Protein AF-0000000076747301 (afdb_homodimer)

Structure (mmCIF, N/CA/C/O backbone):
data_AF-0000000076747301-model_v1
#
loop_
_entity.id
_entity.type
_entity.pdbx_description
1 polymer 'Amino acid ABC transporter substrate-binding protein'
#
loop_
_atom_site.group_PDB
_atom_site.id
_atom_site.type_symbol
_atom_site.label_atom_id
_atom_site.label_alt_id
_atom_site.label_comp_id
_atom_site.label_asym_id
_atom_site.label_entity_id
_atom_site.label_seq_id
_atom_site.pdbx_PDB_ins_code
_atom_site.Cartn_x
_atom_site.Cartn_y
_atom_site.Cartn_z
_atom_site.occupancy
_atom_site.B_iso_or_equiv
_atom_site.auth_seq_id
_atom_site.auth_comp_id
_atom_site.auth_asym_id
_atom_site.auth_atom_id
_atom_site.pdbx_PDB_model_num
ATOM 1 N N . MET A 1 1 ? -68 -51.031 3.26 1 31.22 1 MET A N 1
ATOM 2 C CA . MET A 1 1 ? -66.625 -51.312 3.729 1 31.22 1 MET A CA 1
ATOM 3 C C . MET A 1 1 ? -65.625 -51.094 2.613 1 31.22 1 MET A C 1
ATOM 5 O O . MET A 1 1 ? -65.188 -52.031 1.992 1 31.22 1 MET A O 1
ATOM 9 N N . LYS A 1 2 ? -65.938 -50.031 1.711 1 40.84 2 LYS A N 1
ATOM 10 C CA . LYS A 1 2 ? -65.188 -49.625 0.511 1 40.84 2 LY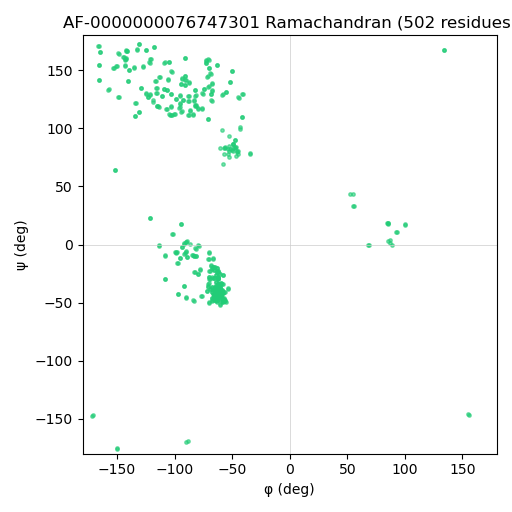S A CA 1
ATOM 11 C C . LYS A 1 2 ? -63.75 -49.281 0.842 1 40.84 2 LYS A C 1
ATOM 13 O O . LYS A 1 2 ? -63.5 -48.344 1.605 1 40.84 2 LYS A O 1
ATOM 18 N N . SER A 1 3 ? -62.906 -50.375 1.035 1 41.88 3 SER A N 1
ATOM 19 C CA . SER A 1 3 ? -61.469 -50.25 1.331 1 41.88 3 SER A CA 1
ATOM 20 C C . SER A 1 3 ? -60.75 -49.469 0.232 1 41.88 3 SER A C 1
ATOM 22 O O . SER A 1 3 ? -60.719 -49.906 -0.917 1 41.88 3 SER A O 1
ATOM 24 N N . LEU A 1 4 ? -60.938 -48.188 0.051 1 48.97 4 LEU A N 1
ATOM 25 C CA . LEU A 1 4 ? -60.125 -47.375 -0.851 1 48.97 4 LEU A CA 1
ATOM 26 C C . LEU A 1 4 ? -58.656 -47.531 -0.573 1 48.97 4 LEU A C 1
ATOM 28 O O . LEU A 1 4 ? -58.188 -47.344 0.562 1 48.97 4 LEU A O 1
ATOM 32 N N . LEU A 1 5 ? -57.938 -48.438 -1.259 1 48.09 5 LEU A N 1
ATOM 33 C CA . LEU A 1 5 ? -56.5 -48.562 -1.324 1 48.09 5 LEU A CA 1
ATOM 34 C C . LEU A 1 5 ? -55.844 -47.219 -1.644 1 48.09 5 LEU A C 1
ATOM 36 O O . LEU A 1 5 ? -56.125 -46.625 -2.686 1 48.09 5 LEU A O 1
ATOM 40 N N . SER A 1 6 ? -55.562 -46.406 -0.664 1 52.31 6 SER A N 1
ATOM 41 C CA . SER A 1 6 ? -54.75 -45.219 -0.785 1 52.31 6 SER A CA 1
ATOM 42 C C . SER A 1 6 ? -53.406 -45.531 -1.425 1 52.31 6 SER A C 1
ATOM 44 O O . SER A 1 6 ? -52.625 -46.312 -0.885 1 52.31 6 SER A O 1
ATOM 46 N N . LEU A 1 7 ? -53.312 -45.562 -2.717 1 53.75 7 LEU A N 1
ATOM 47 C CA . LEU A 1 7 ? -52.031 -45.531 -3.404 1 53.75 7 LEU A CA 1
ATOM 48 C C . LEU A 1 7 ? -51.156 -44.406 -2.879 1 53.75 7 LEU A C 1
ATOM 50 O O . LEU A 1 7 ? -51.469 -43.25 -3.049 1 53.75 7 LEU A O 1
ATOM 54 N N . SER A 1 8 ? -50.438 -44.719 -1.835 1 53.84 8 SER A N 1
ATOM 55 C CA . SER A 1 8 ? -49.375 -43.812 -1.386 1 53.84 8 SER A CA 1
ATOM 56 C C . SER A 1 8 ? -48.344 -43.625 -2.473 1 53.84 8 SER A C 1
ATOM 58 O O . SER A 1 8 ? -47.625 -44.562 -2.842 1 53.84 8 SER A O 1
ATOM 60 N N . LEU A 1 9 ? -48.531 -42.75 -3.434 1 54.22 9 LEU A N 1
ATOM 61 C CA . LEU A 1 9 ? -47.5 -42.281 -4.324 1 54.22 9 LEU A CA 1
ATOM 62 C C . LEU A 1 9 ? -46.281 -41.844 -3.529 1 54.22 9 LEU A C 1
ATOM 64 O O . LEU A 1 9 ? -46.312 -40.812 -2.824 1 54.22 9 LEU A O 1
ATOM 68 N N . SER A 1 10 ? -45.406 -42.781 -3.152 1 52.94 10 SER A N 1
ATOM 69 C CA . SER A 1 10 ? -44.094 -42.406 -2.639 1 52.94 10 SER A CA 1
ATOM 70 C C . SER A 1 10 ? -43.344 -41.562 -3.639 1 52.94 10 SER A C 1
ATOM 72 O O . SER A 1 10 ? -42.969 -42.031 -4.719 1 52.94 10 SER A O 1
ATOM 74 N N . LEU A 1 11 ? -43.562 -40.312 -3.709 1 53.34 11 LEU A N 1
ATOM 75 C CA . LEU A 1 11 ? -42.688 -39.375 -4.395 1 53.34 11 LEU A CA 1
ATOM 76 C C . LEU A 1 11 ? -41.219 -39.656 -4.023 1 53.34 11 LEU A C 1
ATOM 78 O O . LEU A 1 11 ? -40.812 -39.375 -2.896 1 53.34 11 LEU A O 1
ATOM 82 N N . LEU A 1 12 ? -40.594 -40.656 -4.664 1 52.59 12 LEU A N 1
ATOM 83 C CA . LEU A 1 12 ? -39.156 -40.719 -4.59 1 52.59 12 LEU A CA 1
ATOM 84 C C . LEU A 1 12 ? -38.531 -39.375 -4.848 1 52.59 12 LEU A C 1
ATOM 86 O O . LEU A 1 12 ? -38.562 -38.844 -5.969 1 52.59 12 LEU A O 1
ATOM 90 N N . LEU A 1 13 ? -38.406 -38.531 -3.918 1 53.31 13 LEU A N 1
ATOM 91 C CA . LEU A 1 13 ? -37.562 -37.344 -3.98 1 53.31 13 LEU A CA 1
ATOM 92 C C . LEU A 1 13 ? -36.188 -37.688 -4.516 1 53.31 13 LEU A C 1
ATOM 94 O O . LEU A 1 13 ? -35.375 -38.344 -3.824 1 53.31 13 LEU A O 1
ATOM 98 N N . PHE A 1 14 ? -36.031 -37.906 -5.832 1 52.91 14 PHE A N 1
ATOM 99 C CA . PHE A 1 14 ? -34.688 -37.875 -6.398 1 52.91 14 PHE A CA 1
ATOM 100 C C . PHE A 1 14 ? -33.906 -36.688 -5.902 1 52.91 14 PHE A C 1
ATOM 102 O O . PHE A 1 14 ? -34.094 -35.562 -6.371 1 52.91 14 PHE A O 1
ATOM 109 N N . SER A 1 15 ? -33.375 -36.719 -4.758 1 53.09 15 SER A N 1
ATOM 110 C CA . SER A 1 15 ? -32.344 -35.75 -4.406 1 53.09 15 SER A CA 1
ATOM 111 C C . SER A 1 15 ? -31.219 -35.719 -5.438 1 53.09 15 SER A C 1
ATOM 113 O O . SER A 1 15 ? -30.391 -36.656 -5.488 1 53.09 15 SER A O 1
ATOM 115 N N . PHE A 1 16 ? -31.391 -35.156 -6.578 1 52.81 16 PHE A N 1
ATOM 116 C CA . PHE A 1 16 ? -30.203 -34.875 -7.363 1 52.81 16 PHE A CA 1
ATOM 117 C C . PHE A 1 16 ? -29.094 -34.312 -6.48 1 52.81 16 PHE A C 1
ATOM 119 O O . PHE A 1 16 ? -29.266 -33.312 -5.809 1 52.81 16 PHE A O 1
ATOM 126 N N . PRO A 1 17 ? -28.156 -35.094 -6.113 1 49.53 17 PRO A N 1
ATOM 127 C CA . PRO A 1 17 ? -27.062 -34.438 -5.395 1 49.53 17 PRO A CA 1
ATOM 128 C C . PRO A 1 17 ? -26.578 -33.156 -6.102 1 49.53 17 PRO A C 1
ATOM 130 O O . PRO A 1 17 ? -26.281 -33.188 -7.297 1 49.53 17 PRO A O 1
ATOM 133 N N . ILE A 1 18 ? -27.047 -32.094 -5.879 1 53.66 18 ILE A N 1
ATOM 134 C CA . ILE A 1 18 ? -26.297 -30.938 -6.336 1 53.66 18 ILE A CA 1
ATOM 135 C C . ILE A 1 18 ? -24.797 -31.203 -6.242 1 53.66 18 ILE A C 1
ATOM 137 O O . ILE A 1 18 ? -24.266 -31.359 -5.145 1 53.66 18 ILE A O 1
ATOM 141 N N . GLY A 1 19 ? -24.25 -31.922 -7.164 1 56.88 19 GLY A N 1
ATOM 142 C CA . GLY A 1 19 ? -22.859 -32.344 -7.18 1 56.88 19 GLY A CA 1
ATOM 143 C C . GLY A 1 19 ? -21.906 -31.25 -6.754 1 56.88 19 GLY A C 1
ATOM 144 O O . GLY A 1 19 ? -21.953 -30.141 -7.273 1 56.88 19 GLY A O 1
ATOM 145 N N . ALA A 1 20 ? -21.328 -31.406 -5.605 1 71.12 20 ALA A N 1
ATOM 146 C CA . ALA A 1 20 ? -20.266 -30.547 -5.066 1 71.12 20 ALA A CA 1
ATOM 147 C C . ALA A 1 20 ? -19.219 -30.234 -6.125 1 71.12 20 ALA A C 1
ATOM 149 O O . ALA A 1 20 ? -18.938 -31.062 -6.996 1 71.12 20 ALA A O 1
ATOM 150 N N . ILE A 1 21 ? -18.891 -28.922 -6.383 1 81 21 ILE A N 1
ATOM 151 C CA . ILE A 1 21 ? -17.844 -28.484 -7.289 1 81 21 ILE A CA 1
ATOM 152 C C . ILE A 1 21 ? -16.609 -29.375 -7.121 1 81 21 ILE A C 1
ATOM 154 O O . ILE A 1 21 ? -16.25 -29.734 -5.996 1 81 21 ILE A O 1
ATOM 158 N N . GLU A 1 22 ? -16.125 -29.859 -8.297 1 91.69 22 GLU A N 1
ATOM 159 C CA . GLU A 1 22 ? -14.891 -30.625 -8.312 1 91.69 22 GLU A CA 1
ATOM 160 C C . GLU A 1 22 ? -13.68 -29.719 -8.531 1 91.69 22 GLU A C 1
ATOM 162 O O . GLU A 1 22 ? -13.828 -28.578 -8.969 1 91.69 22 GLU A O 1
ATOM 167 N N . LEU A 1 23 ? -12.539 -30.172 -8.195 1 95.44 23 LEU A N 1
ATOM 168 C CA . LEU A 1 23 ? -11.297 -29.406 -8.273 1 95.44 23 LEU A CA 1
ATOM 169 C C . LEU A 1 23 ? -11.102 -28.844 -9.68 1 95.44 23 LEU A C 1
ATOM 171 O O . LEU A 1 23 ? -10.688 -27.688 -9.836 1 95.44 23 LEU A O 1
ATOM 175 N N . ASN A 1 24 ? -11.461 -29.578 -10.719 1 95.5 24 ASN A N 1
ATOM 176 C CA . ASN A 1 24 ? -11.219 -29.156 -12.094 1 95.5 24 ASN A CA 1
ATOM 177 C C . ASN A 1 24 ? -12.258 -28.141 -12.555 1 95.5 24 ASN A C 1
ATOM 179 O O . ASN A 1 24 ? -12.164 -27.625 -13.672 1 95.5 24 ASN A O 1
ATOM 183 N N . GLU A 1 25 ? -13.188 -27.797 -11.734 1 96.25 25 GLU A N 1
ATOM 184 C CA . GLU A 1 25 ? -14.203 -26.797 -12.047 1 96.25 25 GLU A CA 1
ATOM 185 C C . GLU A 1 25 ? -13.836 -25.438 -11.453 1 96.25 25 GLU A C 1
ATOM 187 O O . GLU A 1 25 ? -14.5 -24.438 -11.719 1 96.25 25 GLU A O 1
ATOM 192 N N . LEU A 1 26 ? -12.812 -25.469 -10.68 1 98.31 26 LEU A N 1
ATOM 193 C CA . LEU A 1 26 ? -12.336 -24.219 -10.109 1 98.31 26 LEU A CA 1
ATOM 194 C C . LEU A 1 26 ? -11.648 -23.375 -11.18 1 98.31 26 LEU A C 1
ATOM 196 O O . LEU A 1 26 ? -11.25 -23.875 -12.219 1 98.31 26 LEU A O 1
ATOM 200 N N . GLN A 1 27 ? -11.617 -22.062 -10.953 1 98.38 27 GLN A N 1
ATOM 201 C CA . GLN A 1 27 ? -10.891 -21.125 -11.805 1 98.38 27 GLN A CA 1
ATOM 202 C C . GLN A 1 27 ? -9.438 -20.984 -11.352 1 98.38 27 GLN A C 1
ATOM 204 O O . GLN A 1 27 ? -9.172 -20.422 -10.281 1 98.38 27 GLN A O 1
ATOM 209 N N . PHE A 1 28 ? -8.57 -21.469 -12.156 1 98.81 28 PHE A N 1
ATOM 210 C CA . PHE A 1 28 ? -7.148 -21.375 -11.844 1 98.81 28 PHE A CA 1
ATOM 211 C C . PHE A 1 28 ? -6.52 -20.172 -12.531 1 98.81 28 PHE A C 1
ATOM 213 O O . PHE A 1 28 ? -6.516 -20.078 -13.758 1 98.81 28 PHE A O 1
ATOM 220 N N . LEU A 1 29 ? -6.012 -19.25 -11.703 1 98.88 29 LEU A N 1
ATOM 221 C CA . LEU A 1 29 ? -5.402 -18.016 -12.18 1 98.88 29 LEU A CA 1
ATOM 222 C C . LEU A 1 29 ? -3.922 -17.953 -11.82 1 98.88 29 LEU A C 1
ATOM 224 O O . LEU A 1 29 ? -3.525 -18.406 -10.742 1 98.88 29 LEU A O 1
ATOM 228 N N . THR A 1 30 ? -3.15 -17.453 -12.727 1 98.75 30 THR A N 1
ATOM 229 C CA . THR A 1 30 ? -1.732 -17.234 -12.461 1 98.75 30 THR A CA 1
ATOM 230 C C . THR A 1 30 ? -1.215 -16.047 -13.273 1 98.75 30 THR A C 1
ATOM 232 O O . THR A 1 30 ? -2.002 -15.242 -13.773 1 98.75 30 THR A O 1
ATOM 235 N N . GLU A 1 31 ? 0.101 -15.773 -13.188 1 98.62 31 GLU A N 1
ATOM 236 C CA . GLU A 1 31 ? 0.78 -14.695 -13.898 1 98.62 31 GLU A CA 1
ATOM 237 C C . GLU A 1 31 ? 2.033 -15.203 -14.609 1 98.62 31 GLU A C 1
ATOM 239 O O . GLU A 1 31 ? 2.332 -16.406 -14.57 1 98.62 31 GLU A O 1
ATOM 244 N N . GLU A 1 32 ? 2.643 -14.328 -15.406 1 98.62 32 GLU A N 1
ATOM 245 C CA . GLU A 1 32 ? 3.98 -14.633 -15.906 1 98.62 32 GLU A CA 1
ATOM 246 C C . GLU A 1 32 ? 5.016 -14.547 -14.789 1 98.62 32 GLU A C 1
ATOM 248 O O . GLU A 1 32 ? 5.379 -13.445 -14.359 1 98.62 32 GLU A O 1
ATOM 253 N N . TYR A 1 33 ? 5.512 -15.711 -14.375 1 98.62 33 TYR A N 1
ATOM 254 C CA . TYR A 1 33 ? 6.379 -15.836 -13.211 1 98.62 33 TYR A CA 1
ATOM 255 C C . TYR A 1 33 ? 7.309 -17.031 -13.344 1 98.62 33 TYR A C 1
ATOM 257 O O . TYR A 1 33 ? 7.273 -17.953 -12.523 1 98.62 33 TYR A O 1
ATOM 265 N N . PRO A 1 34 ? 8.148 -16.938 -14.32 1 98.25 34 PRO A N 1
ATOM 266 C CA . PRO A 1 34 ? 9.047 -18.078 -14.547 1 98.25 34 PRO A CA 1
ATOM 267 C C . PRO A 1 34 ? 10.086 -18.234 -13.445 1 98.25 34 PRO A C 1
ATOM 269 O O . PRO A 1 34 ? 10.508 -17.25 -12.836 1 98.25 34 PRO A O 1
ATOM 272 N N . PRO A 1 35 ? 10.461 -19.516 -13.18 1 97.56 35 PRO A N 1
ATOM 273 C CA . PRO A 1 35 ? 10.078 -20.719 -13.914 1 97.56 35 PRO A CA 1
ATOM 274 C C . PRO A 1 35 ? 8.867 -21.422 -13.297 1 97.56 35 PRO A C 1
ATOM 276 O O . PRO A 1 35 ? 8.641 -22.609 -13.547 1 97.56 35 PRO A O 1
ATOM 279 N N . TYR A 1 36 ? 8.141 -20.719 -12.477 1 98.62 36 TYR A N 1
ATOM 280 C CA . TYR A 1 36 ? 7.062 -21.375 -11.734 1 98.62 36 TYR A CA 1
ATOM 281 C C . TYR A 1 36 ? 5.797 -21.469 -12.586 1 98.62 36 TYR A C 1
ATOM 283 O O . TYR A 1 36 ? 5.133 -22.5 -12.602 1 98.62 36 TYR A O 1
ATOM 291 N N . ASN A 1 37 ? 5.406 -20.484 -13.172 1 98.75 37 ASN A N 1
ATOM 292 C CA . ASN A 1 37 ? 4.312 -20.406 -14.125 1 98.75 37 ASN A CA 1
ATOM 293 C C . ASN A 1 37 ? 4.566 -19.328 -15.188 1 98.75 37 ASN A C 1
ATOM 295 O O . ASN A 1 37 ? 4.863 -18.188 -14.859 1 98.75 37 ASN A O 1
ATOM 299 N N . PHE A 1 38 ? 4.477 -19.672 -16.422 1 98.12 38 PHE A N 1
ATOM 300 C CA . PHE A 1 38 ? 4.734 -18.766 -17.531 1 98.12 38 PHE A CA 1
ATOM 301 C C . PHE A 1 38 ? 4.207 -19.328 -18.844 1 98.12 38 PHE A C 1
ATOM 303 O O . PHE A 1 38 ? 3.814 -20.5 -18.906 1 98.12 38 PHE A O 1
ATOM 310 N N . THR A 1 39 ? 4.121 -18.469 -19.844 1 97.75 39 THR A N 1
ATOM 311 C CA . THR A 1 39 ? 3.701 -18.859 -21.188 1 97.75 39 THR A CA 1
ATOM 312 C C . THR A 1 39 ? 4.902 -18.953 -22.125 1 97.75 39 THR A C 1
ATOM 314 O O . THR A 1 39 ? 5.758 -18.062 -22.125 1 97.75 39 THR A O 1
ATOM 317 N N . GLN A 1 40 ? 5.004 -19.969 -22.766 1 95.12 40 GLN A N 1
ATOM 318 C CA . GLN A 1 40 ? 6.008 -20.172 -23.797 1 95.12 40 GLN A CA 1
ATOM 319 C C . GLN A 1 40 ? 5.383 -20.781 -25.062 1 95.12 40 GLN A C 1
ATOM 321 O O . GLN A 1 40 ? 4.75 -21.844 -24.984 1 95.12 40 GLN A O 1
ATOM 326 N N . ASP A 1 41 ? 5.52 -20.078 -26.203 1 93.5 41 ASP A N 1
ATOM 327 C CA . ASP A 1 41 ? 4.984 -20.531 -27.484 1 93.5 41 ASP A CA 1
ATOM 328 C C . ASP A 1 41 ? 3.488 -20.812 -27.391 1 93.5 41 ASP A C 1
ATOM 330 O O . ASP A 1 41 ? 3.014 -21.859 -27.844 1 93.5 41 ASP A O 1
ATOM 334 N N . GLY A 1 42 ? 2.852 -20.062 -26.578 1 93.31 42 GLY A N 1
ATOM 335 C CA . GLY A 1 42 ? 1.402 -20.141 -26.469 1 93.31 42 GLY A CA 1
ATOM 336 C C . GLY A 1 42 ? 0.923 -21.156 -25.469 1 93.31 42 GLY A C 1
ATOM 337 O O . GLY A 1 42 ? -0.281 -21.312 -25.25 1 93.31 42 GLY A O 1
ATOM 338 N N . GLU A 1 43 ? 1.854 -21.812 -24.859 1 95.44 43 GLU A N 1
ATOM 339 C CA . GLU A 1 43 ? 1.486 -22.828 -23.875 1 95.44 43 GLU A CA 1
ATOM 340 C C . GLU A 1 43 ? 1.899 -22.406 -22.469 1 95.44 43 GLU A C 1
ATOM 342 O O . GLU A 1 43 ? 2.975 -21.844 -22.281 1 95.44 43 GLU A O 1
ATOM 347 N N . THR A 1 44 ? 1.057 -22.781 -21.516 1 97.12 44 THR A N 1
ATOM 348 C CA . THR A 1 44 ? 1.387 -22.531 -20.109 1 97.12 44 THR A CA 1
ATOM 349 C C . THR A 1 44 ? 2.314 -23.625 -19.578 1 97.12 44 THR A C 1
ATOM 351 O O . THR A 1 44 ? 2.072 -24.812 -19.781 1 97.12 44 THR A O 1
ATOM 354 N N . LYS A 1 45 ? 3.332 -23.188 -18.922 1 96.81 45 LYS A N 1
ATOM 355 C CA . LYS A 1 45 ? 4.363 -24.094 -18.391 1 96.81 45 LYS A CA 1
ATOM 356 C C . LYS A 1 45 ? 4.859 -23.625 -17.031 1 96.81 45 LYS A C 1
ATOM 358 O O . LYS A 1 45 ? 4.574 -22.5 -16.609 1 96.81 45 LYS A O 1
ATOM 363 N N . GLY A 1 46 ? 5.613 -24.578 -16.359 1 98.25 46 GLY A N 1
ATOM 364 C CA . GLY A 1 46 ? 6.301 -24.188 -15.133 1 98.25 46 GLY A CA 1
ATOM 365 C C . GLY A 1 46 ? 6.113 -25.188 -14.008 1 98.25 46 GLY A C 1
ATOM 366 O O . GLY A 1 46 ? 5.238 -26.062 -14.078 1 98.25 46 GLY A O 1
ATOM 367 N N . ILE A 1 47 ? 6.867 -25.016 -13.07 1 98.5 47 ILE A N 1
ATOM 368 C CA . ILE A 1 47 ? 6.918 -25.938 -11.93 1 98.5 47 ILE A CA 1
ATOM 369 C C . ILE A 1 47 ? 5.539 -26.016 -11.281 1 98.5 47 ILE A C 1
ATOM 371 O O . ILE A 1 47 ? 5.023 -27.125 -11.055 1 98.5 47 ILE A O 1
ATOM 375 N N . SER A 1 48 ? 4.934 -24.891 -11.055 1 98.81 48 SER A N 1
ATOM 376 C CA . SER A 1 48 ? 3.66 -24.859 -10.336 1 98.81 48 SER A CA 1
ATOM 377 C C . SER A 1 48 ? 2.535 -25.453 -11.188 1 98.81 48 SER A 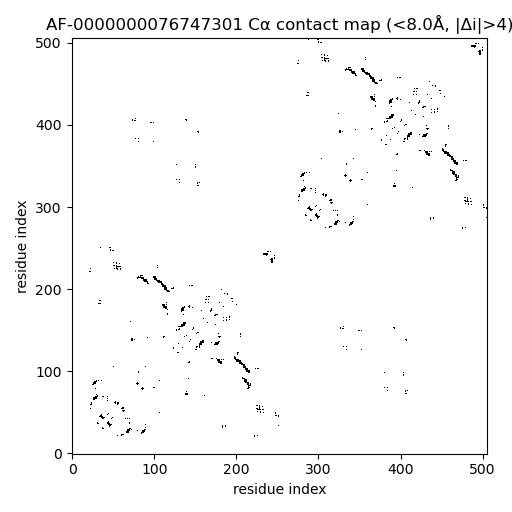C 1
ATOM 379 O O . SER A 1 48 ? 1.614 -26.078 -10.648 1 98.81 48 SER A O 1
ATOM 381 N N . ILE A 1 49 ? 2.613 -25.266 -12.469 1 98.69 49 ILE A N 1
ATOM 382 C CA . ILE A 1 49 ? 1.603 -25.781 -13.383 1 98.69 49 ILE A CA 1
ATOM 383 C C . ILE A 1 49 ? 1.711 -27.312 -13.461 1 98.69 49 ILE A C 1
ATOM 385 O O . ILE A 1 49 ? 0.72 -28.016 -13.273 1 98.69 49 ILE A O 1
ATOM 389 N N . ASP A 1 50 ? 2.91 -27.781 -13.68 1 98.44 50 ASP A N 1
ATOM 390 C CA . ASP A 1 50 ? 3.119 -29.219 -13.797 1 98.44 50 ASP A CA 1
ATOM 391 C C . ASP A 1 50 ? 2.807 -29.922 -12.477 1 98.44 50 ASP A C 1
ATOM 393 O O . ASP A 1 50 ? 2.25 -31.031 -12.469 1 98.44 50 ASP A O 1
ATOM 397 N N . LEU A 1 51 ? 3.143 -29.266 -11.383 1 98.69 51 LEU A N 1
ATOM 398 C CA . LEU A 1 51 ? 2.822 -29.844 -10.078 1 98.69 51 LEU A CA 1
ATOM 399 C C . LEU A 1 51 ? 1.314 -29.906 -9.875 1 98.69 51 LEU A C 1
ATOM 401 O O . LEU A 1 51 ? 0.796 -30.906 -9.375 1 98.69 51 LEU A O 1
ATOM 405 N N . LEU A 1 52 ? 0.604 -28.859 -10.234 1 98.81 52 LEU A N 1
ATOM 406 C CA . LEU A 1 52 ? -0.85 -28.812 -10.117 1 98.81 52 LEU A CA 1
ATOM 407 C C . LEU A 1 52 ? -1.493 -29.969 -10.883 1 98.81 52 LEU A C 1
ATOM 409 O O . LEU A 1 52 ? -2.328 -30.688 -10.336 1 98.81 52 LEU A O 1
ATOM 413 N N . ILE A 1 53 ? -1.09 -30.156 -12.078 1 98.38 53 ILE A N 1
ATOM 414 C CA . ILE A 1 53 ? -1.669 -31.156 -12.969 1 98.38 53 ILE A CA 1
ATOM 415 C C . ILE A 1 53 ? -1.349 -32.562 -12.453 1 98.38 53 ILE A C 1
ATOM 417 O O . ILE A 1 53 ? -2.236 -33.406 -12.352 1 98.38 53 ILE A O 1
ATOM 421 N N . ALA A 1 54 ? -0.109 -32.781 -12.078 1 98 54 ALA A N 1
ATOM 422 C CA . ALA A 1 54 ? 0.309 -34.094 -11.594 1 98 54 ALA A CA 1
ATOM 423 C C . ALA A 1 54 ? -0.392 -34.438 -10.281 1 98 54 ALA A C 1
ATOM 425 O O . ALA A 1 54 ? -0.864 -35.562 -10.102 1 98 54 ALA A O 1
ATOM 426 N N . ALA A 1 55 ? -0.426 -33.5 -9.375 1 98.62 55 ALA A N 1
ATOM 427 C CA . ALA A 1 55 ? -1.062 -33.719 -8.078 1 98.62 55 ALA A CA 1
ATOM 428 C C . ALA A 1 55 ? -2.549 -34 -8.234 1 98.62 55 ALA A C 1
ATOM 430 O O . ALA A 1 55 ? -3.072 -34.938 -7.617 1 98.62 55 ALA A O 1
ATOM 431 N N . ALA A 1 56 ? -3.23 -33.219 -9.031 1 98.44 56 ALA A N 1
ATOM 432 C CA . ALA A 1 56 ? -4.652 -33.469 -9.281 1 98.44 56 ALA A CA 1
ATOM 433 C C . ALA A 1 56 ? -4.879 -34.844 -9.898 1 98.44 56 ALA A C 1
ATOM 435 O O . ALA A 1 56 ? -5.785 -35.562 -9.492 1 98.44 56 ALA A O 1
ATOM 436 N N . LYS A 1 57 ? -4.059 -35.219 -10.852 1 97.94 57 LYS A N 1
ATOM 437 C CA . LYS A 1 57 ? -4.184 -36.5 -11.539 1 97.94 57 LYS A CA 1
ATOM 438 C C . LYS A 1 57 ? -4.027 -37.656 -10.562 1 97.94 57 LYS A C 1
ATOM 440 O O . LYS A 1 57 ? -4.734 -38.656 -10.664 1 97.94 57 LYS A O 1
ATOM 445 N N . SER A 1 58 ? -3.162 -37.531 -9.656 1 97.38 58 SER A N 1
ATOM 446 C CA . SER A 1 58 ? -2.951 -38.594 -8.672 1 97.38 58 SER A CA 1
ATOM 447 C C . SER A 1 58 ? -4.199 -38.812 -7.82 1 97.38 58 SER A C 1
ATOM 449 O O . SER A 1 58 ? -4.363 -39.875 -7.211 1 97.38 58 SER A O 1
ATOM 451 N N . GLU A 1 59 ? -5.051 -37.812 -7.793 1 97.44 59 GLU A N 1
ATOM 452 C CA . GLU A 1 59 ? -6.301 -37.875 -7.047 1 97.44 59 GLU A CA 1
ATOM 453 C C . GLU A 1 59 ? -7.484 -38.156 -7.973 1 97.44 59 GLU A C 1
ATOM 455 O O . GLU A 1 59 ? -8.641 -37.938 -7.594 1 97.44 59 GLU A O 1
ATOM 460 N N . GLY A 1 60 ? -7.211 -38.469 -9.219 1 96.88 60 GLY A N 1
ATOM 461 C CA . GLY A 1 60 ? -8.234 -38.875 -10.172 1 96.88 60 GLY A CA 1
ATOM 462 C C . GLY A 1 60 ? -8.914 -37.688 -10.852 1 96.88 60 GLY A C 1
ATOM 463 O O . GLY A 1 60 ? -10.008 -37.812 -11.398 1 96.88 60 GLY A O 1
ATOM 464 N N . ILE A 1 61 ? -8.273 -36.562 -10.766 1 97.31 61 ILE A N 1
ATOM 465 C CA . ILE A 1 61 ? -8.867 -35.344 -11.336 1 97.31 61 ILE A CA 1
ATOM 466 C C . ILE A 1 61 ? -8 -34.844 -12.477 1 97.31 61 ILE A C 1
ATOM 468 O O . ILE A 1 61 ? -6.781 -34.719 -12.336 1 97.31 61 ILE A O 1
ATOM 472 N N . GLU A 1 62 ? -8.664 -34.5 -13.57 1 97 62 GLU A N 1
ATOM 473 C CA . GLU A 1 62 ? -7.938 -33.969 -14.719 1 97 62 GLU A CA 1
ATOM 474 C C . GLU A 1 62 ? -8.094 -32.469 -14.828 1 97 62 GLU A C 1
ATOM 476 O O . GLU A 1 62 ? -9.211 -31.953 -14.945 1 97 62 GLU A O 1
ATOM 481 N N . ILE A 1 63 ? -6.992 -31.797 -14.742 1 97.38 63 ILE A N 1
ATOM 482 C CA . ILE A 1 63 ? -6.922 -30.359 -15.008 1 97.38 63 ILE A CA 1
ATOM 483 C C . ILE A 1 63 ? -6.137 -30.109 -16.297 1 97.38 63 ILE A C 1
ATOM 485 O O . ILE A 1 63 ? -5.02 -30.609 -16.453 1 97.38 63 ILE A O 1
ATOM 489 N N . LYS A 1 64 ? -6.727 -29.375 -17.172 1 96.12 64 LYS A N 1
ATOM 490 C CA . LYS A 1 64 ? -6.066 -29.094 -18.438 1 96.12 64 LYS A CA 1
ATOM 491 C C . LYS A 1 64 ? -5.293 -27.766 -18.359 1 96.12 64 LYS A C 1
ATOM 493 O O . LYS A 1 64 ? -5.766 -26.797 -17.766 1 96.12 64 LYS A O 1
ATOM 498 N N . LYS A 1 65 ? -4.156 -27.75 -19 1 96.19 65 LYS A N 1
ATOM 499 C CA . LYS A 1 65 ? -3.328 -26.547 -19.016 1 96.19 65 LYS A CA 1
ATOM 500 C C . LYS A 1 65 ? -4.078 -25.375 -19.641 1 96.19 65 LYS A C 1
ATOM 502 O O . LYS A 1 65 ? -3.912 -24.234 -19.219 1 96.19 65 LYS A O 1
ATOM 507 N N . GLU A 1 66 ? -4.938 -25.641 -20.609 1 94.31 66 GLU A N 1
ATOM 508 C CA . GLU A 1 66 ? -5.66 -24.609 -21.344 1 94.31 66 GLU A CA 1
ATOM 509 C C . GLU A 1 66 ? -6.68 -23.906 -20.453 1 94.31 66 GLU A C 1
ATOM 511 O O . GLU A 1 66 ? -7.137 -22.797 -20.781 1 94.31 66 GLU A O 1
ATOM 516 N N . ASP A 1 67 ? -7.004 -24.547 -19.344 1 95.38 67 ASP A N 1
ATOM 517 C CA . ASP A 1 67 ? -8.016 -24 -18.469 1 95.38 67 ASP A CA 1
ATOM 518 C C . ASP A 1 67 ? -7.391 -23.062 -17.438 1 95.38 67 ASP A C 1
ATOM 520 O O . ASP A 1 67 ? -8.102 -22.375 -16.688 1 95.38 67 ASP A O 1
ATOM 524 N N . ILE A 1 68 ? -6.082 -23.078 -17.375 1 98.12 68 ILE A N 1
ATOM 525 C CA . ILE A 1 68 ? -5.359 -22.188 -16.484 1 98.12 68 ILE A CA 1
ATOM 526 C C . ILE A 1 68 ? -5.184 -20.812 -17.156 1 98.12 68 ILE A C 1
ATOM 528 O O . ILE A 1 68 ? -4.664 -20.734 -18.266 1 98.12 68 ILE A O 1
ATOM 532 N N . LYS A 1 69 ? -5.637 -19.766 -16.5 1 98.19 69 LYS A N 1
ATOM 533 C CA . LYS A 1 69 ? -5.605 -18.422 -17.094 1 98.19 69 LYS A CA 1
ATOM 534 C C . LYS A 1 69 ? -4.406 -17.625 -16.578 1 98.19 69 LYS A C 1
ATOM 536 O O . LYS A 1 69 ? -4.215 -17.5 -15.367 1 98.19 69 LYS A O 1
ATOM 541 N N . VAL A 1 70 ? -3.629 -17.141 -17.5 1 98.44 70 VAL A N 1
ATOM 542 C CA . VAL A 1 70 ? -2.512 -16.25 -17.203 1 98.44 70 VAL A CA 1
ATOM 543 C C . VAL A 1 70 ? -2.951 -14.789 -17.375 1 98.44 70 VAL A C 1
ATOM 545 O O . VAL A 1 70 ? -3.4 -14.391 -18.453 1 98.44 70 VAL A O 1
ATOM 548 N N . GLN A 1 71 ? -2.844 -13.969 -16.297 1 97.81 71 GLN A N 1
ATOM 549 C CA . GLN A 1 71 ? -3.248 -12.57 -16.344 1 97.81 71 GLN A CA 1
ATOM 550 C C . GLN A 1 71 ? -2.389 -11.719 -15.406 1 97.81 71 GLN A C 1
ATOM 552 O O . GLN A 1 71 ? -1.644 -12.258 -14.586 1 97.81 71 GLN A O 1
ATOM 557 N N . PRO A 1 72 ? -2.428 -10.383 -15.586 1 98.25 72 PRO A N 1
ATOM 558 C CA . PRO A 1 72 ? -1.666 -9.539 -14.664 1 98.25 72 PRO A CA 1
ATOM 559 C C . PRO A 1 72 ? -1.967 -9.836 -13.195 1 98.25 72 PRO A C 1
ATOM 561 O O . PRO A 1 72 ? -3.129 -10.039 -12.828 1 98.25 72 PRO A O 1
ATOM 564 N N . TRP A 1 73 ? -1.005 -9.836 -12.406 1 98.69 73 TRP A N 1
ATOM 565 C CA . TRP A 1 73 ? -1.075 -10.297 -11.023 1 98.69 73 TRP A CA 1
ATOM 566 C C . TRP A 1 73 ? -2.172 -9.562 -10.258 1 98.69 73 TRP A C 1
ATOM 568 O O . TRP A 1 73 ? -3.006 -10.188 -9.602 1 98.69 73 TRP A O 1
ATOM 578 N N . ALA A 1 74 ? -2.16 -8.258 -10.367 1 98 74 ALA A N 1
ATOM 579 C CA . ALA A 1 74 ? -3.092 -7.477 -9.555 1 98 74 ALA A CA 1
ATOM 580 C C . ALA A 1 74 ? -4.535 -7.875 -9.844 1 98 74 ALA A C 1
ATOM 582 O O . ALA A 1 74 ? -5.348 -7.988 -8.922 1 98 74 ALA A O 1
ATOM 583 N N . ARG A 1 75 ? -4.828 -8.102 -11.047 1 97.19 75 ARG A N 1
ATOM 584 C CA . ARG A 1 75 ? -6.172 -8.523 -11.43 1 97.19 75 ARG A CA 1
ATOM 585 C C . ARG A 1 75 ? 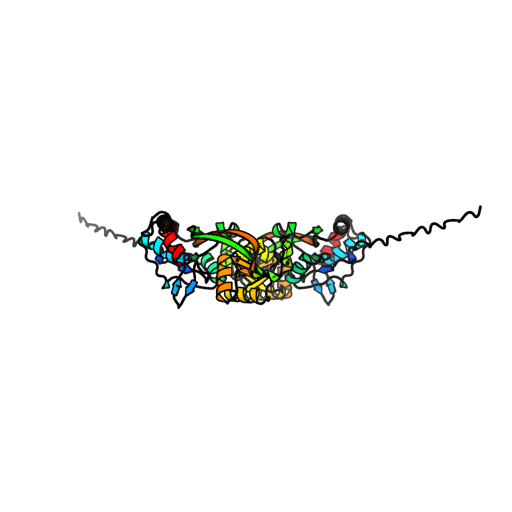-6.48 -9.922 -10.898 1 97.19 75 ARG A C 1
ATOM 587 O O . ARG A 1 75 ? -7.547 -10.148 -10.328 1 97.19 75 ARG A O 1
ATOM 594 N N . ALA A 1 76 ? -5.574 -10.82 -11.102 1 98.69 76 ALA A N 1
ATOM 595 C CA . ALA A 1 76 ? -5.762 -12.188 -10.617 1 98.69 76 ALA A CA 1
ATOM 596 C C . ALA A 1 76 ? -5.922 -12.211 -9.102 1 98.69 76 ALA A C 1
ATOM 598 O O . ALA A 1 76 ? -6.746 -12.961 -8.57 1 98.69 76 ALA A O 1
ATOM 599 N N . TYR A 1 77 ? -5.145 -11.422 -8.445 1 98.62 77 TYR A N 1
ATOM 600 C CA . TYR A 1 77 ? -5.176 -11.32 -6.988 1 98.62 77 TYR A CA 1
ATOM 601 C C . TYR A 1 77 ? -6.547 -10.867 -6.504 1 98.62 77 TYR A C 1
ATOM 603 O O . TYR A 1 77 ? -7.172 -11.531 -5.672 1 98.62 77 TYR A O 1
ATOM 611 N N . ARG A 1 78 ? -7.02 -9.781 -7.074 1 97.75 78 ARG A N 1
ATOM 612 C CA . ARG A 1 78 ? -8.336 -9.273 -6.691 1 97.75 78 ARG A CA 1
ATOM 613 C C . ARG A 1 78 ? -9.43 -10.281 -7.035 1 97.75 78 ARG A C 1
ATOM 615 O O . ARG A 1 78 ? -10.32 -10.539 -6.227 1 97.75 78 ARG A O 1
ATOM 622 N N . THR A 1 79 ? -9.344 -10.867 -8.211 1 97.94 79 THR A N 1
ATOM 623 C CA . THR A 1 79 ? -10.344 -11.836 -8.648 1 97.94 79 THR A CA 1
ATOM 624 C C . THR A 1 79 ? -10.43 -13.008 -7.676 1 97.94 79 THR A C 1
ATOM 626 O O . THR A 1 79 ? -11.523 -13.445 -7.316 1 97.94 79 THR A O 1
ATOM 629 N N . THR A 1 80 ? -9.305 -13.43 -7.234 1 98.56 80 THR A N 1
ATOM 630 C CA . THR A 1 80 ? -9.273 -14.594 -6.355 1 98.56 80 THR A CA 1
ATOM 631 C C . THR A 1 80 ? -9.875 -14.25 -4.992 1 98.56 80 THR A C 1
ATOM 633 O O . THR A 1 80 ? -10.461 -15.117 -4.336 1 98.56 80 THR A O 1
ATOM 636 N N . LEU A 1 81 ? -9.75 -13.047 -4.617 1 97.25 81 LEU A N 1
ATOM 637 C CA . LEU A 1 81 ? -10.336 -12.617 -3.354 1 97.25 81 LEU A CA 1
ATOM 638 C C . LEU A 1 81 ? -11.859 -12.586 -3.441 1 97.25 81 LEU A C 1
ATOM 640 O O . LEU A 1 81 ? -12.547 -12.852 -2.453 1 97.25 81 LEU A O 1
ATOM 644 N N . ILE A 1 82 ? -12.422 -12.359 -4.648 1 95.88 82 ILE A N 1
ATOM 645 C CA . ILE A 1 82 ? -13.844 -12.047 -4.719 1 95.88 82 ILE A CA 1
ATOM 646 C C . ILE A 1 82 ? -14.602 -13.234 -5.301 1 95.88 82 ILE A C 1
ATOM 648 O O . ILE A 1 82 ? -15.789 -13.422 -5.016 1 95.88 82 ILE A O 1
ATOM 652 N N . LYS A 1 83 ? -13.961 -14.031 -6.176 1 97.44 83 LYS A N 1
ATOM 653 C CA . LYS A 1 83 ? -14.648 -15.156 -6.801 1 97.44 83 LYS A CA 1
ATOM 654 C C . LYS A 1 83 ? -14.555 -16.406 -5.938 1 97.44 83 LYS A C 1
ATOM 656 O O . LYS A 1 83 ? -13.453 -16.922 -5.699 1 97.44 83 LYS A O 1
ATOM 661 N N . PRO A 1 84 ? -15.68 -16.984 -5.582 1 96.88 84 PRO A N 1
ATOM 662 C CA . PRO A 1 84 ? -15.711 -18.047 -4.582 1 96.88 84 PRO A CA 1
ATOM 663 C C . PRO A 1 84 ? -15.086 -19.344 -5.094 1 96.88 84 PRO A C 1
ATOM 665 O O . PRO A 1 84 ? -14.883 -20.281 -4.316 1 96.88 84 PRO A O 1
ATOM 668 N N . ASP A 1 85 ? -14.734 -19.422 -6.375 1 98.19 85 ASP A N 1
ATOM 669 C CA . ASP A 1 85 ? -14.211 -20.672 -6.934 1 98.19 85 ASP A CA 1
ATOM 670 C C . ASP A 1 85 ? -12.812 -20.453 -7.52 1 98.19 85 ASP A C 1
ATOM 672 O O . ASP A 1 85 ? -12.367 -21.234 -8.359 1 98.19 85 ASP A O 1
ATOM 676 N N . ALA A 1 86 ? -12.133 -19.422 -7.051 1 98.62 86 ALA A N 1
ATOM 677 C CA . ALA A 1 86 ? -10.875 -19.078 -7.711 1 98.62 86 ALA A CA 1
ATOM 678 C C . ALA A 1 86 ? -9.68 -19.547 -6.895 1 98.62 86 ALA A C 1
ATOM 680 O O . ALA A 1 86 ? -9.75 -19.625 -5.664 1 98.62 86 ALA A O 1
ATOM 681 N N . VAL A 1 87 ? -8.625 -19.875 -7.609 1 98.94 87 VAL A N 1
ATOM 682 C CA . VAL A 1 87 ? -7.32 -20.266 -7.086 1 98.94 87 VAL A CA 1
ATOM 683 C C . VAL A 1 87 ? -6.227 -19.438 -7.77 1 98.94 87 VAL A C 1
ATOM 685 O O . VAL A 1 87 ? -6.238 -19.281 -8.992 1 98.94 87 VAL A O 1
ATOM 688 N N . LEU A 1 88 ? -5.277 -18.922 -6.93 1 98.94 88 LEU A N 1
ATOM 689 C CA . LEU A 1 88 ? -4.188 -18.109 -7.449 1 98.94 88 LEU A CA 1
ATOM 690 C C . LEU A 1 88 ? -2.836 -18.719 -7.109 1 98.94 88 LEU A C 1
ATOM 692 O O . LEU A 1 88 ? -2.607 -19.141 -5.973 1 98.94 88 LEU A O 1
ATOM 696 N N . PHE A 1 89 ? -1.991 -18.859 -8.117 1 98.88 89 PHE A N 1
ATOM 697 C CA . PHE A 1 89 ? -0.648 -19.375 -7.891 1 98.88 89 PHE A CA 1
ATOM 698 C C . PHE A 1 89 ? 0.33 -18.812 -8.922 1 98.88 89 PHE A C 1
ATOM 700 O O . PHE A 1 89 ? -0.078 -18.359 -9.992 1 98.88 89 PHE A O 1
ATOM 707 N N . SER A 1 90 ? 1.577 -18.719 -8.609 1 98.75 90 SER A N 1
ATOM 708 C CA . SER A 1 90 ? 2.232 -19.047 -7.344 1 98.75 90 SER A CA 1
ATOM 709 C C . SER A 1 90 ? 2.213 -17.859 -6.387 1 98.75 90 SER A C 1
ATOM 711 O O . SER A 1 90 ? 2.703 -16.781 -6.719 1 98.75 90 SER A O 1
ATOM 713 N N . THR A 1 91 ? 1.757 -18.062 -5.195 1 98.94 91 THR A N 1
ATOM 714 C CA . THR A 1 91 ? 1.515 -16.969 -4.266 1 98.94 91 THR A CA 1
ATOM 715 C C . THR A 1 91 ? 2.383 -17.109 -3.02 1 98.94 91 THR A C 1
ATOM 717 O O . THR A 1 91 ? 2.361 -18.141 -2.357 1 98.94 91 THR A O 1
ATOM 720 N N . THR A 1 92 ? 3.16 -16.094 -2.76 1 98.88 92 THR A N 1
ATOM 721 C CA . THR A 1 92 ? 3.928 -16.094 -1.519 1 98.88 92 THR A CA 1
ATOM 722 C C . THR A 1 92 ? 3.002 -15.977 -0.311 1 98.88 92 THR A C 1
ATOM 724 O O . THR A 1 92 ? 2.168 -15.07 -0.247 1 98.88 92 THR A O 1
ATOM 727 N N . ARG A 1 93 ? 3.119 -16.922 0.532 1 98.5 93 ARG A N 1
ATOM 728 C CA . ARG A 1 93 ? 2.359 -16.891 1.777 1 98.5 93 ARG A CA 1
ATOM 729 C C . ARG A 1 93 ? 3.01 -15.977 2.803 1 98.5 93 ARG A C 1
ATOM 731 O O . ARG A 1 93 ? 4.184 -16.141 3.137 1 98.5 93 ARG A O 1
ATOM 738 N N . THR A 1 94 ? 2.311 -14.938 3.184 1 97.44 94 THR A N 1
ATOM 739 C CA . THR A 1 94 ? 2.801 -13.961 4.152 1 97.44 94 THR A CA 1
ATOM 740 C C . THR A 1 94 ? 1.82 -13.812 5.312 1 97.44 94 THR A C 1
ATOM 742 O O . THR A 1 94 ? 0.692 -14.305 5.246 1 97.44 94 THR A O 1
ATOM 745 N N . ARG A 1 95 ? 2.289 -13.156 6.359 1 94.12 95 ARG A N 1
ATOM 746 C CA . ARG A 1 95 ? 1.415 -12.891 7.496 1 94.12 95 ARG A CA 1
ATOM 747 C C . ARG A 1 95 ? 0.217 -12.039 7.082 1 94.12 95 ARG A C 1
ATOM 749 O O . ARG A 1 95 ? -0.906 -12.281 7.527 1 94.12 95 ARG A O 1
ATOM 756 N N . LEU A 1 96 ? 0.463 -11.125 6.191 1 91.44 96 LEU A N 1
ATOM 757 C CA . LEU A 1 96 ? -0.581 -10.211 5.738 1 91.44 96 LEU A CA 1
ATOM 758 C C . LEU A 1 96 ? -1.651 -10.961 4.953 1 91.44 96 LEU A C 1
ATOM 760 O O . LEU A 1 96 ? -2.826 -10.586 4.98 1 91.44 96 LEU A O 1
ATOM 764 N N . ARG A 1 97 ? -1.295 -12.039 4.316 1 96.38 97 ARG A N 1
ATOM 765 C CA . ARG A 1 97 ? -2.193 -12.75 3.412 1 96.38 97 ARG A CA 1
ATOM 766 C C . ARG A 1 97 ? -2.822 -13.953 4.102 1 96.38 97 ARG A C 1
ATOM 768 O O . ARG A 1 97 ? -3.758 -14.562 3.576 1 96.38 97 ARG A O 1
ATOM 775 N N . GLU A 1 98 ? -2.424 -14.273 5.289 1 97.19 98 GLU A N 1
ATOM 776 C CA . GLU A 1 98 ? -2.732 -15.547 5.938 1 97.19 98 GLU A CA 1
ATOM 777 C C . GLU A 1 98 ? -4.238 -15.758 6.051 1 97.19 98 GLU A C 1
ATOM 779 O O . GLU A 1 98 ? -4.742 -16.859 5.789 1 97.19 98 GLU A O 1
ATOM 784 N N . HIS A 1 99 ? -4.934 -14.734 6.34 1 94.94 99 HIS A N 1
ATOM 785 C CA . HIS A 1 99 ? -6.359 -14.844 6.621 1 94.94 99 HIS A CA 1
ATOM 786 C C . HIS A 1 99 ? -7.188 -14.656 5.355 1 94.94 99 HIS A C 1
ATOM 788 O O . HIS A 1 99 ? -8.422 -14.719 5.398 1 94.94 99 HIS A O 1
ATOM 794 N N . LEU A 1 100 ? -6.547 -14.445 4.246 1 96.62 100 LEU A N 1
ATOM 795 C CA . LEU A 1 100 ? -7.27 -14.055 3.041 1 96.62 100 LEU A CA 1
ATOM 796 C C . LEU A 1 100 ? -7.531 -15.266 2.15 1 96.62 100 LEU A C 1
ATOM 798 O O . LEU A 1 100 ? -8.383 -15.219 1.265 1 96.62 100 LEU A O 1
ATOM 802 N N . PHE A 1 101 ? -6.773 -16.375 2.445 1 98.25 101 PHE A N 1
ATOM 803 C CA . PHE A 1 101 ? -6.84 -17.516 1.543 1 98.25 101 PHE A CA 1
ATOM 804 C C . PHE A 1 101 ? -6.762 -18.828 2.32 1 98.25 101 PHE A C 1
ATOM 806 O O . PHE A 1 101 ? -6.355 -18.844 3.484 1 98.25 101 PHE A O 1
ATOM 813 N N . GLN A 1 102 ? -7.23 -19.891 1.677 1 98.75 102 GLN A N 1
ATOM 814 C CA . GLN A 1 102 ? -6.793 -21.234 2.037 1 98.75 102 GLN A CA 1
ATOM 815 C C . GLN A 1 102 ? -5.527 -21.625 1.278 1 98.75 102 GLN A C 1
ATOM 817 O O . GLN A 1 102 ? -5.402 -21.359 0.083 1 98.75 102 GLN A O 1
ATOM 822 N N . TRP A 1 103 ? -4.656 -22.25 1.93 1 98.94 103 TRP A N 1
ATOM 823 C CA . TRP A 1 103 ? -3.322 -22.453 1.377 1 98.94 103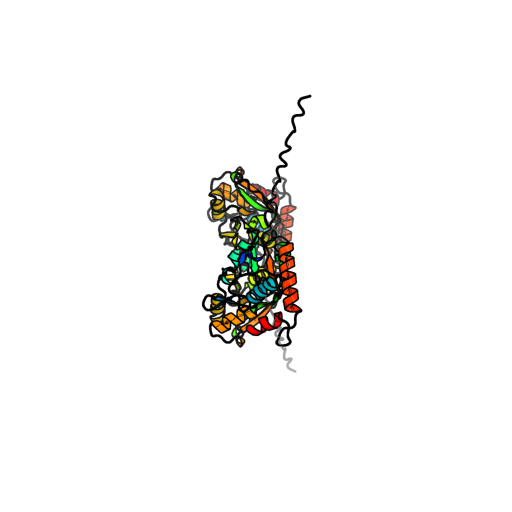 TRP A CA 1
ATOM 824 C C . TRP A 1 103 ? -3.035 -23.922 1.149 1 98.94 103 TRP A C 1
ATOM 826 O O . TRP A 1 103 ? -3.225 -24.75 2.051 1 98.94 103 TRP A O 1
ATOM 836 N N . VAL A 1 104 ? -2.561 -24.266 -0.035 1 98.94 104 VAL A N 1
ATOM 837 C CA . VAL A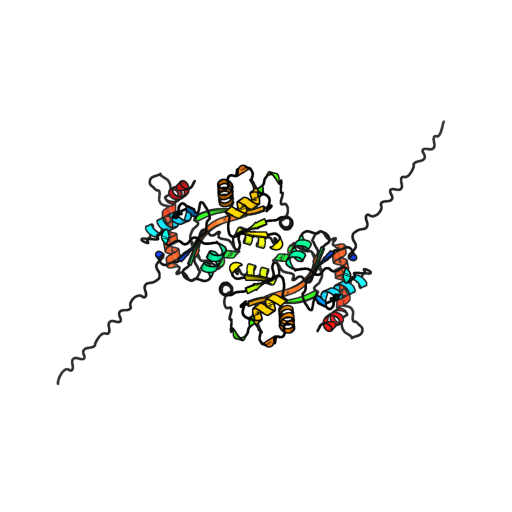 1 104 ? -2.152 -25.625 -0.369 1 98.94 104 VAL A CA 1
ATOM 838 C C . VAL A 1 104 ? -0.714 -25.609 -0.882 1 98.94 104 VAL A C 1
ATOM 840 O O . VAL A 1 104 ? -0.367 -24.828 -1.769 1 98.94 104 VAL A O 1
ATOM 843 N N . GLY A 1 105 ? 0.121 -26.453 -0.359 1 98.62 105 GLY A N 1
ATOM 844 C CA . GLY A 1 105 ? 1.529 -26.484 -0.719 1 98.62 105 GLY A CA 1
ATOM 845 C C . GLY A 1 105 ? 2.412 -27.078 0.365 1 98.62 105 GLY A C 1
ATOM 846 O O . GLY A 1 105 ? 2.018 -28.031 1.045 1 98.62 105 GLY A O 1
ATOM 847 N N . PRO A 1 106 ? 3.621 -26.562 0.463 1 98.5 106 PRO A N 1
ATOM 848 C CA . PRO A 1 106 ? 4.277 -25.547 -0.359 1 98.5 106 PRO A CA 1
ATOM 849 C C . PRO A 1 106 ? 4.676 -26.062 -1.738 1 98.5 106 PRO A C 1
ATOM 851 O O . PRO A 1 106 ? 4.82 -27.281 -1.925 1 98.5 106 PRO A O 1
ATOM 854 N N . LEU A 1 107 ? 4.852 -25.062 -2.65 1 97.88 107 LEU A N 1
ATOM 855 C CA . LEU A 1 107 ? 5.324 -25.312 -4.008 1 97.88 107 LEU A CA 1
ATOM 856 C C . LEU A 1 107 ? 6.844 -25.234 -4.078 1 97.88 107 LEU A C 1
ATOM 858 O O . LEU A 1 107 ? 7.484 -26.031 -4.762 1 97.88 107 LEU A O 1
ATOM 862 N N . SER A 1 108 ? 7.34 -24.219 -3.477 1 97.62 108 SER A N 1
ATOM 863 C CA . SER A 1 108 ? 8.766 -23.922 -3.521 1 97.62 108 SER A CA 1
ATOM 864 C C . SER A 1 108 ? 9.156 -22.891 -2.463 1 97.62 108 SER A C 1
ATOM 866 O O . SER A 1 108 ? 8.312 -22.109 -2.014 1 97.62 108 SER A O 1
ATOM 868 N N . GLU A 1 109 ? 10.438 -23 -2.115 1 97.69 109 GLU A N 1
ATOM 869 C CA . GLU A 1 109 ? 10.992 -21.875 -1.354 1 97.69 109 GLU A CA 1
ATOM 870 C C . GLU A 1 109 ? 11.133 -20.641 -2.225 1 97.69 109 GLU A C 1
ATOM 872 O O . GLU A 1 109 ? 11.234 -20.734 -3.449 1 97.69 109 GLU A O 1
ATOM 877 N N . THR A 1 110 ? 11.055 -19.531 -1.607 1 98.25 110 THR A N 1
ATOM 878 C CA . THR A 1 110 ? 11.195 -18.281 -2.342 1 98.25 110 THR A CA 1
ATOM 879 C C . THR A 1 110 ? 11.945 -17.234 -1.509 1 98.25 110 THR A C 1
ATOM 881 O O . THR A 1 110 ? 12.008 -17.344 -0.282 1 98.25 110 THR A O 1
ATOM 884 N N . ARG A 1 111 ? 12.586 -16.312 -2.162 1 98.62 111 ARG A N 1
ATOM 885 C CA . ARG A 1 111 ? 13.281 -15.18 -1.57 1 98.62 111 ARG A CA 1
ATOM 886 C C . ARG A 1 111 ? 12.898 -13.875 -2.26 1 98.62 111 ARG A C 1
ATOM 888 O O . ARG A 1 111 ? 13.117 -13.711 -3.461 1 98.62 111 ARG A O 1
ATOM 895 N N . ILE A 1 112 ? 12.211 -12.984 -1.466 1 98.88 112 ILE A N 1
ATOM 896 C CA . ILE A 1 112 ? 11.859 -11.664 -1.971 1 98.88 112 ILE A CA 1
ATOM 897 C C . ILE A 1 112 ? 12.945 -10.664 -1.606 1 98.88 112 ILE A C 1
ATOM 899 O O . ILE A 1 112 ? 13.297 -10.508 -0.433 1 98.88 112 ILE A O 1
ATOM 903 N N . VAL A 1 113 ? 13.477 -9.992 -2.66 1 98.88 113 VAL A N 1
ATOM 904 C CA . VAL A 1 113 ? 14.641 -9.148 -2.426 1 98.88 113 VAL A CA 1
ATOM 905 C C . VAL A 1 113 ? 14.43 -7.789 -3.096 1 98.88 113 VAL A C 1
ATOM 907 O O . VAL A 1 113 ? 13.461 -7.59 -3.822 1 98.88 113 VAL A O 1
ATOM 910 N N . VAL A 1 114 ? 15.266 -6.879 -2.754 1 98.94 114 VAL A N 1
ATOM 911 C CA . VAL A 1 114 ? 15.438 -5.637 -3.508 1 98.94 114 VAL A CA 1
ATOM 912 C C . VAL A 1 114 ? 16.703 -5.719 -4.367 1 98.94 114 VAL A C 1
ATOM 914 O O . VAL A 1 114 ? 17.812 -5.762 -3.84 1 98.94 114 VAL A O 1
ATOM 917 N N . MET A 1 115 ? 16.484 -5.77 -5.688 1 98.88 115 MET A N 1
ATOM 918 C CA . MET A 1 115 ? 17.562 -5.93 -6.664 1 98.88 115 MET A CA 1
ATOM 919 C C . MET A 1 115 ? 18.094 -4.574 -7.117 1 98.88 115 MET A C 1
ATOM 921 O O . MET A 1 115 ? 17.312 -3.633 -7.312 1 98.88 115 MET A O 1
ATOM 925 N N . ALA A 1 116 ? 19.391 -4.469 -7.305 1 98.94 116 ALA A N 1
ATOM 926 C CA . ALA A 1 116 ? 20.047 -3.279 -7.832 1 98.94 116 ALA A CA 1
ATOM 927 C C . ALA A 1 116 ? 21.203 -3.658 -8.75 1 98.94 116 ALA A C 1
ATOM 929 O O . ALA A 1 116 ? 21.688 -4.797 -8.719 1 98.94 116 ALA A O 1
ATOM 930 N N . LYS A 1 117 ? 21.578 -2.699 -9.57 1 98.81 117 LYS A N 1
ATOM 931 C CA . LYS A 1 117 ? 22.828 -2.855 -10.297 1 98.81 117 LYS A CA 1
ATOM 932 C C . LYS A 1 117 ? 24.031 -2.725 -9.352 1 98.81 117 LYS A C 1
ATOM 934 O O . LYS A 1 117 ? 24.078 -1.809 -8.523 1 98.81 117 LYS A O 1
ATOM 939 N N . LYS A 1 118 ? 25 -3.607 -9.492 1 98.56 118 LYS A N 1
ATOM 940 C CA . LYS A 1 118 ? 26.203 -3.561 -8.664 1 98.56 118 LYS A CA 1
ATOM 941 C C . LYS A 1 118 ? 26.953 -2.248 -8.859 1 98.56 118 LYS A C 1
ATOM 943 O O . LYS A 1 118 ? 27.516 -1.699 -7.91 1 98.56 118 LYS A O 1
ATOM 948 N N . SER A 1 119 ? 26.922 -1.751 -10 1 98.38 119 SER A N 1
ATOM 949 C CA . SER A 1 119 ? 27.688 -0.557 -10.344 1 98.38 119 SER A CA 1
ATOM 950 C C . SER A 1 119 ? 27.188 0.659 -9.57 1 98.38 119 SER A C 1
ATOM 952 O O . SER A 1 119 ? 27.906 1.647 -9.422 1 98.38 119 SER A O 1
ATOM 954 N N . ARG A 1 120 ? 25.984 0.611 -9.109 1 97.69 120 ARG A N 1
ATOM 955 C CA . ARG A 1 120 ? 25.406 1.727 -8.367 1 97.69 120 ARG A CA 1
ATOM 956 C C . ARG A 1 120 ? 25.922 1.754 -6.934 1 97.69 120 ARG A C 1
ATOM 958 O O . ARG A 1 120 ? 25.812 2.771 -6.246 1 97.69 120 ARG A O 1
ATOM 965 N N . GLN A 1 121 ? 26.422 0.671 -6.414 1 97.88 121 GLN A N 1
ATOM 966 C CA . GLN A 1 121 ? 26.984 0.552 -5.078 1 97.88 121 GLN A CA 1
ATOM 967 C C . GLN A 1 121 ? 26.016 1.06 -4.016 1 97.88 121 GLN A C 1
ATOM 969 O O . GLN A 1 121 ? 26.391 1.84 -3.141 1 97.88 121 GLN A O 1
ATOM 974 N N . ILE A 1 122 ? 24.766 0.701 -4.148 1 97.69 122 ILE A N 1
ATOM 975 C CA . ILE A 1 122 ? 23.719 1.094 -3.209 1 97.69 122 ILE A CA 1
ATOM 976 C C . ILE A 1 122 ? 23.844 0.266 -1.932 1 97.69 122 ILE A C 1
ATOM 978 O O . ILE A 1 122 ? 23.969 -0.959 -1.987 1 97.69 122 ILE A O 1
ATOM 982 N N . SER A 1 123 ? 23.844 0.941 -0.814 1 95.56 123 SER A N 1
ATOM 983 C CA . SER A 1 123 ? 23.812 0.312 0.503 1 95.56 123 SER A CA 1
ATOM 984 C C . SER A 1 123 ? 22.609 0.799 1.319 1 95.56 123 SER A C 1
ATOM 986 O O . SER A 1 123 ? 22.391 2.004 1.436 1 95.56 123 SER A O 1
ATOM 988 N N . ILE A 1 124 ? 21.859 -0.156 1.8 1 95.38 124 ILE A N 1
ATOM 989 C CA . ILE A 1 124 ? 20.688 0.156 2.615 1 95.38 124 ILE A CA 1
ATOM 990 C C . ILE A 1 124 ? 21 -0.124 4.086 1 95.38 124 ILE A C 1
ATOM 992 O O . ILE A 1 124 ? 21.156 -1.28 4.484 1 95.38 124 ILE A O 1
ATOM 996 N N . GLU A 1 125 ? 21.078 0.873 4.891 1 89.56 125 GLU A N 1
ATOM 997 C CA . GLU A 1 125 ? 21.375 0.725 6.312 1 89.56 125 GLU A CA 1
ATOM 998 C C . GLU A 1 125 ? 20.078 0.723 7.137 1 89.56 125 GLU A C 1
ATOM 1000 O O . GLU A 1 125 ? 19.953 -0.038 8.094 1 89.56 125 GLU A O 1
ATOM 1005 N N . ASN A 1 126 ? 19.234 1.628 6.746 1 89.12 126 ASN A N 1
ATOM 1006 C CA . ASN A 1 126 ? 17.906 1.723 7.363 1 89.12 126 ASN A CA 1
ATOM 1007 C C . ASN A 1 126 ? 16.797 1.714 6.312 1 89.12 126 ASN A C 1
ATOM 1009 O O . ASN A 1 126 ? 17.016 2.129 5.176 1 89.12 126 ASN A O 1
ATOM 1013 N N . THR A 1 127 ? 15.641 1.237 6.773 1 89.75 127 THR A N 1
ATOM 1014 C CA . THR A 1 127 ? 14.547 1.088 5.824 1 89.75 127 THR A CA 1
ATOM 1015 C C . THR A 1 127 ? 14.141 2.441 5.25 1 89.75 127 THR A C 1
ATOM 1017 O O . THR A 1 127 ? 13.672 2.521 4.113 1 89.75 127 THR A O 1
ATOM 1020 N N . ILE A 1 128 ? 14.312 3.482 5.98 1 87.62 128 ILE A N 1
ATOM 1021 C CA . ILE A 1 128 ? 13.914 4.805 5.512 1 87.62 128 ILE A CA 1
ATOM 1022 C C . ILE A 1 128 ? 14.789 5.219 4.332 1 87.62 128 ILE A C 1
ATOM 1024 O O . ILE A 1 128 ? 14.422 6.113 3.564 1 87.62 128 ILE A O 1
ATOM 1028 N N . ASP A 1 129 ? 16.016 4.535 4.184 1 93.62 129 ASP A N 1
ATOM 1029 C CA . ASP A 1 129 ? 16.891 4.809 3.051 1 93.62 129 ASP A CA 1
ATOM 1030 C C . ASP A 1 129 ? 16.172 4.562 1.727 1 93.62 129 ASP A C 1
ATOM 1032 O O . ASP A 1 129 ? 16.469 5.215 0.723 1 93.62 129 ASP A O 1
ATOM 1036 N N . PHE A 1 130 ? 15.195 3.709 1.73 1 97.12 130 PHE A N 1
ATOM 1037 C CA . PHE A 1 130 ? 14.484 3.359 0.509 1 97.12 130 PHE A CA 1
ATOM 1038 C C . PHE A 1 130 ? 13.758 4.574 -0.059 1 97.12 130 PHE A C 1
ATOM 1040 O O . PHE A 1 130 ? 13.539 4.664 -1.269 1 97.12 130 PHE A O 1
ATOM 1047 N N . ALA A 1 131 ? 13.422 5.504 0.792 1 95.81 131 ALA A N 1
ATOM 1048 C CA . ALA A 1 131 ? 12.594 6.637 0.383 1 95.81 131 ALA A CA 1
ATOM 1049 C C . ALA A 1 131 ? 13.328 7.512 -0.627 1 95.81 131 ALA A C 1
ATOM 1051 O O . ALA A 1 131 ? 12.703 8.289 -1.35 1 95.81 131 ALA A O 1
ATOM 1052 N N . GLN A 1 132 ? 14.617 7.43 -0.712 1 95.56 132 GLN A N 1
ATOM 1053 C CA . GLN A 1 132 ? 15.391 8.305 -1.58 1 95.56 132 GLN A CA 1
ATOM 1054 C C . GLN A 1 132 ? 15.562 7.699 -2.971 1 95.56 132 GLN A C 1
ATOM 1056 O O . GLN A 1 132 ? 16.125 8.336 -3.867 1 95.56 132 GLN A O 1
ATOM 1061 N N . TYR A 1 133 ? 15.094 6.453 -3.131 1 98 133 TYR A N 1
ATOM 1062 C CA . TYR A 1 133 ? 15.312 5.742 -4.387 1 98 133 TYR A CA 1
ATOM 1063 C C . TYR A 1 133 ? 14.016 5.605 -5.168 1 98 133 TYR A C 1
ATOM 1065 O O . TYR A 1 133 ? 12.93 5.801 -4.617 1 98 133 TYR A O 1
ATOM 1073 N N . ARG A 1 134 ? 14.188 5.426 -6.543 1 98.38 134 ARG A N 1
ATOM 1074 C CA . ARG A 1 134 ? 13.078 4.996 -7.395 1 98.38 134 ARG A CA 1
ATOM 1075 C C . ARG A 1 134 ? 12.969 3.475 -7.418 1 98.38 134 ARG A C 1
ATOM 1077 O O . ARG A 1 134 ? 13.852 2.791 -7.945 1 98.38 134 ARG A O 1
ATOM 1084 N N . ILE A 1 135 ? 11.859 2.928 -6.895 1 98.88 135 ILE A N 1
ATOM 1085 C CA . ILE A 1 135 ? 11.758 1.489 -6.672 1 98.88 135 ILE A CA 1
ATOM 1086 C C . ILE A 1 135 ? 10.688 0.902 -7.59 1 98.88 135 ILE A C 1
ATOM 1088 O O . ILE A 1 135 ? 9.516 1.29 -7.516 1 98.88 135 ILE A O 1
ATOM 1092 N N . GLY A 1 136 ? 11.055 -0.025 -8.492 1 98.94 136 GLY A N 1
ATOM 1093 C CA . GLY A 1 136 ? 10.078 -0.74 -9.297 1 98.94 136 GLY A CA 1
ATOM 1094 C C . GLY A 1 136 ? 9.32 -1.795 -8.523 1 98.94 136 GLY A C 1
ATOM 1095 O O . GLY A 1 136 ? 9.906 -2.533 -7.727 1 98.94 136 GLY A O 1
ATOM 1096 N N . VAL A 1 137 ? 7.996 -1.834 -8.688 1 98.88 137 VAL A N 1
ATOM 1097 C CA . VAL A 1 137 ? 7.148 -2.826 -8.039 1 98.88 137 VAL A CA 1
ATOM 1098 C C . VAL A 1 137 ? 6.004 -3.219 -8.969 1 98.88 137 VAL A C 1
ATOM 1100 O O . VAL A 1 137 ? 5.746 -2.543 -9.969 1 98.88 137 VAL A O 1
ATOM 1103 N N . ILE A 1 138 ? 5.414 -4.309 -8.688 1 98.88 138 ILE A N 1
ATOM 1104 C CA . ILE A 1 138 ? 4.145 -4.715 -9.281 1 98.88 138 ILE A CA 1
ATOM 1105 C C . ILE A 1 138 ? 3.027 -4.574 -8.25 1 98.88 138 ILE A C 1
ATOM 1107 O O . ILE A 1 138 ? 3.166 -5.02 -7.109 1 98.88 138 ILE A O 1
ATOM 1111 N N . ARG A 1 139 ? 1.963 -3.988 -8.672 1 98 139 ARG A N 1
ATOM 1112 C CA . ARG A 1 139 ? 0.833 -3.723 -7.785 1 98 139 ARG A CA 1
ATOM 1113 C C . ARG A 1 139 ? 0.344 -5.004 -7.121 1 98 139 ARG A C 1
ATOM 1115 O O . ARG A 1 139 ? 0.163 -6.023 -7.789 1 98 139 ARG A O 1
ATOM 1122 N N . ASP A 1 140 ? 0.158 -5.016 -5.812 1 98.06 140 ASP A N 1
ATOM 1123 C CA . ASP A 1 140 ? -0.404 -6.078 -4.977 1 98.06 140 ASP A CA 1
ATOM 1124 C C . ASP A 1 140 ? 0.535 -7.277 -4.914 1 98.06 140 ASP A C 1
ATOM 1126 O O . ASP A 1 140 ? 0.243 -8.266 -4.23 1 98.06 140 ASP A O 1
ATOM 1130 N N . ASP A 1 141 ? 1.685 -7.141 -5.633 1 98.62 141 ASP A N 1
ATOM 1131 C CA . ASP A 1 141 ? 2.689 -8.195 -5.516 1 98.62 141 ASP A CA 1
ATOM 1132 C C . ASP A 1 141 ? 3.354 -8.164 -4.141 1 98.62 141 ASP A C 1
ATOM 1134 O O . ASP A 1 141 ? 3.324 -7.145 -3.453 1 98.62 141 ASP A O 1
ATOM 1138 N N . VAL A 1 142 ? 3.926 -9.227 -3.756 1 98.62 142 VAL A N 1
ATOM 1139 C CA . VAL A 1 142 ? 4.539 -9.391 -2.443 1 98.62 142 VAL A CA 1
ATOM 1140 C C . VAL A 1 142 ? 5.664 -8.375 -2.266 1 98.62 142 VAL A C 1
ATOM 1142 O O . VAL A 1 142 ? 5.879 -7.863 -1.164 1 98.62 142 VAL A O 1
ATOM 1145 N N . GLY A 1 143 ? 6.41 -8.109 -3.316 1 98.69 143 GLY A N 1
ATOM 1146 C CA . GLY A 1 143 ? 7.449 -7.094 -3.219 1 98.69 143 GLY A CA 1
ATOM 1147 C C . GLY A 1 143 ? 6.926 -5.742 -2.775 1 98.69 143 GLY A C 1
ATOM 1148 O O . GLY A 1 143 ? 7.48 -5.125 -1.863 1 98.69 143 GLY A O 1
ATOM 1149 N N . GLU A 1 144 ? 5.855 -5.309 -3.406 1 98.38 144 GLU A N 1
ATOM 1150 C CA . GLU A 1 144 ? 5.25 -4.039 -3.018 1 98.38 144 GLU A CA 1
ATOM 1151 C C . GLU A 1 144 ? 4.719 -4.098 -1.588 1 98.38 144 GLU A C 1
ATOM 1153 O O . GLU A 1 144 ? 4.938 -3.174 -0.801 1 98.38 144 GLU A O 1
ATOM 1158 N N . GLN A 1 145 ? 4.023 -5.145 -1.26 1 97.44 145 GLN A N 1
ATOM 1159 C CA . GLN A 1 145 ? 3.381 -5.266 0.045 1 97.44 145 GLN A CA 1
ATOM 1160 C C . GLN A 1 145 ? 4.414 -5.25 1.17 1 97.44 145 GLN A C 1
ATOM 1162 O O . GLN A 1 145 ? 4.195 -4.625 2.209 1 97.44 145 GLN A O 1
ATOM 1167 N N . LEU A 1 146 ? 5.5 -5.906 0.926 1 97.25 146 LEU A N 1
ATOM 1168 C CA . LEU A 1 146 ? 6.539 -5.941 1.948 1 97.25 146 LEU A CA 1
ATOM 1169 C C . LEU A 1 146 ? 7.219 -4.582 2.078 1 97.25 146 LEU A C 1
ATOM 1171 O O . LEU A 1 146 ? 7.586 -4.172 3.182 1 97.25 146 LEU A O 1
ATOM 1175 N N . MET A 1 147 ? 7.391 -3.863 0.926 1 97.06 147 MET A N 1
ATOM 1176 C CA . MET A 1 147 ? 7.914 -2.502 0.991 1 97.06 147 MET A CA 1
ATOM 1177 C C . MET A 1 147 ? 7.004 -1.605 1.821 1 97.06 147 MET A C 1
ATOM 1179 O O . MET A 1 147 ? 7.477 -0.826 2.65 1 97.06 147 MET A O 1
ATOM 1183 N N . LEU A 1 148 ? 5.742 -1.742 1.613 1 95 148 LEU A N 1
ATOM 1184 C CA . LEU A 1 148 ? 4.766 -0.952 2.355 1 95 148 LEU A CA 1
ATOM 1185 C C . LEU A 1 148 ? 4.816 -1.28 3.844 1 95 148 LEU A C 1
ATOM 1187 O O . LEU A 1 148 ? 4.734 -0.383 4.684 1 95 148 LEU A O 1
ATOM 1191 N N . GLU A 1 149 ? 4.988 -2.508 4.195 1 92.81 149 GLU A N 1
ATOM 1192 C CA . GLU A 1 149 ? 5.082 -2.924 5.59 1 92.81 149 GLU A CA 1
ATOM 1193 C C . GLU A 1 149 ? 6.297 -2.293 6.273 1 92.81 149 GLU A C 1
ATOM 1195 O O . GLU A 1 149 ? 6.277 -2.051 7.48 1 92.81 149 GLU A O 1
ATOM 1200 N N . LEU A 1 150 ? 7.281 -2.021 5.496 1 93 150 LEU A N 1
ATOM 1201 C CA . LEU A 1 150 ? 8.5 -1.42 6.035 1 93 150 LEU A CA 1
ATOM 1202 C C . LEU A 1 150 ? 8.328 0.087 6.203 1 93 150 LEU A C 1
ATOM 1204 O O . LEU A 1 150 ? 9.219 0.759 6.738 1 93 150 LEU A O 1
ATOM 1208 N N . GLY A 1 151 ? 7.262 0.592 5.672 1 92.06 151 GLY A N 1
ATOM 1209 C CA . GLY A 1 151 ? 7.023 2.021 5.781 1 92.06 151 GLY A CA 1
ATOM 1210 C C . GLY A 1 151 ? 7.559 2.809 4.598 1 92.06 151 GLY A C 1
ATOM 1211 O O . GLY A 1 151 ? 7.605 4.039 4.637 1 92.06 151 GLY A O 1
ATOM 1212 N N . VAL A 1 152 ? 7.965 2.127 3.525 1 96.12 152 VAL A N 1
ATOM 1213 C CA . VAL A 1 152 ? 8.445 2.816 2.33 1 96.12 152 VAL A CA 1
ATOM 1214 C C . VAL A 1 152 ? 7.281 3.547 1.658 1 96.12 152 VAL A C 1
ATOM 1216 O O . VAL A 1 152 ? 6.23 2.955 1.406 1 96.12 152 VAL A O 1
ATOM 1219 N N . PRO A 1 153 ? 7.473 4.816 1.364 1 96.69 153 PRO A N 1
ATOM 1220 C CA . PRO A 1 153 ? 6.355 5.559 0.772 1 96.69 153 PRO A CA 1
ATOM 1221 C C . PRO A 1 153 ? 6.07 5.141 -0.669 1 96.69 153 PRO A C 1
ATOM 1223 O O . PRO A 1 153 ? 7 4.855 -1.429 1 96.69 153 PRO A O 1
ATOM 1226 N N . ARG A 1 154 ? 4.805 5.145 -1.039 1 96.56 154 ARG A N 1
ATOM 1227 C CA . ARG A 1 154 ? 4.379 4.801 -2.393 1 96.56 154 ARG A CA 1
ATOM 1228 C C . ARG A 1 154 ? 4.961 5.773 -3.412 1 96.56 154 ARG A C 1
ATOM 1230 O O . ARG A 1 154 ? 5.254 5.391 -4.547 1 96.56 154 ARG A O 1
ATOM 1237 N N . ASP A 1 155 ? 5.172 6.984 -2.953 1 95.44 155 ASP A N 1
ATOM 1238 C CA . ASP A 1 155 ? 5.691 7.988 -3.873 1 95.44 155 ASP A CA 1
ATOM 1239 C C . ASP A 1 155 ? 7.117 7.652 -4.309 1 95.44 155 ASP A C 1
ATOM 1241 O O . ASP A 1 155 ? 7.633 8.234 -5.262 1 95.44 155 ASP A O 1
ATOM 1245 N N . SER A 1 156 ? 7.738 6.719 -3.654 1 96.94 156 SER A N 1
ATOM 1246 C CA . SER A 1 156 ? 9.062 6.242 -4.043 1 96.94 156 SER A CA 1
ATOM 1247 C C . SER A 1 156 ? 8.969 5.016 -4.945 1 96.94 156 SER A C 1
ATOM 1249 O O . SER A 1 156 ? 9.984 4.504 -5.418 1 96.94 156 SER A O 1
ATOM 1251 N N . MET A 1 157 ? 7.773 4.566 -5.199 1 98.12 157 MET A N 1
ATOM 1252 C CA . MET A 1 157 ? 7.59 3.332 -5.957 1 98.12 157 MET A CA 1
ATOM 1253 C C . MET A 1 157 ? 7.023 3.625 -7.344 1 98.12 157 MET A C 1
ATOM 1255 O O . MET A 1 157 ? 6.156 4.484 -7.496 1 98.12 157 MET A O 1
ATOM 1259 N N . GLN A 1 158 ? 7.625 3.004 -8.297 1 98.25 158 GLN A N 1
ATOM 1260 C CA . GLN A 1 158 ? 7.145 3.031 -9.68 1 98.25 158 GLN A CA 1
ATOM 1261 C C . GLN A 1 158 ? 6.523 1.694 -10.07 1 98.25 158 GLN A C 1
ATOM 1263 O O . GLN A 1 158 ? 7.215 0.677 -10.133 1 98.25 158 GLN A O 1
ATOM 1268 N N . GLU A 1 159 ? 5.234 1.746 -10.367 1 97.81 159 GLU A N 1
ATOM 1269 C CA . GLU A 1 159 ? 4.504 0.511 -10.633 1 97.81 159 GLU A CA 1
ATOM 1270 C C . GLU A 1 159 ? 4.523 0.166 -12.117 1 97.81 159 GLU A C 1
ATOM 1272 O O . GLU A 1 159 ? 4.418 1.053 -12.969 1 97.81 159 GLU A O 1
ATOM 1277 N N . ASN A 1 160 ? 4.73 -1.042 -12.422 1 98.31 160 ASN A N 1
ATOM 1278 C CA . ASN A 1 160 ? 4.512 -1.637 -13.742 1 98.31 160 ASN A CA 1
ATOM 1279 C C . ASN A 1 160 ? 3.914 -3.035 -13.625 1 98.31 160 ASN A C 1
ATOM 1281 O O . ASN A 1 160 ? 4.293 -3.812 -12.75 1 98.31 160 ASN A O 1
ATOM 1285 N N . SER A 1 161 ? 2.961 -3.396 -14.516 1 97.81 161 SER A N 1
ATOM 1286 C CA . SER A 1 161 ? 2.281 -4.684 -14.414 1 97.81 161 SER A CA 1
ATOM 1287 C C . SER A 1 161 ? 3.102 -5.797 -15.055 1 97.81 161 SER A C 1
ATOM 1289 O O . SER A 1 161 ? 2.791 -6.977 -14.891 1 97.81 161 SER A O 1
ATOM 1291 N N . VAL A 1 162 ? 4.141 -5.418 -15.75 1 98.19 162 VAL A N 1
ATOM 1292 C CA . VAL A 1 162 ? 4.93 -6.379 -16.516 1 98.19 162 VAL A CA 1
ATOM 1293 C C . VAL A 1 162 ? 6.344 -6.457 -15.938 1 98.19 162 VAL A C 1
ATOM 1295 O O . VAL A 1 162 ? 7.102 -5.484 -16.016 1 98.19 162 VAL A O 1
ATOM 1298 N N . ALA A 1 163 ? 6.719 -7.586 -15.5 1 98.69 163 ALA A N 1
ATOM 1299 C CA . ALA A 1 163 ? 8.016 -7.785 -14.859 1 98.69 163 ALA A CA 1
ATOM 1300 C C . ALA A 1 163 ? 9.156 -7.535 -15.852 1 98.69 163 ALA A C 1
ATOM 1302 O O . ALA A 1 163 ? 10.172 -6.934 -15.492 1 98.69 163 ALA A O 1
ATOM 1303 N N . GLU A 1 164 ? 8.969 -7.98 -17.031 1 98.56 164 GLU A N 1
ATOM 1304 C CA . GLU A 1 164 ? 10 -7.777 -18.047 1 98.56 164 GLU A CA 1
ATOM 1305 C C . GLU A 1 164 ? 10.328 -6.297 -18.219 1 98.56 164 GLU A C 1
ATOM 1307 O O . GLU A 1 164 ? 11.492 -5.93 -18.375 1 98.56 164 GLU A O 1
ATOM 1312 N N . THR A 1 165 ? 9.352 -5.473 -18.203 1 98.81 165 THR A N 1
ATOM 1313 C CA . THR A 1 165 ? 9.539 -4.027 -18.312 1 98.81 165 THR A CA 1
ATOM 1314 C C . THR A 1 165 ? 10.336 -3.496 -17.125 1 98.81 165 THR A C 1
ATOM 1316 O O . THR A 1 165 ? 11.211 -2.645 -17.281 1 98.81 165 THR A O 1
ATOM 1319 N N . LEU A 1 166 ? 10.078 -4 -15.969 1 98.94 166 LEU A N 1
ATOM 1320 C CA . LEU A 1 166 ? 10.812 -3.588 -14.781 1 98.94 166 LEU A CA 1
ATOM 1321 C C . LEU A 1 166 ? 12.273 -4.016 -14.867 1 98.94 166 LEU A C 1
ATOM 1323 O O . LEU A 1 166 ? 13.164 -3.27 -14.461 1 98.94 166 LEU A O 1
ATOM 1327 N N . ALA A 1 167 ? 12.477 -5.188 -15.414 1 98.88 167 ALA A N 1
ATOM 1328 C CA . ALA A 1 167 ? 13.852 -5.617 -15.648 1 98.88 167 ALA A CA 1
ATOM 1329 C C . ALA A 1 167 ? 14.586 -4.641 -16.562 1 98.88 167 ALA A C 1
ATOM 1331 O O . ALA A 1 167 ? 15.719 -4.25 -16.281 1 98.88 167 ALA A O 1
ATOM 1332 N N . GLN A 1 168 ? 13.914 -4.258 -17.625 1 98.88 168 GLN A N 1
ATOM 1333 C CA . GLN A 1 168 ? 14.492 -3.305 -18.562 1 98.88 168 GLN A CA 1
ATOM 1334 C C . GLN A 1 168 ? 14.773 -1.967 -17.891 1 98.88 168 GLN A C 1
ATOM 1336 O O . GLN A 1 168 ? 15.836 -1.372 -18.094 1 98.88 168 GLN A O 1
ATOM 1341 N N . GLN A 1 169 ? 13.844 -1.509 -17.078 1 98.94 169 GLN A N 1
ATOM 1342 C CA . GLN A 1 169 ? 13.984 -0.225 -16.391 1 98.94 169 GLN A CA 1
ATOM 1343 C C . GLN A 1 169 ? 15.148 -0.252 -15.398 1 98.94 169 GLN A C 1
ATOM 1345 O O . GLN A 1 169 ? 15.891 0.723 -15.281 1 98.94 169 GLN A O 1
ATOM 1350 N N . LEU A 1 170 ? 15.32 -1.337 -14.727 1 98.94 170 LEU A N 1
ATOM 1351 C CA . LEU A 1 170 ? 16.453 -1.475 -13.805 1 98.94 170 LEU A CA 1
ATOM 1352 C C . LEU A 1 170 ? 17.766 -1.468 -14.562 1 98.94 170 LEU A C 1
ATOM 1354 O O . LEU A 1 170 ? 18.703 -0.749 -14.195 1 98.94 170 LEU A O 1
ATOM 1358 N N . ALA A 1 171 ? 17.797 -2.252 -15.625 1 98.81 171 ALA A N 1
ATOM 1359 C CA . ALA A 1 171 ? 19.016 -2.375 -16.422 1 98.81 171 ALA A CA 1
ATOM 1360 C C . ALA A 1 171 ? 19.422 -1.033 -17.031 1 98.81 171 ALA A C 1
ATOM 1362 O O . ALA A 1 171 ? 20.609 -0.708 -17.109 1 98.81 171 ALA A O 1
ATOM 1363 N N . LYS A 1 172 ? 18.469 -0.239 -17.406 1 98.5 172 LYS A N 1
ATOM 1364 C CA . LYS A 1 172 ? 18.719 1.024 -18.094 1 98.5 172 LYS A CA 1
ATOM 1365 C C . LYS A 1 172 ? 18.844 2.176 -17.094 1 98.5 172 LYS A C 1
ATOM 1367 O O . LYS A 1 172 ? 19.062 3.324 -17.484 1 98.5 172 LYS A O 1
ATOM 1372 N N . GLY A 1 173 ? 18.578 1.927 -15.867 1 98.38 173 GLY A N 1
ATOM 1373 C CA . GLY A 1 173 ? 18.75 2.943 -14.844 1 98.38 173 GLY A CA 1
ATOM 1374 C C . GLY A 1 173 ? 17.562 3.865 -14.711 1 98.38 173 GLY A C 1
ATOM 1375 O O . GLY A 1 173 ? 17.672 4.969 -14.172 1 98.38 173 GLY A O 1
ATOM 1376 N N . ARG A 1 174 ? 16.406 3.477 -15.211 1 98.62 174 ARG A N 1
ATOM 1377 C CA . ARG A 1 174 ? 15.188 4.254 -15.062 1 98.62 174 ARG A CA 1
ATOM 1378 C C . ARG A 1 174 ? 14.57 4.055 -13.688 1 98.62 174 ARG A C 1
ATOM 1380 O O . ARG A 1 174 ? 13.773 4.883 -13.227 1 98.62 174 ARG A O 1
ATOM 1387 N N . ILE A 1 175 ? 14.844 2.924 -13.07 1 98.88 175 ILE A N 1
ATOM 1388 C CA . ILE A 1 175 ? 14.648 2.709 -11.641 1 98.88 175 ILE A CA 1
ATOM 1389 C C . ILE A 1 175 ? 15.969 2.318 -10.984 1 98.88 175 ILE A C 1
ATOM 1391 O O . ILE A 1 175 ? 16.891 1.844 -11.664 1 98.88 175 ILE A O 1
ATOM 1395 N N . ASP A 1 176 ? 16.016 2.584 -9.664 1 98.88 176 ASP A N 1
ATOM 1396 C CA . ASP A 1 176 ? 17.234 2.289 -8.914 1 98.88 176 ASP A CA 1
ATOM 1397 C C . ASP A 1 176 ? 17.172 0.887 -8.312 1 98.88 176 ASP A C 1
ATOM 1399 O O . ASP A 1 176 ? 18.203 0.214 -8.195 1 98.88 176 ASP A O 1
ATOM 1403 N N . LEU A 1 177 ? 16.031 0.529 -7.918 1 98.94 177 LEU A N 1
ATOM 1404 C CA . LEU A 1 177 ? 15.766 -0.703 -7.18 1 98.94 177 LEU A CA 1
ATOM 1405 C C . LEU A 1 177 ? 14.539 -1.42 -7.73 1 98.94 177 LEU A C 1
ATOM 1407 O O . LEU A 1 177 ? 13.648 -0.787 -8.305 1 98.94 177 LEU A O 1
ATOM 1411 N N . TRP A 1 178 ? 14.492 -2.729 -7.59 1 98.94 178 TRP A N 1
ATOM 1412 C CA . TRP A 1 178 ? 13.344 -3.551 -7.965 1 98.94 178 TRP A CA 1
ATOM 1413 C C . TRP A 1 178 ? 13.016 -4.559 -6.867 1 98.94 178 TRP A C 1
ATOM 1415 O O . TRP A 1 178 ? 13.805 -5.465 -6.594 1 98.94 178 TRP A O 1
ATOM 1425 N N . ALA A 1 179 ? 11.898 -4.367 -6.207 1 98.94 179 ALA A N 1
ATOM 1426 C CA . ALA A 1 179 ? 11.445 -5.309 -5.188 1 98.94 179 ALA A CA 1
ATOM 1427 C C . ALA A 1 179 ? 10.695 -6.477 -5.816 1 98.94 179 ALA A C 1
ATOM 1429 O O . ALA A 1 179 ? 9.578 -6.309 -6.316 1 98.94 179 ALA A O 1
ATOM 1430 N N . TYR A 1 180 ? 11.281 -7.672 -5.754 1 98.94 180 TYR A N 1
ATOM 1431 C CA . TYR A 1 180 ? 10.719 -8.797 -6.488 1 98.94 180 TYR A CA 1
ATOM 1432 C C . TYR A 1 180 ? 11.328 -10.117 -6.023 1 98.94 180 TYR A C 1
ATOM 1434 O O . TYR A 1 180 ? 12.18 -10.133 -5.133 1 98.94 180 TYR A O 1
ATOM 1442 N N . GLU A 1 181 ? 10.773 -11.203 -6.477 1 98.88 181 GLU A N 1
ATOM 1443 C CA . GLU A 1 181 ? 11.367 -12.508 -6.215 1 98.88 181 GLU A CA 1
ATOM 1444 C C . GLU A 1 181 ? 12.695 -12.672 -6.941 1 98.88 181 GLU A C 1
ATOM 1446 O O . GLU A 1 181 ? 12.797 -12.383 -8.141 1 98.88 181 GLU A O 1
ATOM 1451 N N . GLU A 1 182 ? 13.695 -13.125 -6.293 1 98.69 182 GLU A N 1
ATOM 1452 C CA . GLU A 1 182 ? 15.07 -13.078 -6.773 1 98.69 182 GLU A CA 1
ATOM 1453 C C . GLU A 1 182 ? 15.25 -13.93 -8.023 1 98.69 182 GLU A C 1
ATOM 1455 O O . GLU A 1 182 ? 15.812 -13.477 -9.023 1 98.69 182 GLU A O 1
ATOM 1460 N N . ASN A 1 183 ? 14.766 -15.133 -8.016 1 97.88 183 ASN A N 1
ATOM 1461 C CA . ASN A 1 183 ? 14.945 -16.031 -9.148 1 97.88 183 ASN A CA 1
ATOM 1462 C C . ASN A 1 183 ? 14.188 -15.547 -10.383 1 97.88 183 ASN A C 1
ATOM 1464 O O . ASN A 1 183 ? 14.688 -15.648 -11.5 1 97.88 183 ASN A O 1
ATOM 1468 N N . VAL A 1 184 ? 12.984 -15.07 -10.133 1 98.75 184 VAL A N 1
ATOM 1469 C CA . VAL A 1 184 ? 12.18 -14.57 -11.242 1 98.75 184 VAL A CA 1
ATOM 1470 C C . VAL A 1 184 ? 12.828 -13.328 -11.836 1 98.75 184 VAL A C 1
ATOM 1472 O O . VAL A 1 184 ? 12.891 -13.172 -13.062 1 98.75 184 VAL A O 1
ATOM 1475 N N . ALA A 1 185 ? 13.312 -12.43 -10.977 1 98.88 185 ALA A N 1
ATOM 1476 C CA . ALA A 1 185 ? 14.016 -11.234 -11.445 1 98.88 185 ALA A CA 1
ATOM 1477 C C . ALA A 1 185 ? 15.211 -11.609 -12.32 1 98.88 185 ALA A C 1
ATOM 1479 O O . ALA A 1 185 ? 15.391 -11.055 -13.406 1 98.88 185 ALA A O 1
ATOM 1480 N N . LYS A 1 186 ? 15.969 -12.531 -11.844 1 98.56 186 LYS A N 1
ATOM 1481 C CA . LYS A 1 186 ? 17.156 -12.961 -12.586 1 98.56 186 LYS A CA 1
ATOM 1482 C C . LYS A 1 186 ? 16.766 -13.586 -13.922 1 98.56 186 LYS A C 1
ATOM 1484 O O . LYS A 1 186 ? 17.453 -13.398 -14.93 1 98.56 186 LYS A O 1
ATOM 1489 N N . TRP A 1 187 ? 15.672 -14.32 -13.914 1 98.19 187 TRP A N 1
ATOM 1490 C CA . TRP A 1 187 ? 15.18 -14.891 -15.164 1 98.19 187 TRP A CA 1
ATOM 1491 C C . TRP A 1 187 ? 14.891 -13.797 -16.188 1 98.19 187 TRP A C 1
ATOM 1493 O O . TRP A 1 187 ? 15.328 -13.883 -17.328 1 98.19 187 TRP A O 1
ATOM 1503 N N . TRP A 1 188 ? 14.188 -12.781 -15.789 1 98.62 188 TRP A N 1
ATOM 1504 C CA . TRP A 1 188 ? 13.805 -11.711 -16.703 1 98.62 188 TRP A CA 1
ATOM 1505 C C . TRP A 1 188 ? 15.023 -10.898 -17.141 1 98.62 188 TRP A C 1
ATOM 1507 O O . TRP A 1 188 ? 15.117 -10.477 -18.281 1 98.62 188 TRP A O 1
ATOM 1517 N N . ILE A 1 189 ? 15.945 -10.664 -16.219 1 98.88 189 ILE A N 1
ATOM 1518 C CA . ILE A 1 189 ? 17.172 -9.953 -16.547 1 98.88 189 ILE A CA 1
ATOM 1519 C C . ILE A 1 189 ? 17.938 -10.703 -17.625 1 98.88 189 ILE A C 1
ATOM 1521 O O . ILE A 1 189 ? 18.391 -10.102 -18.609 1 98.88 189 ILE A O 1
ATOM 1525 N N . LYS A 1 190 ? 18.031 -11.992 -17.469 1 98.5 190 LYS A N 1
ATOM 1526 C CA . LYS A 1 190 ? 18.672 -12.828 -18.469 1 98.5 190 LYS A CA 1
ATOM 1527 C C . LYS A 1 190 ? 17.906 -12.789 -19.797 1 98.5 190 LYS A C 1
ATOM 1529 O O . LYS A 1 190 ? 18.516 -12.68 -20.859 1 98.5 190 LYS A O 1
ATOM 1534 N N . GLN A 1 191 ? 16.625 -12.797 -19.734 1 97.44 191 GLN A N 1
ATOM 1535 C CA . GLN A 1 191 ? 15.773 -12.828 -20.922 1 97.44 191 GLN A CA 1
ATOM 1536 C C . GLN A 1 191 ? 15.953 -11.57 -21.766 1 97.44 191 GLN A C 1
ATOM 1538 O O . GLN A 1 191 ? 15.852 -11.617 -22.984 1 97.44 191 GLN A O 1
ATOM 1543 N N . ILE A 1 192 ? 16.219 -10.484 -21.109 1 98.19 192 ILE A N 1
ATOM 1544 C CA . ILE A 1 192 ? 16.344 -9.227 -21.844 1 98.19 192 ILE A CA 1
ATOM 1545 C C . ILE A 1 192 ? 17.797 -9.023 -22.266 1 98.19 192 ILE A C 1
ATOM 1547 O O . ILE A 1 192 ? 18.156 -7.961 -22.766 1 98.19 192 ILE A O 1
ATOM 1551 N N . GLY A 1 193 ? 18.656 -9.961 -21.969 1 98.44 193 GLY A N 1
ATOM 1552 C CA . GLY A 1 193 ? 19.984 -9.992 -22.578 1 98.44 193 GLY A CA 1
ATOM 1553 C C . GLY A 1 193 ? 21.062 -9.43 -21.672 1 98.44 193 GLY A C 1
ATOM 1554 O O . GLY A 1 193 ? 22.156 -9.109 -22.125 1 98.44 193 GLY A O 1
ATOM 1555 N N . TYR A 1 194 ? 20.781 -9.336 -20.391 1 98.75 194 TYR A N 1
ATOM 1556 C CA . TYR A 1 194 ? 21.766 -8.82 -19.453 1 98.75 194 TYR A CA 1
ATOM 1557 C C . TYR A 1 194 ? 22.375 -9.945 -18.625 1 98.75 194 TYR A C 1
ATOM 1559 O O . TYR A 1 194 ? 21.781 -11.016 -18.484 1 98.75 194 TYR A O 1
ATOM 1567 N N . ASP A 1 195 ? 23.578 -9.68 -18.094 1 98.62 195 ASP A N 1
ATOM 1568 C CA . ASP A 1 195 ? 24.25 -10.609 -17.203 1 98.62 195 ASP A CA 1
ATOM 1569 C C . ASP A 1 195 ? 23.719 -10.461 -15.766 1 98.62 195 ASP A C 1
ATOM 1571 O O . ASP A 1 195 ? 23.875 -9.406 -15.148 1 98.62 195 ASP A O 1
ATOM 1575 N N . THR A 1 196 ? 23.203 -11.508 -15.297 1 98.56 196 THR A N 1
ATOM 1576 C CA . THR A 1 196 ? 22.594 -11.461 -13.969 1 98.56 196 THR A CA 1
ATOM 1577 C C . THR A 1 196 ? 23.641 -11.141 -12.906 1 98.56 196 THR A C 1
ATOM 1579 O O . THR A 1 196 ? 23.312 -10.617 -11.836 1 98.56 196 THR A O 1
ATOM 1582 N N . SER A 1 197 ? 24.906 -11.414 -13.172 1 98.44 197 SER A N 1
ATOM 1583 C CA . SER A 1 197 ? 25.984 -11.156 -12.211 1 98.44 197 SER A CA 1
ATOM 1584 C C . SER A 1 197 ? 26.234 -9.664 -12.039 1 98.44 197 SER A C 1
ATOM 1586 O O . SER A 1 197 ? 26.906 -9.25 -11.102 1 98.44 197 SER A O 1
ATOM 1588 N N . ASP A 1 198 ? 25.688 -8.867 -12.891 1 98.75 198 ASP A N 1
ATOM 1589 C CA . ASP A 1 198 ? 25.828 -7.418 -12.789 1 98.75 198 ASP A CA 1
ATOM 1590 C C . ASP A 1 198 ? 24.828 -6.836 -11.797 1 98.75 198 ASP A C 1
ATOM 1592 O O . ASP A 1 198 ? 24.859 -5.633 -11.516 1 98.75 198 ASP A O 1
ATOM 1596 N N . PHE A 1 199 ? 24.031 -7.637 -11.281 1 98.88 199 PHE A N 1
ATOM 1597 C CA . PHE A 1 199 ? 23 -7.23 -10.336 1 98.88 199 PHE A CA 1
ATOM 1598 C C . PHE A 1 199 ? 23.156 -7.949 -9.008 1 98.88 199 PHE A C 1
ATOM 1600 O O . PHE A 1 199 ? 23.812 -9 -8.938 1 98.88 199 PHE A O 1
ATOM 1607 N N . GLU A 1 200 ? 22.578 -7.391 -7.949 1 98.69 200 GLU A N 1
ATOM 1608 C CA . GLU A 1 200 ? 22.688 -7.984 -6.621 1 98.69 200 GLU A CA 1
ATOM 1609 C C . GLU A 1 200 ? 21.469 -7.621 -5.758 1 98.69 200 GLU A C 1
ATOM 1611 O O . GLU A 1 200 ? 20.844 -6.59 -5.977 1 98.69 200 GLU A O 1
ATOM 1616 N N . ALA A 1 201 ? 21.172 -8.5 -4.848 1 98.62 201 ALA A N 1
ATOM 1617 C CA . ALA A 1 201 ? 20.219 -8.164 -3.799 1 98.62 201 ALA A CA 1
ATOM 1618 C C . ALA A 1 201 ? 20.844 -7.27 -2.74 1 98.62 201 ALA A C 1
ATOM 1620 O O . ALA A 1 201 ? 21.75 -7.699 -2.01 1 98.62 201 ALA A O 1
ATOM 1621 N N . VAL A 1 202 ? 20.328 -6.074 -2.584 1 98.56 202 VAL A N 1
ATOM 1622 C CA . VAL A 1 202 ? 20.922 -5.156 -1.618 1 98.56 202 VAL A CA 1
ATOM 1623 C C . VAL A 1 202 ? 20.172 -5.238 -0.295 1 98.56 202 VAL A C 1
ATOM 1625 O O . VAL A 1 202 ? 20.625 -4.699 0.719 1 98.56 202 VAL A O 1
ATOM 1628 N N . PHE A 1 203 ? 19.047 -5.891 -0.295 1 98.5 203 PHE A N 1
ATOM 1629 C CA . PHE A 1 203 ? 18.219 -6.086 0.882 1 98.5 203 PHE A CA 1
ATOM 1630 C C . PHE A 1 203 ? 17.312 -7.301 0.71 1 98.5 203 PHE A C 1
ATOM 1632 O O . PHE A 1 203 ? 16.734 -7.512 -0.363 1 98.5 203 PHE A O 1
ATOM 1639 N N . VAL A 1 204 ? 17.234 -8.148 1.697 1 98.31 204 VAL A N 1
ATOM 1640 C CA . VAL A 1 204 ? 16.297 -9.258 1.7 1 98.31 204 VAL A CA 1
ATOM 1641 C C . VAL A 1 204 ? 15.023 -8.844 2.443 1 98.31 204 VAL A C 1
ATOM 1643 O O . VAL A 1 204 ? 15.055 -8.594 3.65 1 98.31 204 VAL A O 1
ATOM 1646 N N . LEU A 1 205 ? 13.938 -8.781 1.696 1 98.06 205 LEU A N 1
ATOM 1647 C CA . LEU A 1 205 ? 12.664 -8.406 2.291 1 98.06 205 LEU A CA 1
ATOM 1648 C C . LEU A 1 205 ? 12.062 -9.57 3.078 1 98.06 205 LEU A C 1
ATOM 1650 O O . LEU A 1 205 ? 11.555 -9.375 4.184 1 98.06 205 LEU A O 1
ATOM 1654 N N . ARG A 1 206 ? 12.125 -10.75 2.457 1 98.19 206 ARG A N 1
ATOM 1655 C CA . ARG A 1 206 ? 11.523 -11.914 3.098 1 98.19 206 ARG A CA 1
ATOM 1656 C C . ARG A 1 206 ? 11.984 -13.211 2.439 1 98.19 206 ARG A C 1
ATOM 1658 O O . ARG A 1 206 ? 12.148 -13.266 1.218 1 98.19 206 ARG A O 1
ATOM 1665 N N . GLU A 1 207 ? 12.188 -14.156 3.277 1 98.44 207 GLU A N 1
ATOM 1666 C CA . GLU A 1 207 ? 12.25 -15.547 2.838 1 98.44 207 GLU A CA 1
ATOM 1667 C C . GLU A 1 207 ? 10.984 -16.297 3.232 1 98.44 207 GLU A C 1
ATOM 1669 O O . GLU A 1 207 ? 10.406 -16.047 4.293 1 98.44 207 GLU A O 1
ATOM 1674 N N . GLY A 1 208 ? 10.562 -17.188 2.301 1 98.19 208 GLY A N 1
ATOM 1675 C CA . GLY A 1 208 ? 9.328 -17.906 2.566 1 98.19 208 GLY A CA 1
ATOM 1676 C C . GLY A 1 208 ? 9.062 -19.016 1.558 1 98.19 208 GLY A C 1
ATOM 1677 O O . GLY A 1 208 ? 9.984 -19.703 1.117 1 98.19 208 GLY A O 1
ATOM 1678 N N . GLU A 1 209 ? 7.715 -19.188 1.335 1 98.75 209 GLU A N 1
ATOM 1679 C CA . GLU A 1 209 ? 7.312 -20.266 0.441 1 98.75 209 GLU A CA 1
ATOM 1680 C C . GLU A 1 209 ? 6.16 -19.844 -0.464 1 98.75 209 GLU A C 1
ATOM 1682 O O . GLU A 1 209 ? 5.359 -18.984 -0.09 1 98.75 209 GLU A O 1
ATOM 1687 N N . LEU A 1 210 ? 6.137 -20.438 -1.639 1 98.88 210 LEU A N 1
ATOM 1688 C CA . LEU A 1 210 ? 5.066 -20.266 -2.613 1 98.88 210 LEU A CA 1
ATOM 1689 C C . LEU A 1 210 ? 3.988 -21.312 -2.434 1 98.88 210 LEU A C 1
ATOM 1691 O O . LEU A 1 210 ? 4.293 -22.469 -2.127 1 98.88 210 LEU A O 1
ATOM 1695 N N . TYR A 1 211 ? 2.721 -20.922 -2.674 1 98.94 211 TYR A N 1
ATOM 1696 C CA . TYR A 1 211 ? 1.564 -21.797 -2.49 1 98.94 211 TYR A CA 1
ATOM 1697 C C . TYR A 1 211 ? 0.539 -21.578 -3.598 1 98.94 211 TYR A C 1
ATOM 1699 O O . TYR A 1 211 ? 0.646 -20.625 -4.375 1 98.94 211 TYR A O 1
ATOM 1707 N N . TYR A 1 212 ? -0.385 -22.484 -3.689 1 98.94 212 TYR A N 1
A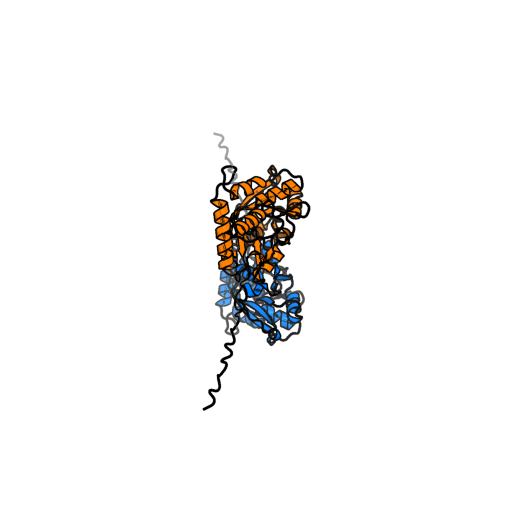TOM 1708 C CA . TYR A 1 212 ? -1.697 -22.25 -4.281 1 98.94 212 TYR A CA 1
ATOM 1709 C C . TYR A 1 212 ? -2.633 -21.578 -3.277 1 98.94 212 TYR A C 1
ATOM 1711 O O . TYR A 1 212 ? -2.902 -22.141 -2.209 1 98.94 212 TYR A O 1
ATOM 1719 N N . ALA A 1 213 ? -3.102 -20.422 -3.58 1 98.94 213 ALA A N 1
ATOM 1720 C CA . ALA A 1 213 ? -4.004 -19.672 -2.711 1 98.94 213 ALA A CA 1
ATOM 1721 C C . ALA A 1 213 ? -5.449 -19.812 -3.17 1 98.94 213 ALA A C 1
ATOM 1723 O O . ALA A 1 213 ? -5.824 -19.297 -4.23 1 98.94 213 ALA A O 1
ATOM 1724 N N . PHE A 1 214 ? -6.266 -20.469 -2.395 1 98.94 214 PHE A N 1
ATOM 1725 C CA . PHE A 1 214 ? -7.676 -20.672 -2.701 1 98.94 214 PHE A CA 1
ATOM 1726 C C . PHE A 1 214 ? -8.539 -19.609 -2.035 1 98.94 214 PHE A C 1
ATOM 1728 O O . PHE A 1 214 ? -8.297 -19.234 -0.884 1 98.94 214 PHE A O 1
ATOM 1735 N N . ASN A 1 215 ? -9.5 -19.156 -2.826 1 98.38 215 ASN A N 1
ATOM 1736 C CA . ASN A 1 215 ? -10.523 -18.359 -2.143 1 98.38 215 ASN A CA 1
ATOM 1737 C C . ASN A 1 215 ? -11.055 -19.078 -0.908 1 98.38 215 ASN A C 1
ATOM 1739 O O . ASN A 1 215 ? -11.203 -20.312 -0.913 1 98.38 215 ASN A O 1
ATOM 1743 N N . LEU A 1 216 ? -11.461 -18.312 0.095 1 97.06 216 LEU A N 1
ATOM 1744 C CA . LEU A 1 216 ? -11.867 -18.859 1.385 1 97.06 216 LEU A CA 1
ATOM 1745 C C . LEU A 1 216 ? -13.164 -19.656 1.255 1 97.06 216 LEU A C 1
ATOM 1747 O O . LEU A 1 216 ? -13.469 -20.5 2.1 1 97.06 216 LEU A O 1
ATOM 1751 N N . ALA A 1 217 ? -13.922 -19.422 0.229 1 96.88 217 ALA A N 1
ATOM 1752 C CA . ALA A 1 217 ? -15.234 -20.047 0.066 1 96.88 217 ALA A CA 1
ATOM 1753 C C . ALA A 1 217 ? -15.109 -21.422 -0.558 1 96.88 217 ALA A C 1
ATOM 1755 O O . ALA A 1 217 ? -16.078 -22.188 -0.596 1 96.88 217 ALA A O 1
ATOM 1756 N N . VAL A 1 218 ? -13.938 -21.781 -1.014 1 98.25 218 VAL A N 1
ATOM 1757 C CA . VAL A 1 218 ? -13.75 -23.094 -1.626 1 98.25 218 VAL A CA 1
ATOM 1758 C C . VAL A 1 218 ? -13.898 -24.188 -0.569 1 98.25 218 VAL A C 1
ATOM 1760 O O . VAL A 1 218 ? -13.391 -24.062 0.548 1 98.25 218 VAL A O 1
ATOM 1763 N N . ASP A 1 219 ? -14.547 -25.234 -0.914 1 97.94 219 ASP A N 1
ATOM 1764 C CA . ASP A 1 219 ? -14.727 -26.375 -0.016 1 97.94 219 ASP A CA 1
ATOM 1765 C C . ASP A 1 219 ? -13.383 -26.938 0.427 1 97.94 219 ASP A C 1
ATOM 1767 O O . ASP A 1 219 ? -12.547 -27.297 -0.407 1 97.94 219 ASP A O 1
ATOM 1771 N N . GLU A 1 220 ? -13.227 -27.109 1.65 1 97.75 220 GLU A N 1
ATOM 1772 C CA . GLU A 1 220 ? -11.977 -27.594 2.223 1 97.75 220 GLU A CA 1
ATOM 1773 C C . GLU A 1 220 ? -11.641 -28.984 1.716 1 97.75 220 GLU A C 1
ATOM 1775 O O . GLU A 1 220 ? -10.469 -29.359 1.641 1 97.75 220 GLU A O 1
ATOM 1780 N N . LYS A 1 221 ? -12.641 -29.688 1.319 1 97.81 221 LYS A N 1
ATOM 1781 C CA . LYS A 1 221 ? -12.398 -31.016 0.775 1 97.81 221 LYS A CA 1
ATOM 1782 C C . LYS A 1 221 ? -11.555 -30.953 -0.492 1 97.81 221 LYS A C 1
ATOM 1784 O O . LYS A 1 221 ? -10.75 -31.844 -0.755 1 97.81 221 LYS A O 1
ATOM 1789 N N . LEU A 1 222 ? -11.781 -29.891 -1.243 1 98.31 222 LEU A N 1
ATOM 1790 C CA . LEU A 1 222 ? -11.023 -29.734 -2.479 1 98.31 222 LEU A CA 1
ATOM 1791 C C . LEU A 1 222 ? -9.57 -29.375 -2.18 1 98.31 222 LEU A C 1
ATOM 1793 O O . LEU A 1 222 ? -8.656 -29.891 -2.822 1 98.31 222 LEU A O 1
ATOM 1797 N N . THR A 1 223 ? -9.32 -28.516 -1.184 1 98.62 223 THR A N 1
ATOM 1798 C CA . THR A 1 223 ? -7.949 -28.156 -0.821 1 98.62 223 THR A CA 1
ATOM 1799 C C . THR A 1 223 ? -7.219 -29.359 -0.223 1 98.62 223 THR A C 1
ATOM 1801 O O . THR A 1 223 ? -6.039 -29.578 -0.506 1 98.62 223 THR A O 1
ATOM 1804 N N . GLU A 1 224 ? -7.941 -30.141 0.517 1 98.44 224 GLU A N 1
ATOM 1805 C CA . GLU A 1 224 ? -7.355 -31.344 1.104 1 98.44 224 GLU A CA 1
ATOM 1806 C C . GLU A 1 224 ? -6.961 -32.344 0.025 1 98.44 224 GLU A C 1
ATOM 1808 O O . GLU A 1 224 ? -5.914 -33 0.117 1 98.44 224 GLU A O 1
ATOM 1813 N N . LYS A 1 225 ? -7.852 -32.5 -0.888 1 98.12 225 LYS A N 1
ATOM 1814 C CA . LYS A 1 225 ? -7.578 -33.406 -1.989 1 98.12 225 LYS A CA 1
ATOM 1815 C C . LYS A 1 225 ? -6.309 -33 -2.734 1 98.12 225 LYS A C 1
ATOM 1817 O O . LYS A 1 225 ? -5.441 -33.844 -2.984 1 98.12 225 LYS A O 1
ATOM 1822 N N . LEU A 1 226 ? -6.168 -31.766 -3.102 1 98.75 226 LEU A N 1
ATOM 1823 C CA . LEU A 1 226 ? -4.969 -31.312 -3.799 1 98.75 226 LEU A CA 1
ATOM 1824 C C . LEU A 1 226 ? -3.738 -31.469 -2.91 1 98.75 226 LEU A C 1
ATOM 1826 O O . LEU A 1 226 ? -2.66 -31.812 -3.393 1 98.75 226 LEU A O 1
ATOM 1830 N N . GLN A 1 227 ? -3.881 -31.172 -1.604 1 98.88 227 GLN A N 1
ATOM 1831 C CA . GLN A 1 227 ? -2.758 -31.312 -0.684 1 98.88 227 GLN A CA 1
ATOM 1832 C C . GLN A 1 227 ? -2.258 -32.75 -0.659 1 98.88 227 GLN A C 1
ATOM 1834 O O . GLN A 1 227 ? -1.049 -33 -0.654 1 98.88 227 GLN A O 1
ATOM 1839 N N . ARG A 1 228 ? -3.193 -33.688 -0.667 1 98.62 228 ARG A N 1
ATOM 1840 C CA . ARG A 1 228 ? -2.805 -35.094 -0.718 1 98.62 228 ARG A CA 1
ATOM 1841 C C . ARG A 1 228 ? -2.027 -35.406 -1.993 1 98.62 228 ARG A C 1
ATOM 1843 O O . ARG A 1 228 ? -1.031 -36.125 -1.959 1 98.62 228 ARG A O 1
ATOM 1850 N N . GLY A 1 229 ? -2.51 -34.844 -3.062 1 98.75 229 GLY A N 1
ATOM 1851 C CA . GLY A 1 229 ? -1.798 -35 -4.32 1 98.75 229 GLY A CA 1
ATOM 1852 C C . GLY A 1 229 ? -0.391 -34.438 -4.285 1 98.75 229 GLY A C 1
ATOM 1853 O O . GLY A 1 229 ? 0.55 -35.094 -4.77 1 98.75 229 GLY A O 1
ATOM 1854 N N . ILE A 1 230 ? -0.203 -33.281 -3.73 1 98.81 230 ILE A N 1
ATOM 1855 C CA . ILE A 1 230 ? 1.105 -32.656 -3.633 1 98.81 230 ILE A CA 1
ATOM 1856 C C . ILE A 1 230 ? 2.02 -33.5 -2.736 1 98.81 230 ILE A C 1
ATOM 1858 O O . ILE A 1 230 ? 3.184 -33.719 -3.068 1 98.81 230 ILE A O 1
ATOM 1862 N N . ASP A 1 231 ? 1.478 -33.938 -1.659 1 98.62 231 ASP A N 1
ATOM 1863 C CA . ASP A 1 231 ? 2.242 -34.812 -0.757 1 98.62 231 ASP A CA 1
ATOM 1864 C C . ASP A 1 231 ? 2.701 -36.094 -1.466 1 98.62 231 ASP A C 1
ATOM 1866 O O . ASP A 1 231 ? 3.834 -36.531 -1.274 1 98.62 231 ASP A O 1
ATOM 1870 N N . GLU A 1 232 ? 1.828 -36.594 -2.246 1 98.19 232 GLU A N 1
ATOM 1871 C CA . GLU A 1 232 ? 2.188 -37.781 -3.01 1 98.19 232 GLU A CA 1
ATOM 1872 C C . GLU A 1 232 ? 3.336 -37.5 -3.973 1 98.19 232 GLU A C 1
ATOM 1874 O O . GLU A 1 232 ? 4.273 -38.312 -4.086 1 98.19 232 GLU A O 1
ATOM 1879 N N . MET A 1 233 ? 3.279 -36.375 -4.656 1 98.06 233 MET A N 1
ATOM 1880 C CA . MET A 1 233 ? 4.34 -36 -5.586 1 98.06 233 MET A CA 1
ATOM 1881 C C . MET A 1 233 ? 5.672 -35.844 -4.863 1 98.06 233 MET A C 1
ATOM 1883 O O . MET A 1 233 ? 6.723 -36.188 -5.41 1 98.06 233 MET A O 1
ATOM 1887 N N . LYS A 1 234 ? 5.641 -35.375 -3.664 1 97.88 234 LYS A N 1
ATOM 1888 C CA . LYS A 1 234 ? 6.859 -35.062 -2.914 1 97.88 234 LYS A CA 1
ATOM 1889 C C . LYS A 1 234 ? 7.41 -36.344 -2.25 1 97.88 234 LYS A C 1
ATOM 1891 O O . LYS A 1 234 ? 8.617 -36.438 -2.037 1 97.88 234 LYS A O 1
ATOM 1896 N N . ASN A 1 235 ? 6.547 -37.344 -2.02 1 97.06 235 ASN A N 1
ATOM 1897 C CA . ASN A 1 235 ? 6.949 -38.469 -1.218 1 97.06 235 ASN A CA 1
ATOM 1898 C C . ASN A 1 235 ? 7.137 -39.719 -2.078 1 97.06 235 ASN A C 1
ATOM 1900 O O . ASN A 1 235 ? 7.641 -40.75 -1.602 1 97.06 235 ASN A O 1
ATOM 1904 N N . THR A 1 236 ? 6.738 -39.625 -3.305 1 96.25 236 THR A N 1
ATOM 1905 C CA . THR A 1 236 ? 6.863 -40.75 -4.195 1 96.25 236 THR A CA 1
ATOM 1906 C C . THR A 1 236 ? 8.148 -40.656 -5.02 1 96.25 236 THR A C 1
ATOM 1908 O O . THR A 1 236 ? 8.422 -39.625 -5.637 1 96.25 236 THR A O 1
ATOM 1911 N N . ILE A 1 237 ? 8.922 -41.719 -5.012 1 94.25 237 ILE A N 1
ATOM 1912 C CA . ILE A 1 237 ? 10.148 -41.75 -5.797 1 94.25 237 ILE A CA 1
ATOM 1913 C C . ILE A 1 237 ? 9.828 -42.125 -7.246 1 94.25 237 ILE A C 1
ATOM 1915 O O . ILE A 1 237 ? 9.102 -43.062 -7.508 1 94.25 237 ILE A O 1
ATOM 1919 N N . GLY A 1 238 ? 10.281 -41.344 -8.078 1 87.56 238 GLY A N 1
ATOM 1920 C CA . GLY A 1 238 ? 10.047 -41.562 -9.5 1 87.56 238 GLY A CA 1
ATOM 1921 C C . GLY A 1 238 ? 11.102 -42.438 -10.156 1 87.56 238 GLY A C 1
ATOM 1922 O O . GLY A 1 238 ? 11.844 -43.125 -9.477 1 87.56 238 GLY A O 1
ATOM 1923 N N . GLU A 1 239 ? 11.102 -42.5 -11.422 1 86 239 GLU A N 1
ATOM 1924 C CA . GLU A 1 239 ? 11.961 -43.344 -12.234 1 86 239 GLU A CA 1
ATOM 1925 C C . GLU A 1 239 ? 13.422 -42.938 -12.125 1 86 239 GLU A C 1
ATOM 1927 O O . GLU A 1 239 ? 14.328 -43.75 -12.242 1 86 239 GLU A O 1
ATOM 1932 N N . ALA A 1 240 ? 13.648 -41.656 -11.859 1 89.31 240 ALA A N 1
ATOM 1933 C CA . ALA A 1 240 ? 15.008 -41.125 -11.844 1 89.31 240 ALA A CA 1
ATOM 1934 C C . ALA A 1 240 ? 15.633 -41.25 -10.461 1 89.31 240 ALA A C 1
ATOM 1936 O O . ALA A 1 240 ? 16.688 -40.656 -10.195 1 89.31 240 ALA A O 1
ATOM 1937 N N . GLY A 1 241 ? 14.938 -41.844 -9.523 1 92.88 241 GLY A N 1
ATOM 1938 C CA . GLY A 1 241 ? 15.469 -42.031 -8.188 1 92.88 241 GLY A CA 1
ATOM 1939 C C . GLY A 1 241 ? 15.258 -40.844 -7.266 1 92.88 241 GLY A C 1
ATOM 1940 O O . GLY A 1 241 ? 15.789 -40.812 -6.152 1 92.88 241 GLY A O 1
ATOM 1941 N N . MET A 1 242 ? 14.602 -39.906 -7.789 1 95.38 242 MET A N 1
ATOM 1942 C CA . MET A 1 242 ? 14.211 -38.75 -6.992 1 95.38 242 MET A CA 1
ATOM 1943 C C . MET A 1 242 ? 12.695 -38.625 -6.91 1 95.38 242 MET A C 1
ATOM 1945 O O . MET A 1 242 ? 11.977 -39.375 -7.586 1 95.38 242 MET A O 1
ATOM 1949 N N . SER A 1 243 ? 12.25 -37.781 -6.082 1 97.25 243 SER A N 1
ATOM 1950 C CA . SER A 1 243 ? 10.805 -37.625 -5.953 1 97.25 243 SER A CA 1
ATOM 1951 C C . SER A 1 243 ? 10.188 -37.125 -7.258 1 97.25 243 SER A C 1
ATOM 1953 O O . SER A 1 243 ? 10.844 -36.469 -8.055 1 97.25 243 SER A O 1
ATOM 1955 N N . LYS A 1 244 ? 8.938 -37.438 -7.43 1 97.69 244 LYS A N 1
ATOM 1956 C CA . LYS A 1 244 ? 8.219 -36.938 -8.594 1 97.69 244 LYS A CA 1
ATOM 1957 C C . LYS A 1 244 ? 8.227 -35.406 -8.633 1 97.69 244 LYS A C 1
ATOM 1959 O O . LYS A 1 244 ? 8.297 -34.812 -9.703 1 97.69 244 LYS A O 1
ATOM 1964 N N . TYR A 1 245 ? 8.195 -34.844 -7.484 1 98.19 245 TYR A N 1
ATOM 1965 C CA . TYR A 1 245 ? 8.305 -33.406 -7.375 1 98.19 245 TYR A CA 1
ATOM 1966 C C . TYR A 1 245 ? 9.648 -32.906 -7.898 1 98.19 245 TYR A C 1
ATOM 1968 O O . TYR A 1 245 ? 9.711 -31.969 -8.68 1 98.19 245 TYR A O 1
ATOM 1976 N N . GLN A 1 246 ? 10.672 -33.531 -7.48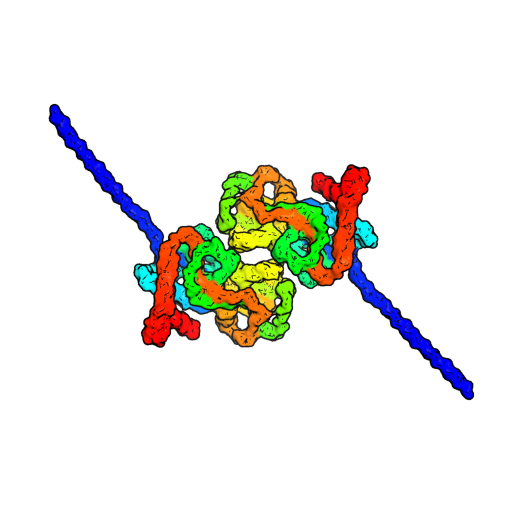4 1 97.5 246 GLN A N 1
ATOM 1977 C CA . GLN A 1 246 ? 12.008 -33.125 -7.902 1 97.5 246 GLN A CA 1
ATOM 1978 C C . GLN A 1 246 ? 12.195 -33.312 -9.406 1 97.5 246 GLN A C 1
ATOM 1980 O O . GLN A 1 246 ? 12.891 -32.5 -10.047 1 97.5 246 GLN A O 1
ATOM 1985 N N . GLU A 1 247 ? 11.617 -34.312 -9.977 1 97.25 247 GLU A N 1
ATOM 1986 C CA . GLU A 1 247 ? 11.656 -34.5 -11.422 1 97.25 247 GLU A CA 1
ATOM 1987 C C . GLU A 1 247 ? 11.031 -33.312 -12.141 1 97.25 247 GLU A C 1
ATOM 1989 O O . GLU A 1 247 ? 11.555 -32.844 -13.156 1 97.25 247 GLU A O 1
ATOM 1994 N N . ILE A 1 248 ? 9.938 -32.844 -11.617 1 97.38 248 ILE A N 1
ATOM 1995 C CA . ILE A 1 248 ? 9.266 -31.672 -12.188 1 97.38 248 ILE A CA 1
ATOM 1996 C C . ILE A 1 248 ? 10.172 -30.453 -12.078 1 97.38 248 ILE A C 1
ATOM 1998 O O . ILE A 1 248 ? 10.375 -29.734 -13.062 1 97.38 248 ILE A O 1
ATOM 2002 N N . VAL A 1 249 ? 10.727 -30.203 -10.906 1 97.19 249 VAL A N 1
ATOM 2003 C CA . VAL A 1 249 ? 11.578 -29.047 -10.656 1 97.19 249 VAL A CA 1
ATOM 2004 C C . VAL A 1 249 ? 12.773 -29.062 -11.609 1 97.19 249 VAL A C 1
ATOM 2006 O O . VAL A 1 249 ? 13.125 -28.047 -12.195 1 97.19 249 VAL A O 1
ATOM 2009 N N . ASP A 1 250 ? 13.375 -30.234 -11.844 1 95.75 250 ASP A N 1
ATOM 2010 C CA . ASP A 1 250 ? 14.594 -30.375 -12.625 1 95.75 250 ASP A CA 1
ATOM 2011 C C . ASP A 1 250 ? 14.328 -30.109 -14.109 1 95.75 250 ASP A C 1
ATOM 2013 O O . ASP A 1 250 ? 15.258 -29.828 -14.867 1 95.75 250 ASP A O 1
ATOM 2017 N N . THR A 1 251 ? 13.078 -30.266 -14.492 1 94.88 251 THR A N 1
ATOM 2018 C CA . THR A 1 251 ? 12.727 -29.953 -15.867 1 94.88 251 THR A CA 1
ATOM 2019 C C . THR A 1 251 ? 12.961 -28.484 -16.172 1 94.88 251 THR A C 1
ATOM 2021 O O . THR A 1 251 ? 13.133 -28.109 -17.344 1 94.88 251 THR A O 1
ATOM 2024 N N . TYR A 1 252 ? 12.969 -27.641 -15.156 1 94.88 252 TYR A N 1
ATOM 2025 C CA . TYR A 1 252 ? 13.039 -26.203 -15.367 1 94.88 252 TYR A CA 1
ATOM 2026 C C . TYR A 1 252 ? 14.352 -25.625 -14.844 1 94.88 252 TYR A C 1
ATOM 2028 O O . TYR A 1 252 ? 14.531 -24.406 -14.797 1 94.88 252 TYR A O 1
ATOM 2036 N N . ARG A 1 253 ? 15.211 -26.359 -14.289 1 83.75 253 ARG A N 1
ATOM 2037 C CA . ARG A 1 253 ? 16.531 -25.922 -13.836 1 83.75 253 ARG A CA 1
ATOM 2038 C C . ARG A 1 253 ? 17.562 -26.047 -14.953 1 83.75 253 ARG A C 1
ATOM 2040 O O . ARG A 1 253 ? 17.422 -26.891 -15.836 1 83.75 253 ARG A O 1
ATOM 2047 N N . MET B 1 1 ? 70.938 41.375 28.141 1 34.81 1 MET B N 1
ATOM 2048 C CA . MET B 1 1 ? 69.812 40.625 28.703 1 34.81 1 MET B CA 1
ATOM 2049 C C . MET B 1 1 ? 68.5 41.156 28.234 1 34.81 1 MET B C 1
ATOM 2051 O O . MET B 1 1 ? 67.938 42.094 28.844 1 34.81 1 MET B O 1
ATOM 2055 N N . LYS B 1 2 ? 68.375 41.469 26.844 1 43.03 2 LYS B N 1
ATOM 2056 C CA . LYS B 1 2 ? 67.188 41.938 26.125 1 43.03 2 LYS B CA 1
ATOM 2057 C C . LYS B 1 2 ? 66.062 40.938 26.25 1 43.03 2 LYS B C 1
ATOM 2059 O O . LYS B 1 2 ? 66.25 39.75 26.016 1 43.03 2 LYS B O 1
ATOM 2064 N N . SER B 1 3 ? 65.062 41.156 27.219 1 45.88 3 SER B N 1
ATOM 2065 C CA . SER B 1 3 ? 63.812 40.469 27.453 1 45.88 3 SER B CA 1
ATOM 2066 C C . SER B 1 3 ? 62.969 40.406 26.172 1 45.88 3 SER B C 1
ATOM 2068 O O . SER B 1 3 ? 62.656 41.438 25.594 1 45.88 3 SER B O 1
ATOM 2070 N N . LEU B 1 4 ? 63.188 39.5 25.219 1 46 4 LEU B N 1
ATOM 2071 C CA . LEU B 1 4 ? 62.281 39.156 24.109 1 46 4 LEU B CA 1
ATOM 2072 C C . LEU B 1 4 ? 60.875 38.938 24.625 1 46 4 LEU B C 1
ATOM 2074 O O . LEU B 1 4 ? 60.625 38.062 25.438 1 46 4 LEU B O 1
ATOM 2078 N N . LEU B 1 5 ? 60.062 40 24.828 1 48.66 5 LEU B N 1
ATOM 2079 C CA . LEU B 1 5 ? 58.625 39.906 25.062 1 48.66 5 LEU B CA 1
ATOM 2080 C C . LEU B 1 5 ? 57.938 39.031 24.031 1 48.66 5 LEU B C 1
ATOM 2082 O O . LEU B 1 5 ? 58 39.344 22.828 1 48.66 5 LEU B O 1
ATOM 2086 N N . SER B 1 6 ? 57.969 37.75 24.172 1 52.72 6 SER B N 1
ATOM 2087 C CA . SER B 1 6 ? 57.156 36.844 23.391 1 52.72 6 SER B CA 1
ATOM 2088 C C . SER B 1 6 ? 55.688 37.281 23.391 1 52.72 6 SER B C 1
ATOM 2090 O O . SER B 1 6 ? 55.062 37.344 24.438 1 52.72 6 SER B O 1
ATOM 2092 N N . LEU B 1 7 ? 55.312 38.125 22.516 1 52.69 7 LEU B N 1
ATOM 2093 C CA . LEU B 1 7 ? 53.906 38.406 22.25 1 52.69 7 LEU B CA 1
ATOM 2094 C C . LEU B 1 7 ? 53.156 37.094 21.938 1 52.69 7 LEU B C 1
ATOM 2096 O O . LEU B 1 7 ? 53.438 36.469 20.922 1 52.69 7 LEU B O 1
ATOM 2100 N N . SER B 1 8 ? 52.781 36.406 22.938 1 53.97 8 SER B N 1
ATOM 2101 C CA . SER B 1 8 ? 51.844 35.312 22.766 1 53.97 8 SER B CA 1
ATOM 2102 C C . SER B 1 8 ? 50.562 35.781 22.094 1 53.97 8 SER B C 1
ATOM 2104 O O . SER B 1 8 ? 49.812 36.562 22.672 1 53.97 8 SER B O 1
ATOM 2106 N N . LEU B 1 9 ? 50.562 35.875 20.812 1 54.31 9 LEU B N 1
ATOM 2107 C CA . LEU B 1 9 ? 49.312 36.031 20.062 1 54.31 9 LEU B CA 1
ATOM 2108 C C . LEU B 1 9 ? 48.312 34.969 20.453 1 54.31 9 LEU B C 1
ATOM 2110 O O . LEU B 1 9 ? 48.5 33.781 20.141 1 54.31 9 LEU B O 1
ATOM 2114 N N . SER B 1 10 ? 47.594 35.156 21.547 1 53.34 10 SER B N 1
ATOM 2115 C CA . SER B 1 10 ? 46.438 34.312 21.828 1 53.34 10 SER B CA 1
ATOM 2116 C C . SER B 1 10 ? 45.438 34.344 20.672 1 53.34 10 SER B C 1
ATOM 2118 O O . SER B 1 10 ? 44.844 35.375 20.375 1 53.34 10 SER B O 1
ATOM 2120 N N . LEU B 1 11 ? 45.625 33.562 19.688 1 53.19 11 LEU B N 1
ATOM 2121 C CA . LEU B 1 11 ? 44.562 33.281 18.719 1 53.19 11 LEU B CA 1
ATOM 2122 C C . LEU B 1 11 ? 43.25 33 19.406 1 53.19 11 LEU B C 1
ATOM 2124 O O . LEU B 1 11 ? 43.062 31.953 20.016 1 53.19 11 LEU B O 1
ATOM 2128 N N . LEU B 1 12 ? 42.531 34.062 19.828 1 53.22 12 LEU B N 1
ATOM 2129 C CA . LEU B 1 12 ? 41.156 33.875 20.203 1 53.22 12 LEU B CA 1
ATOM 2130 C C . LEU B 1 12 ? 40.406 33.062 19.141 1 53.22 12 LEU B C 1
ATOM 2132 O O . LEU B 1 12 ? 40.188 33.531 18.016 1 53.22 12 LEU B O 1
ATOM 2136 N N . LEU B 1 13 ? 40.469 31.797 19.156 1 53.31 13 LEU B N 1
ATOM 2137 C CA . LEU B 1 13 ? 39.562 30.938 18.406 1 53.31 13 LEU B CA 1
ATOM 2138 C C . LEU B 1 13 ? 38.125 31.391 18.547 1 53.31 13 LEU B C 1
ATOM 2140 O O . LEU B 1 13 ? 37.5 31.219 19.609 1 53.31 13 LEU B O 1
ATOM 2144 N N . PHE B 1 14 ? 37.688 32.438 17.844 1 53.16 14 PHE B N 1
ATOM 2145 C CA . PHE B 1 14 ? 36.25 32.688 17.703 1 53.16 14 PHE B CA 1
ATOM 2146 C C . PHE B 1 14 ? 35.531 31.422 17.281 1 53.16 14 PHE B C 1
ATOM 2148 O O . PHE B 1 14 ? 35.562 31.047 16.109 1 53.16 14 PHE B O 1
ATOM 2155 N N . SER B 1 15 ? 35.25 30.547 18.141 1 53.41 15 SER B N 1
ATOM 2156 C CA . SER B 1 15 ? 34.281 29.516 17.828 1 53.41 15 SER B CA 1
ATOM 2157 C C . SER B 1 15 ? 32.969 30.141 17.344 1 53.41 15 SER B C 1
ATOM 2159 O O . SER B 1 15 ? 32.219 30.703 18.156 1 53.41 15 SER B O 1
ATOM 2161 N N . PHE B 1 16 ? 32.844 30.594 16.172 1 52.84 16 PHE B N 1
ATOM 2162 C CA . PHE B 1 16 ? 31.516 30.859 15.648 1 52.84 16 PHE B CA 1
ATOM 2163 C C . PHE B 1 16 ? 30.562 29.719 16.016 1 52.84 16 PHE B C 1
ATOM 2165 O O . PHE B 1 16 ? 30.797 28.578 15.633 1 52.84 16 PHE B O 1
ATOM 2172 N N . PRO B 1 17 ? 29.781 29.859 17 1 49.75 17 PRO B N 1
ATOM 2173 C CA . PRO B 1 17 ? 28.812 28.781 17.156 1 49.75 17 PRO B CA 1
ATOM 2174 C C . PRO B 1 17 ? 28.094 28.422 15.859 1 49.75 17 PRO B C 1
ATOM 2176 O O . PRO B 1 17 ? 27.594 29.312 15.164 1 49.75 17 PRO B O 1
ATOM 2179 N N . ILE B 1 18 ? 28.516 27.594 15.109 1 53.69 18 ILE B N 1
ATOM 2180 C CA . ILE B 1 18 ? 27.609 27.094 14.078 1 53.69 18 ILE B CA 1
ATOM 2181 C C . ILE B 1 18 ? 26.188 27.047 14.617 1 53.69 18 ILE B C 1
ATOM 2183 O O . ILE B 1 18 ? 25.891 26.281 15.523 1 53.69 18 ILE B O 1
ATOM 2187 N N . GLY B 1 19 ? 25.531 28.141 14.68 1 56.59 19 GLY B N 1
ATOM 2188 C CA . GLY B 1 19 ? 24.203 28.297 15.242 1 56.59 19 GLY B CA 1
ATOM 2189 C C . GLY B 1 19 ? 23.25 27.172 14.867 1 56.59 19 GLY B C 1
ATOM 2190 O O . GLY B 1 19 ? 23.109 26.844 13.688 1 56.59 19 GLY B O 1
ATOM 2191 N N . ALA B 1 20 ? 22.906 26.344 15.805 1 70.31 20 ALA B N 1
ATOM 2192 C CA . ALA B 1 20 ? 21.922 25.281 15.688 1 70.31 20 ALA B CA 1
ATOM 2193 C C . ALA B 1 20 ? 20.656 25.781 14.984 1 70.31 20 ALA B C 1
ATOM 2195 O O . ALA B 1 20 ? 20.281 26.953 15.117 1 70.31 20 ALA B O 1
ATOM 2196 N N . ILE B 1 21 ? 20.188 25.094 13.898 1 80.44 21 ILE B N 1
ATOM 2197 C CA . ILE B 1 21 ? 18.938 25.391 13.195 1 80.44 21 ILE B CA 1
ATOM 2198 C C . ILE B 1 21 ? 17.844 25.734 14.203 1 80.44 21 ILE B C 1
ATOM 2200 O O . ILE B 1 21 ? 17.734 25.094 15.25 1 80.44 21 ILE B O 1
ATOM 2204 N N . GLU B 1 22 ? 17.188 26.891 13.906 1 91.44 22 GLU B N 1
ATOM 2205 C CA . GLU B 1 22 ? 16.031 27.297 14.711 1 91.44 22 GLU B CA 1
ATOM 2206 C C . GLU B 1 22 ? 14.734 26.75 14.117 1 91.44 22 GLU B C 1
ATOM 2208 O O . GLU B 1 22 ? 14.695 26.344 12.953 1 91.44 22 GLU B O 1
ATOM 2213 N N . LEU B 1 23 ? 13.719 26.688 14.883 1 95.19 23 LEU B N 1
ATOM 2214 C CA . LEU B 1 23 ? 12.422 26.141 14.492 1 95.19 23 LEU B CA 1
ATOM 2215 C C . LEU B 1 23 ? 11.914 26.812 13.219 1 95.19 23 LEU B C 1
ATOM 2217 O O . LEU B 1 23 ? 11.383 26.141 12.328 1 95.19 23 LEU B O 1
ATOM 2221 N N . ASN B 1 24 ? 12.133 28.109 13.062 1 95.31 24 ASN B N 1
ATOM 2222 C CA . ASN B 1 24 ? 11.594 28.844 11.922 1 95.31 24 ASN B CA 1
ATOM 2223 C C . ASN B 1 24 ? 12.43 28.609 10.664 1 95.31 24 ASN B C 1
ATOM 2225 O O . ASN B 1 24 ? 12.086 29.109 9.586 1 95.31 24 ASN B O 1
ATOM 2229 N N . GLU B 1 25 ? 13.477 27.859 10.75 1 96.12 25 GLU B N 1
ATOM 2230 C CA . GLU B 1 25 ? 14.312 27.531 9.602 1 96.12 25 GLU B CA 1
ATOM 2231 C C . GLU B 1 25 ? 13.953 26.156 9.031 1 96.12 25 GLU B C 1
ATOM 2233 O O . GLU B 1 25 ? 14.461 25.766 7.98 1 96.12 25 GLU B O 1
ATOM 2238 N N . LEU B 1 26 ? 13.094 25.5 9.734 1 98.25 26 LEU B N 1
ATOM 2239 C CA . LEU B 1 26 ? 12.625 24.219 9.234 1 98.25 26 LEU B CA 1
ATOM 2240 C C . LEU B 1 26 ? 11.68 24.406 8.062 1 98.25 26 LEU B C 1
ATOM 2242 O O . LEU B 1 26 ? 11.133 25.484 7.859 1 98.25 26 LEU B O 1
ATOM 2246 N N . GLN B 1 27 ? 11.57 23.359 7.223 1 98.38 27 GLN B N 1
ATOM 2247 C CA . GLN B 1 27 ? 10.617 23.328 6.121 1 98.38 27 GLN B CA 1
ATOM 2248 C C . GLN B 1 27 ? 9.273 22.766 6.578 1 98.38 27 GLN B C 1
ATOM 2250 O O . GLN B 1 27 ? 9.156 21.578 6.887 1 98.38 27 GLN B O 1
ATOM 2255 N N . PHE B 1 28 ? 8.312 23.625 6.594 1 98.81 28 PHE B N 1
ATOM 2256 C CA . PHE B 1 28 ? 6.973 23.203 6.992 1 98.81 28 PHE B CA 1
ATOM 2257 C C . PHE B 1 28 ? 6.125 22.859 5.77 1 98.81 28 PHE B C 1
ATOM 2259 O O . PHE B 1 28 ? 5.879 23.719 4.926 1 98.81 28 PHE B O 1
ATOM 2266 N N . LEU B 1 29 ? 5.699 21.594 5.711 1 98.88 29 LEU B N 1
ATOM 2267 C CA . LEU B 1 29 ? 4.91 21.094 4.598 1 98.88 29 LEU B CA 1
ATOM 2268 C C . LEU B 1 29 ? 3.523 20.656 5.066 1 98.88 29 LEU B C 1
ATOM 2270 O O . LEU B 1 29 ? 3.383 20.094 6.156 1 98.88 29 LEU B O 1
ATOM 2274 N N . THR B 1 30 ? 2.549 20.938 4.262 1 98.75 30 THR B N 1
ATOM 2275 C CA . THR B 1 30 ? 1.195 20.469 4.531 1 98.75 30 THR B CA 1
ATOM 2276 C C . THR B 1 30 ? 0.43 20.25 3.227 1 98.75 30 THR B C 1
ATOM 2278 O O . THR B 1 30 ? 1.031 20.172 2.154 1 98.75 30 THR B O 1
ATOM 2281 N N . GLU B 1 31 ? -0.864 19.906 3.336 1 98.62 31 GLU B N 1
ATOM 2282 C CA . GLU B 1 31 ? -1.762 19.672 2.209 1 98.62 31 GLU B CA 1
ATOM 2283 C C . GLU B 1 31 ? -3.076 20.438 2.383 1 98.62 31 GLU B C 1
ATOM 2285 O O . GLU B 1 31 ? -3.256 21.156 3.359 1 98.62 31 GLU B O 1
ATOM 2290 N N . GLU B 1 32 ? -3.9 20.406 1.32 1 98.62 32 GLU B N 1
ATOM 2291 C CA . GLU B 1 32 ? -5.277 20.859 1.496 1 98.62 32 GLU B CA 1
ATOM 2292 C C . GLU B 1 32 ? -6.082 19.859 2.334 1 98.62 32 GLU B C 1
ATOM 2294 O O . GLU B 1 32 ? -6.457 18.797 1.849 1 98.62 32 GLU B O 1
ATOM 2299 N N . TYR B 1 33 ? -6.383 20.266 3.566 1 98.62 33 TYR B N 1
ATOM 2300 C CA . TYR B 1 33 ? -6.996 19.391 4.566 1 98.62 33 TYR B CA 1
ATOM 2301 C C . TYR B 1 33 ? -7.824 20.203 5.559 1 98.62 33 TYR B C 1
ATOM 2303 O O . TYR B 1 33 ? -7.547 20.188 6.758 1 98.62 33 TYR B O 1
ATOM 2311 N N . PRO B 1 34 ? -8.836 20.812 5.035 1 98.25 34 PRO B N 1
ATOM 2312 C CA . PRO B 1 34 ? -9.664 21.641 5.914 1 98.25 34 PRO B CA 1
ATOM 2313 C C . PRO B 1 34 ? -10.453 20.828 6.934 1 98.25 34 PRO B C 1
ATOM 2315 O O . PRO B 1 34 ? -10.828 19.688 6.652 1 98.25 34 PRO B O 1
ATOM 2318 N N . PRO B 1 35 ? -10.656 21.422 8.125 1 97.5 35 PRO B N 1
ATOM 2319 C CA . PRO B 1 35 ? -10.32 22.797 8.508 1 97.5 35 PRO B CA 1
ATOM 2320 C C . PRO B 1 35 ? -8.961 22.906 9.195 1 97.5 35 PRO B C 1
ATOM 2322 O O . PRO B 1 35 ? -8.688 23.891 9.875 1 97.5 35 PRO B O 1
ATOM 2325 N N . TYR B 1 36 ? -8.148 21.906 9.031 1 98.62 36 TYR B N 1
ATOM 2326 C CA . TYR B 1 36 ? -6.902 21.859 9.781 1 98.62 36 TYR B CA 1
ATOM 2327 C C . TYR B 1 36 ? -5.816 22.672 9.078 1 98.62 36 TYR B C 1
ATOM 2329 O O . TYR B 1 36 ? -5.078 23.422 9.719 1 98.62 36 TYR B O 1
ATOM 2337 N N . ASN B 1 37 ? -5.637 22.516 7.891 1 98.75 37 ASN B N 1
ATOM 2338 C CA . ASN B 1 37 ? -4.754 23.281 7.016 1 98.75 37 ASN B CA 1
ATOM 2339 C C . ASN B 1 37 ? -5.301 23.344 5.594 1 98.75 37 ASN B C 1
ATOM 2341 O O . ASN B 1 37 ? -5.633 22.328 5 1 98.75 37 ASN B O 1
ATOM 2345 N N . PHE B 1 38 ? -5.422 24.5 5.051 1 98.06 38 PHE B N 1
ATOM 2346 C CA . PHE B 1 38 ? -5.969 24.719 3.715 1 98.06 38 PHE B CA 1
ATOM 2347 C C . PHE B 1 38 ? -5.652 26.125 3.217 1 98.06 38 PHE B C 1
ATOM 2349 O O . PHE B 1 38 ? -5.18 26.969 3.98 1 98.06 38 PHE B O 1
ATOM 2356 N N . THR B 1 39 ? -5.836 26.312 1.914 1 97.69 39 THR B N 1
ATOM 2357 C CA . THR B 1 39 ? -5.648 27.609 1.285 1 97.69 39 THR B CA 1
ATOM 2358 C C . THR B 1 39 ? -6.996 28.266 0.992 1 97.69 39 THR B C 1
ATOM 2360 O O . THR B 1 39 ? -7.914 27.609 0.49 1 97.69 39 THR B O 1
ATOM 2363 N N . GLN B 1 40 ? -7.133 29.406 1.366 1 94.94 40 GLN B N 1
ATOM 2364 C CA . GLN B 1 40 ? -8.297 30.234 1.053 1 94.94 40 GLN B CA 1
ATOM 2365 C C . GLN B 1 40 ? -7.875 31.625 0.604 1 94.94 40 GLN B C 1
ATOM 2367 O O . GLN B 1 40 ? -7.152 32.312 1.321 1 94.94 40 GLN B O 1
ATOM 2372 N N . ASP B 1 41 ? -8.281 32 -0.616 1 93.25 41 ASP B N 1
ATOM 2373 C CA . ASP B 1 41 ? -7.961 33.312 -1.187 1 93.25 41 ASP B CA 1
ATOM 2374 C C . ASP B 1 41 ? -6.453 33.562 -1.201 1 93.25 41 ASP B C 1
ATOM 2376 O O . ASP B 1 41 ? -5.988 34.625 -0.792 1 93.25 41 ASP B O 1
ATOM 2380 N N . GLY B 1 42 ? -5.742 32.531 -1.382 1 93.12 42 GLY B N 1
ATOM 2381 C CA . GLY B 1 42 ? -4.301 32.625 -1.541 1 93.12 42 GLY B CA 1
ATOM 2382 C C . GLY B 1 42 ? -3.549 32.594 -0.224 1 93.12 42 GLY B C 1
ATOM 2383 O O . GLY B 1 42 ? -2.318 32.625 -0.204 1 93.12 42 GLY B O 1
ATOM 2384 N N . GLU B 1 43 ? -4.289 32.469 0.821 1 95.31 43 GLU B N 1
ATOM 2385 C CA . GLU B 1 43 ? -3.652 32.438 2.135 1 95.31 43 GLU B CA 1
ATOM 2386 C C . GLU B 1 43 ? -3.826 31.062 2.791 1 95.31 43 GLU B C 1
ATOM 2388 O O . GLU B 1 43 ? -4.891 30.438 2.689 1 95.31 43 GLU B O 1
ATOM 2393 N N . THR B 1 44 ? -2.789 30.656 3.521 1 97.06 44 THR B N 1
ATOM 2394 C CA . THR B 1 44 ? -2.865 29.422 4.285 1 97.06 44 THR B CA 1
ATOM 2395 C C . THR B 1 44 ? -3.57 29.641 5.617 1 97.06 44 THR B C 1
ATOM 2397 O O . THR B 1 44 ? -3.27 30.609 6.328 1 97.06 44 THR B O 1
ATOM 2400 N N . LYS B 1 45 ? -4.477 28.781 5.906 1 96.69 45 LYS B N 1
ATOM 2401 C CA . LYS B 1 45 ? -5.297 28.875 7.109 1 96.69 45 LYS B CA 1
ATOM 2402 C C . LYS B 1 45 ? -5.566 27.5 7.707 1 96.69 45 LYS B C 1
ATOM 2404 O O . LYS B 1 45 ? -5.316 26.484 7.066 1 96.69 45 LYS B O 1
ATOM 2409 N N . GLY B 1 46 ? -6.086 27.562 9 1 98.19 46 GLY B N 1
ATOM 2410 C CA . GLY B 1 46 ? -6.555 26.328 9.617 1 98.19 46 GLY B CA 1
ATOM 2411 C C . GLY B 1 46 ? -6.07 26.156 11.047 1 98.19 46 GLY B C 1
ATOM 2412 O O . GLY B 1 46 ? -5.152 26.844 11.484 1 98.19 46 GLY B O 1
ATOM 2413 N N . ILE B 1 47 ? -6.648 25.266 11.656 1 98.5 47 ILE B N 1
ATOM 2414 C CA . ILE B 1 47 ? -6.398 25 13.07 1 98.5 47 ILE B CA 1
ATOM 2415 C C . ILE B 1 47 ? -4.918 24.688 13.281 1 98.5 47 ILE B C 1
ATOM 2417 O O . ILE B 1 47 ? -4.273 25.281 14.148 1 98.5 47 ILE B O 1
ATOM 2421 N N . SER B 1 48 ? -4.379 23.844 12.453 1 98.75 48 SER B N 1
ATOM 2422 C CA . SER B 1 48 ? -3 23.391 12.633 1 98.75 48 SER B CA 1
ATOM 2423 C C . SER B 1 48 ? -2.01 24.516 12.328 1 98.75 48 SER B C 1
ATOM 2425 O O . SER B 1 48 ? -0.953 24.594 12.961 1 98.75 48 SER B O 1
ATOM 2427 N N . ILE B 1 49 ? -2.348 25.344 11.391 1 98.69 49 ILE B N 1
ATOM 2428 C CA . ILE B 1 49 ? -1.486 26.469 11.016 1 98.69 49 ILE B CA 1
ATOM 2429 C C . ILE B 1 49 ? -1.472 27.5 12.133 1 98.69 49 ILE B C 1
ATOM 2431 O O . ILE B 1 49 ? -0.404 27.922 12.594 1 98.69 49 ILE B O 1
ATOM 2435 N N . ASP B 1 50 ? -2.639 27.875 12.586 1 98.38 50 ASP B N 1
ATOM 2436 C CA . ASP B 1 50 ? -2.736 28.891 13.633 1 98.38 50 ASP B CA 1
ATOM 2437 C C . ASP B 1 50 ? -2.115 28.375 14.938 1 98.38 50 ASP B C 1
ATOM 2439 O O . ASP B 1 50 ? -1.474 29.141 15.664 1 98.38 50 ASP B O 1
ATOM 2443 N N . LEU B 1 51 ? -2.297 27.094 15.195 1 98.69 51 LEU B N 1
ATOM 2444 C CA . LEU B 1 51 ? -1.686 26.516 16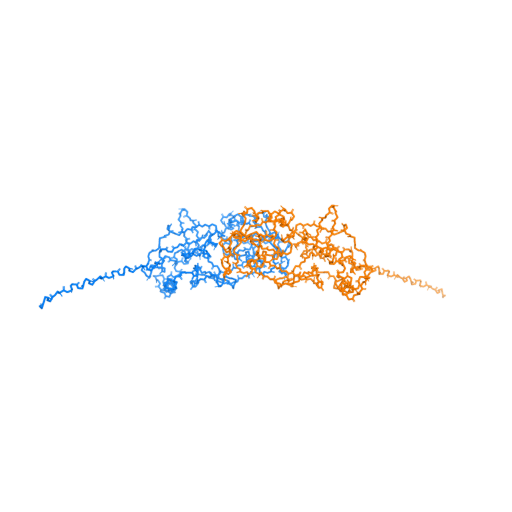.391 1 98.69 51 LEU B CA 1
ATOM 2445 C C . LEU B 1 51 ? -0.164 26.531 16.281 1 98.69 51 LEU B C 1
ATOM 2447 O O . LEU B 1 51 ? 0.527 26.859 17.25 1 98.69 51 LEU B O 1
ATOM 2451 N N . LEU B 1 52 ? 0.362 26.203 15.125 1 98.75 52 LEU B N 1
ATOM 2452 C CA . LEU B 1 52 ? 1.801 26.203 14.883 1 98.75 52 LEU B CA 1
ATOM 2453 C C . LEU B 1 52 ? 2.385 27.594 15.148 1 98.75 52 LEU B C 1
ATOM 2455 O O . LEU B 1 52 ? 3.371 27.719 15.875 1 98.75 52 LEU B O 1
ATOM 2459 N N . ILE B 1 53 ? 1.783 28.562 14.617 1 98.38 53 ILE B N 1
ATOM 2460 C CA . ILE B 1 53 ? 2.268 29.938 14.688 1 98.38 53 ILE B CA 1
ATOM 2461 C C . ILE B 1 53 ? 2.176 30.438 16.125 1 98.38 53 ILE B C 1
ATOM 2463 O O . ILE B 1 53 ? 3.137 31 16.656 1 98.38 53 ILE B O 1
ATOM 2467 N N . ALA B 1 54 ? 1.055 30.203 16.781 1 98 54 ALA B N 1
ATOM 2468 C CA . ALA B 1 54 ? 0.854 30.672 18.156 1 98 54 ALA B CA 1
ATOM 2469 C C . ALA B 1 54 ? 1.819 29.969 19.109 1 98 54 ALA B C 1
ATOM 2471 O O . ALA B 1 54 ? 2.412 30.609 19.969 1 98 54 ALA B O 1
ATOM 2472 N N . ALA B 1 55 ? 1.943 28.672 18.953 1 98.62 55 ALA B N 1
ATOM 2473 C CA . ALA B 1 55 ? 2.83 27.891 19.812 1 98.62 55 ALA B CA 1
ATOM 2474 C C . ALA B 1 55 ? 4.281 28.344 19.641 1 98.62 55 ALA B C 1
ATOM 2476 O O . ALA B 1 55 ? 4.992 28.516 20.641 1 98.62 55 ALA B O 1
ATOM 2477 N N . ALA B 1 56 ? 4.715 28.484 18.438 1 98.44 56 ALA B N 1
ATOM 2478 C CA . ALA B 1 56 ? 6.078 28.953 18.188 1 98.44 56 ALA B CA 1
ATOM 2479 C C . ALA B 1 56 ? 6.305 30.328 18.781 1 98.44 56 ALA B C 1
ATOM 2481 O O . ALA B 1 56 ? 7.332 30.578 19.422 1 98.44 56 ALA B O 1
ATOM 2482 N N . LYS B 1 57 ? 5.355 31.219 18.609 1 97.94 57 LYS B N 1
ATOM 2483 C CA . LYS B 1 57 ? 5.457 32.562 19.125 1 97.94 57 LYS B CA 1
ATOM 2484 C C . LYS B 1 57 ? 5.598 32.594 20.641 1 97.94 57 LYS B C 1
ATOM 2486 O O . LYS B 1 57 ? 6.355 33.375 21.203 1 97.94 57 LYS B O 1
ATOM 2491 N N . SER B 1 58 ? 4.914 31.766 21.281 1 97.38 58 SER B N 1
ATOM 2492 C CA . SER B 1 58 ? 4.988 31.688 22.75 1 97.38 58 SER B CA 1
ATOM 2493 C C . SER B 1 58 ? 6.387 31.297 23.203 1 97.38 58 SER B C 1
ATOM 2495 O O . SER B 1 58 ? 6.758 31.547 24.359 1 97.38 58 SER B O 1
ATOM 2497 N N . GLU B 1 59 ? 7.137 30.703 22.297 1 97.5 59 GLU B N 1
ATOM 2498 C CA . GLU B 1 59 ? 8.508 30.297 22.594 1 97.5 59 GLU B CA 1
ATOM 2499 C C . GLU B 1 59 ? 9.516 31.266 22 1 97.5 59 GLU B C 1
ATOM 2501 O O . GLU B 1 59 ? 10.695 30.953 21.875 1 97.5 59 GLU B O 1
ATOM 2506 N N . GLY B 1 60 ? 9.039 32.375 21.5 1 96.81 60 GLY B N 1
ATOM 2507 C CA . GLY B 1 60 ? 9.898 33.469 21.016 1 96.81 60 GLY B CA 1
ATOM 2508 C C . GLY B 1 60 ? 10.32 33.25 19.562 1 96.81 60 GLY B C 1
ATOM 2509 O O . GLY B 1 60 ? 11.305 33.875 19.125 1 96.81 60 GLY B O 1
ATOM 2510 N N . ILE B 1 61 ? 9.609 32.406 18.875 1 97.31 61 ILE B N 1
ATOM 2511 C CA . ILE B 1 61 ? 9.984 32.094 17.5 1 97.31 61 ILE B CA 1
ATOM 2512 C C . ILE B 1 61 ? 8.867 32.562 16.562 1 97.31 61 ILE B C 1
ATOM 2514 O O . ILE B 1 61 ? 7.695 32.25 16.797 1 97.31 61 ILE B O 1
ATOM 2518 N N . GLU B 1 62 ? 9.281 33.219 15.492 1 96.94 62 GLU B N 1
ATOM 2519 C CA . GLU B 1 62 ? 8.305 33.656 14.508 1 96.94 62 GLU B CA 1
ATOM 2520 C C . GLU B 1 62 ? 8.305 32.781 13.273 1 96.94 62 GLU B C 1
ATOM 2522 O O . GLU B 1 62 ? 9.336 32.625 12.602 1 96.94 62 GLU B O 1
ATOM 2527 N N . ILE B 1 63 ? 7.176 32.188 13.039 1 97.38 63 ILE B N 1
ATOM 2528 C CA . ILE B 1 63 ? 6.934 31.438 11.805 1 97.38 63 ILE B CA 1
ATOM 2529 C C . ILE B 1 63 ? 5.898 32.188 10.953 1 97.38 63 ILE B C 1
ATOM 2531 O O . ILE B 1 63 ? 4.82 32.531 11.445 1 97.38 63 ILE B O 1
ATOM 2535 N N . LYS B 1 64 ? 6.242 32.406 9.734 1 96.06 64 LYS B N 1
ATOM 2536 C CA . LYS B 1 64 ? 5.328 33.094 8.836 1 96.06 64 LYS B CA 1
ATOM 2537 C C . LYS B 1 64 ? 4.473 32.125 8.047 1 96.06 64 LYS B C 1
ATOM 2539 O O . LYS B 1 64 ? 4.965 31.078 7.602 1 96.06 64 LYS B O 1
ATOM 2544 N N . LYS B 1 65 ? 3.252 32.469 7.836 1 96.12 65 LYS B N 1
ATOM 2545 C CA . LYS B 1 65 ? 2.33 31.625 7.078 1 96.12 65 LYS B CA 1
ATOM 2546 C C . LYS B 1 65 ? 2.838 31.391 5.656 1 96.12 65 LYS B C 1
ATOM 2548 O O . LYS B 1 65 ? 2.656 30.297 5.098 1 96.12 65 LYS B O 1
ATOM 2553 N N . GLU B 1 66 ? 3.514 32.375 5.086 1 94.25 66 GLU B N 1
ATOM 2554 C CA . GLU B 1 66 ? 3.986 32.312 3.707 1 94.25 66 GLU B CA 1
ATOM 2555 C C . GLU B 1 66 ? 5.09 31.266 3.545 1 94.25 66 GLU B C 1
ATOM 2557 O O . GLU B 1 66 ? 5.375 30.828 2.43 1 94.25 66 GLU B O 1
ATOM 2562 N N . ASP B 1 67 ? 5.68 30.891 4.676 1 95.25 67 ASP B N 1
ATOM 2563 C CA . ASP B 1 67 ? 6.789 29.953 4.621 1 95.25 67 ASP B CA 1
ATOM 2564 C C . ASP B 1 67 ? 6.289 28.516 4.688 1 95.25 67 ASP B C 1
ATOM 2566 O O . ASP B 1 67 ? 7.062 27.562 4.508 1 95.25 67 ASP B O 1
ATOM 2570 N N . ILE B 1 68 ? 5.02 28.359 4.992 1 98.12 68 ILE B N 1
ATOM 2571 C CA . ILE B 1 68 ? 4.402 27.047 5.02 1 98.12 68 ILE B CA 1
ATOM 2572 C C . ILE B 1 68 ? 3.979 26.641 3.607 1 98.12 68 ILE B C 1
ATOM 2574 O O . ILE B 1 68 ? 3.248 27.375 2.939 1 98.12 68 ILE B O 1
ATOM 2578 N N . LYS B 1 69 ? 4.457 25.5 3.133 1 98.19 69 LYS B N 1
ATOM 2579 C CA . LYS B 1 69 ? 4.191 25.062 1.765 1 98.19 69 LYS B CA 1
ATOM 2580 C C . LYS B 1 69 ? 3.053 24.047 1.721 1 98.19 69 LYS B C 1
ATOM 2582 O O . LYS B 1 69 ? 3.09 23.047 2.422 1 98.19 69 LYS B O 1
ATOM 2587 N N . VAL B 1 70 ? 2.066 24.359 0.919 1 98.44 70 VAL B N 1
ATOM 2588 C CA . VAL B 1 70 ? 0.954 23.453 0.652 1 98.44 70 VAL B CA 1
ATOM 2589 C C . VAL B 1 70 ? 1.221 22.672 -0.63 1 98.44 70 VAL B C 1
ATOM 2591 O O . VAL B 1 70 ? 1.422 23.266 -1.695 1 98.44 70 VAL B O 1
ATOM 2594 N N . GLN B 1 71 ? 1.248 21.328 -0.55 1 97.81 71 GLN B N 1
ATOM 2595 C CA . GLN B 1 71 ? 1.513 20.484 -1.705 1 97.81 71 GLN B CA 1
ATOM 2596 C C . GLN B 1 71 ? 0.782 19.141 -1.585 1 97.81 71 GLN B C 1
ATOM 2598 O O . GLN B 1 71 ? 0.259 18.812 -0.519 1 97.81 71 GLN B O 1
ATOM 2603 N N . PRO B 1 72 ? 0.675 18.391 -2.715 1 98.25 72 PRO B N 1
ATOM 2604 C CA . PRO B 1 72 ? 0.034 17.078 -2.625 1 98.25 72 PRO B CA 1
ATOM 2605 C C . PRO B 1 72 ? 0.635 16.203 -1.528 1 98.25 72 PRO B C 1
ATOM 2607 O O . PRO B 1 72 ? 1.856 16.172 -1.366 1 98.25 72 PRO B O 1
ATOM 2610 N N . TRP B 1 73 ? -0.15 15.516 -0.853 1 98.69 73 TRP B N 1
ATOM 2611 C CA . TRP B 1 73 ? 0.221 14.789 0.354 1 98.69 73 TRP B CA 1
ATOM 2612 C C . TRP B 1 73 ? 1.376 13.828 0.078 1 98.69 73 TRP B C 1
ATOM 2614 O O . TRP B 1 73 ? 2.373 13.82 0.806 1 98.69 73 TRP B O 1
ATOM 2624 N N . ALA B 1 74 ? 1.237 13.062 -0.972 1 97.94 74 ALA B N 1
ATOM 2625 C CA . ALA B 1 74 ? 2.234 12.023 -1.225 1 97.94 74 ALA B CA 1
ATOM 2626 C C . ALA B 1 74 ? 3.627 12.633 -1.383 1 97.94 74 ALA B C 1
ATOM 2628 O O . ALA B 1 74 ? 4.609 12.078 -0.877 1 97.94 74 ALA B O 1
ATOM 2629 N N . ARG B 1 75 ? 3.697 13.719 -2.027 1 97.19 75 ARG B N 1
ATOM 2630 C CA . ARG B 1 75 ? 4.973 14.406 -2.207 1 97.19 75 ARG B CA 1
ATOM 2631 C C . ARG B 1 75 ? 5.5 14.938 -0.878 1 97.19 75 ARG B C 1
ATOM 2633 O O . ARG B 1 75 ? 6.672 14.75 -0.551 1 97.19 75 ARG B O 1
ATOM 2640 N N . ALA B 1 76 ? 4.656 15.594 -0.155 1 98.69 76 ALA B N 1
ATOM 2641 C CA . ALA B 1 76 ? 5.051 16.141 1.144 1 98.69 76 ALA B CA 1
ATOM 2642 C C . ALA B 1 76 ? 5.5 15.023 2.088 1 98.69 76 ALA B C 1
ATOM 2644 O O . ALA B 1 76 ? 6.469 15.188 2.83 1 98.69 76 ALA B O 1
ATOM 2645 N N . TYR B 1 77 ? 4.793 13.945 2.043 1 98.62 77 TYR B N 1
ATOM 2646 C CA . TYR B 1 77 ? 5.094 12.789 2.881 1 98.62 77 TYR B CA 1
ATOM 2647 C C . TYR B 1 77 ? 6.488 12.25 2.586 1 98.62 77 TYR B C 1
ATOM 2649 O O . TYR B 1 77 ? 7.312 12.117 3.492 1 98.62 77 TYR B O 1
ATOM 2657 N N . ARG B 1 78 ? 6.754 12.016 1.331 1 97.69 78 ARG B N 1
ATOM 2658 C CA . ARG B 1 78 ? 8.07 11.516 0.94 1 97.69 78 ARG B CA 1
ATOM 2659 C C . ARG B 1 78 ? 9.164 12.531 1.267 1 97.69 78 ARG B C 1
ATOM 2661 O O . ARG B 1 78 ? 10.211 12.164 1.808 1 97.69 78 ARG B O 1
ATOM 2668 N N . THR B 1 79 ? 8.898 13.789 0.983 1 97.94 79 THR B N 1
ATOM 2669 C CA . THR B 1 79 ? 9.875 14.836 1.243 1 97.94 79 THR B CA 1
ATOM 2670 C C . THR B 1 79 ? 10.242 14.883 2.725 1 97.94 79 THR B C 1
ATOM 2672 O O . THR B 1 79 ? 11.422 15 3.072 1 97.94 79 THR B O 1
ATOM 2675 N N . THR B 1 80 ? 9.273 14.719 3.533 1 98.56 80 THR B N 1
ATOM 2676 C CA . THR B 1 80 ? 9.508 14.812 4.969 1 98.56 80 THR B CA 1
ATOM 2677 C C . THR B 1 80 ? 10.328 13.617 5.461 1 98.56 80 THR B C 1
ATOM 2679 O O . THR B 1 80 ? 11.102 13.742 6.414 1 98.56 80 THR B O 1
ATOM 2682 N N . LEU B 1 81 ? 10.172 12.539 4.805 1 97.25 81 LEU B N 1
ATOM 2683 C CA . LEU B 1 81 ? 10.953 11.359 5.168 1 97.25 81 LEU B CA 1
ATOM 2684 C C . LEU B 1 81 ? 12.422 11.547 4.797 1 97.25 81 LEU B C 1
ATOM 2686 O O . LEU B 1 81 ? 13.305 11.031 5.484 1 97.25 81 LEU B O 1
ATOM 2690 N N . ILE B 1 82 ? 12.711 12.359 3.762 1 95.81 82 ILE B N 1
ATOM 2691 C CA . ILE B 1 82 ? 14.062 12.336 3.205 1 95.81 82 ILE B CA 1
ATOM 2692 C C . ILE B 1 82 ? 14.797 13.617 3.588 1 95.81 82 ILE B C 1
ATOM 2694 O O . ILE B 1 82 ? 16.031 13.625 3.686 1 95.81 82 ILE B O 1
ATOM 2698 N N . LYS B 1 83 ? 14.07 14.734 3.762 1 97.38 83 LYS B N 1
ATOM 2699 C CA . LYS B 1 83 ? 14.727 16 4.078 1 97.38 83 LYS B CA 1
ATOM 2700 C C . LYS B 1 83 ? 14.906 16.172 5.586 1 97.38 83 LYS B C 1
ATOM 2702 O O . LYS B 1 83 ? 13.922 16.219 6.332 1 97.38 83 LYS B O 1
ATOM 2707 N N . PRO B 1 84 ? 16.125 16.375 6.031 1 96.81 84 PRO B N 1
ATOM 2708 C CA . PRO B 1 84 ? 16.438 16.328 7.461 1 96.81 84 PRO B CA 1
ATOM 2709 C C . PRO B 1 84 ? 15.859 17.5 8.234 1 96.81 84 PRO B C 1
ATOM 2711 O O . PRO B 1 84 ? 15.898 17.516 9.461 1 96.81 84 PRO B O 1
ATOM 2714 N N . ASP B 1 85 ? 15.266 18.484 7.531 1 98.19 85 ASP B N 1
ATOM 2715 C CA . ASP B 1 85 ? 14.758 19.672 8.211 1 98.19 85 ASP B CA 1
ATOM 2716 C C . ASP B 1 85 ? 13.266 19.859 7.957 1 98.19 85 ASP B C 1
ATOM 2718 O O . ASP B 1 85 ? 12.734 20.953 8.102 1 98.19 85 ASP B O 1
ATOM 2722 N N . ALA B 1 86 ? 12.594 18.766 7.605 1 98.62 86 ALA B N 1
ATOM 2723 C CA . ALA B 1 86 ? 11.203 18.922 7.168 1 98.62 86 ALA B CA 1
ATOM 2724 C C . ALA B 1 86 ? 10.234 18.516 8.273 1 98.62 86 ALA B C 1
ATOM 2726 O O . ALA B 1 86 ? 10.547 17.641 9.094 1 98.62 86 ALA B O 1
ATOM 2727 N N . VAL B 1 87 ? 9.102 19.172 8.273 1 98.94 87 VAL B N 1
ATOM 2728 C CA . VAL B 1 87 ? 7.961 18.906 9.141 1 98.94 87 VAL B CA 1
ATOM 2729 C C . VAL B 1 87 ? 6.691 18.797 8.297 1 98.94 87 VAL B C 1
ATOM 2731 O O . VAL B 1 87 ? 6.449 19.609 7.406 1 98.94 87 VAL B O 1
ATOM 2734 N N . LEU B 1 88 ? 5.863 17.734 8.617 1 98.94 88 LEU B N 1
ATOM 2735 C CA . LEU B 1 88 ? 4.629 17.484 7.879 1 98.94 88 LEU B CA 1
ATOM 2736 C C . LEU B 1 88 ? 3.426 17.516 8.812 1 98.94 88 LEU B C 1
ATOM 2738 O O . LEU B 1 88 ? 3.459 16.922 9.891 1 98.94 88 LEU B O 1
ATOM 2742 N N . PHE B 1 89 ? 2.426 18.297 8.438 1 98.88 89 PHE B N 1
ATOM 2743 C CA . PHE B 1 89 ? 1.2 18.344 9.227 1 98.88 89 PHE B CA 1
ATOM 2744 C C . PHE B 1 89 ? -0.001 18.656 8.352 1 98.88 89 PHE B C 1
ATOM 2746 O O . PHE B 1 89 ? 0.153 19.203 7.254 1 98.88 89 PHE B O 1
ATOM 2753 N N . SER B 1 90 ? -1.177 18.25 8.719 1 98.75 90 SER B N 1
ATOM 2754 C CA . SER B 1 90 ? -1.542 17.469 9.891 1 98.75 90 SER B CA 1
ATOM 2755 C C . SER B 1 90 ? -1.452 15.977 9.602 1 98.75 90 SER B C 1
ATOM 2757 O O . SER B 1 90 ? -2.107 15.469 8.688 1 98.75 90 SER B O 1
ATOM 2759 N N . THR B 1 91 ? -0.758 15.25 10.414 1 98.88 91 THR B N 1
ATOM 2760 C CA . THR B 1 91 ? -0.443 13.852 10.125 1 98.88 91 THR B CA 1
ATOM 2761 C C . THR B 1 91 ? -1.042 12.938 11.188 1 98.88 91 THR B C 1
ATOM 2763 O O . THR B 1 91 ? -0.802 13.125 12.383 1 98.88 91 THR B O 1
ATOM 2766 N N . THR B 1 92 ? -1.829 12.008 10.734 1 98.88 92 THR B N 1
ATOM 2767 C CA . THR B 1 92 ? -2.342 11.008 11.672 1 98.88 92 THR B CA 1
ATOM 2768 C C . THR B 1 92 ? -1.216 10.109 12.164 1 98.88 92 THR B C 1
ATOM 2770 O O . THR B 1 92 ? -0.464 9.547 11.367 1 98.88 92 THR B O 1
ATOM 2773 N N . ARG B 1 93 ? -1.095 10.078 13.43 1 98.56 93 ARG B N 1
ATOM 2774 C CA . ARG B 1 93 ? -0.114 9.195 14.055 1 98.56 93 ARG B CA 1
ATOM 2775 C C . ARG B 1 93 ? -0.632 7.766 14.133 1 98.56 93 ARG B C 1
ATOM 2777 O O . ARG B 1 93 ? -1.699 7.516 14.703 1 98.56 93 ARG B O 1
ATOM 2784 N N . THR B 1 94 ? 0.029 6.859 13.461 1 97.5 94 THR B N 1
ATOM 2785 C CA . THR B 1 94 ? -0.348 5.449 13.438 1 97.5 94 THR B CA 1
ATOM 2786 C C . THR B 1 94 ? 0.821 4.57 13.867 1 97.5 94 THR B C 1
ATOM 2788 O O . THR B 1 94 ? 1.954 5.043 13.977 1 97.5 94 THR B O 1
ATOM 2791 N N . ARG B 1 95 ? 0.512 3.318 14.125 1 94.25 95 ARG B N 1
ATOM 2792 C CA . ARG B 1 95 ? 1.562 2.369 14.477 1 94.25 95 ARG B CA 1
ATOM 2793 C C . ARG B 1 95 ? 2.576 2.232 13.344 1 94.25 95 ARG B C 1
ATOM 2795 O O . ARG B 1 95 ? 3.783 2.158 13.594 1 94.25 95 ARG B O 1
ATOM 2802 N N . LEU B 1 96 ? 2.084 2.271 12.141 1 91.56 96 LEU B N 1
ATOM 2803 C CA . LEU B 1 96 ? 2.936 2.109 10.969 1 91.56 96 LEU B CA 1
ATOM 2804 C C . LEU B 1 96 ? 3.896 3.283 10.828 1 91.56 96 LEU B C 1
ATOM 2806 O O . LEU B 1 96 ? 5.02 3.119 10.344 1 91.56 96 LEU B O 1
ATOM 2810 N N . ARG B 1 97 ? 3.514 4.441 11.305 1 96.5 97 ARG B N 1
ATOM 2811 C CA . ARG B 1 97 ? 4.281 5.668 11.102 1 96.5 97 ARG B CA 1
ATOM 2812 C C . ARG B 1 97 ? 5.137 5.988 12.32 1 96.5 97 ARG B C 1
ATOM 2814 O O . ARG B 1 97 ? 6.008 6.859 12.266 1 96.5 97 ARG B O 1
ATOM 2821 N N . GLU B 1 98 ? 5.004 5.273 13.391 1 97.25 98 GLU B N 1
ATOM 2822 C CA . GLU B 1 98 ? 5.543 5.645 14.695 1 97.25 98 GLU B CA 1
ATOM 2823 C C . GLU B 1 98 ? 7.055 5.82 14.633 1 97.25 98 GLU B C 1
ATOM 2825 O O . GLU B 1 98 ? 7.594 6.777 15.195 1 97.25 98 GLU B O 1
ATOM 2830 N N . HIS B 1 99 ? 7.695 4.992 13.906 1 95.06 99 HIS B N 1
ATOM 2831 C CA . HIS B 1 99 ? 9.148 4.98 13.898 1 95.06 99 HIS B CA 1
ATOM 2832 C C . HIS B 1 99 ? 9.703 5.879 12.797 1 95.06 99 HIS B C 1
ATOM 2834 O O . HIS B 1 99 ? 10.922 6 12.641 1 95.06 99 HIS B O 1
ATOM 2840 N N . LEU B 1 100 ? 8.844 6.516 12.07 1 96.69 100 LEU B N 1
ATOM 2841 C CA . LEU B 1 100 ? 9.281 7.23 10.875 1 96.69 100 LEU B CA 1
ATOM 2842 C C . LEU B 1 100 ? 9.477 8.711 11.172 1 96.69 100 LEU B C 1
ATOM 2844 O O . LEU B 1 100 ? 10.141 9.422 10.414 1 96.69 100 LEU B O 1
ATOM 2848 N N . PHE B 1 101 ? 8.891 9.148 12.344 1 98.31 101 PHE B N 1
ATOM 2849 C CA . PHE B 1 101 ? 8.883 10.578 12.617 1 98.31 101 PHE B CA 1
ATOM 2850 C C . PHE B 1 101 ? 9.078 10.844 14.102 1 98.31 101 PHE B C 1
ATOM 2852 O O . PHE B 1 101 ? 8.906 9.945 14.93 1 98.31 101 PHE B O 1
ATOM 2859 N N . GLN B 1 102 ? 9.516 12.07 14.406 1 98.75 102 GLN B N 1
ATOM 2860 C CA . GLN B 1 102 ? 9.273 12.648 15.727 1 98.75 102 GLN B CA 1
ATOM 2861 C C . GLN B 1 102 ? 7.926 13.359 15.781 1 98.75 102 GLN B C 1
ATOM 2863 O O . GLN B 1 102 ? 7.555 14.062 14.844 1 98.75 102 GLN B O 1
ATOM 2868 N N . TRP B 1 103 ? 7.25 13.195 16.828 1 98.94 103 TRP B N 1
ATOM 2869 C CA . TRP B 1 103 ? 5.855 13.625 16.891 1 98.94 103 TRP B CA 1
ATOM 2870 C C . TRP B 1 103 ? 5.664 14.742 17.906 1 98.94 103 TRP B C 1
ATOM 2872 O O . TRP B 1 103 ? 6.094 14.617 19.062 1 98.94 103 TRP B O 1
ATOM 2882 N N . VAL B 1 104 ? 5.012 15.805 17.5 1 98.94 104 VAL B N 1
ATOM 2883 C CA . VAL B 1 104 ? 4.668 16.906 18.391 1 98.94 104 VAL B CA 1
ATOM 2884 C C . VAL B 1 104 ? 3.162 17.172 18.344 1 98.94 104 VAL B C 1
ATOM 2886 O O . VAL B 1 104 ? 2.584 17.297 17.25 1 98.94 104 VAL B O 1
ATOM 2889 N N . GLY B 1 105 ? 2.514 17.25 19.453 1 98.62 105 GLY B N 1
ATOM 2890 C CA . GLY B 1 105 ? 1.07 17.422 19.531 1 98.62 105 GLY B CA 1
ATOM 2891 C C . GLY B 1 105 ? 0.471 16.906 20.812 1 98.62 105 GLY B C 1
ATOM 2892 O O . GLY B 1 105 ? 1.076 17.031 21.891 1 98.62 105 GLY B O 1
ATOM 2893 N N . PRO B 1 106 ? -0.756 16.375 20.734 1 98.5 106 PRO B N 1
ATOM 2894 C CA . PRO B 1 106 ? -1.648 16.281 19.578 1 98.5 106 PRO B CA 1
ATOM 2895 C C . PRO B 1 106 ? -2.252 17.625 19.188 1 98.5 106 PRO B C 1
ATOM 2897 O O . PRO B 1 106 ? -2.324 18.547 20 1 98.5 106 PRO B O 1
ATOM 2900 N N . LEU B 1 107 ? -2.676 17.641 17.891 1 97.75 107 LEU B N 1
ATOM 2901 C CA . LEU B 1 107 ? -3.373 18.781 17.312 1 97.75 107 LEU B CA 1
ATOM 2902 C C . LEU B 1 107 ? -4.883 18.656 17.484 1 97.75 107 LEU B C 1
ATOM 2904 O O . LEU B 1 107 ? -5.566 19.625 17.781 1 97.75 107 LEU B O 1
ATOM 2908 N N . SER B 1 108 ? -5.34 17.5 17.203 1 97.56 108 SER B N 1
ATOM 2909 C CA . SER B 1 108 ? -6.77 17.219 17.219 1 97.56 108 SER B CA 1
ATOM 2910 C C . SER B 1 108 ? -7.035 15.711 17.188 1 97.56 108 SER B C 1
ATOM 2912 O O . SER B 1 108 ? -6.195 14.938 16.719 1 97.56 108 SER B O 1
ATOM 2914 N N . GLU B 1 109 ? -8.227 15.398 17.734 1 97.62 109 GLU B N 1
ATOM 2915 C CA . GLU B 1 109 ? -8.719 14.047 17.484 1 97.62 109 GLU B CA 1
ATOM 2916 C C . GLU B 1 109 ? -9.125 13.875 16.016 1 97.62 109 GLU B C 1
ATOM 2918 O O . GLU B 1 109 ? -9.445 14.852 15.336 1 97.62 109 GLU B O 1
ATOM 2923 N N . THR B 1 110 ? -9.023 12.695 15.562 1 98.25 110 THR B N 1
ATOM 2924 C CA . THR B 1 110 ? -9.414 12.414 14.188 1 98.25 110 THR B CA 1
ATOM 2925 C C . THR B 1 110 ? -10.078 11.047 14.078 1 98.25 110 THR B C 1
ATOM 2927 O O . THR B 1 110 ? -9.898 10.195 14.945 1 98.25 110 THR B O 1
ATOM 2930 N N . ARG B 1 111 ? -10.914 10.875 13.094 1 98.62 111 ARG B N 1
ATOM 2931 C CA . ARG B 1 111 ? -11.586 9.625 12.75 1 98.62 111 ARG B CA 1
ATOM 2932 C C . ARG B 1 111 ? -11.453 9.32 11.258 1 98.62 111 ARG B C 1
ATOM 2934 O O . ARG B 1 111 ? -11.914 10.094 10.422 1 98.62 111 ARG B O 1
ATOM 2941 N N . ILE B 1 112 ? -10.711 8.195 10.961 1 98.88 112 ILE B N 1
ATOM 2942 C CA . ILE B 1 112 ? -10.578 7.742 9.578 1 98.88 112 ILE B CA 1
ATOM 2943 C C . ILE B 1 112 ? -11.664 6.715 9.266 1 98.88 112 ILE B C 1
ATOM 2945 O O . ILE B 1 112 ? -11.789 5.707 9.961 1 98.88 112 ILE B O 1
ATOM 2949 N N . VAL B 1 113 ? -12.438 7.031 8.203 1 98.88 113 VAL B N 1
ATOM 2950 C CA . VAL B 1 113 ? -13.602 6.195 7.941 1 98.88 113 VAL B CA 1
ATOM 2951 C C . VAL B 1 113 ? -13.648 5.828 6.461 1 98.88 113 VAL B C 1
ATOM 2953 O O . VAL B 1 113 ? -12.852 6.328 5.664 1 98.88 113 VAL B O 1
ATOM 2956 N N . VAL B 1 114 ? -14.492 4.906 6.145 1 98.94 114 VAL B N 1
ATOM 2957 C CA . VAL B 1 114 ? -14.906 4.648 4.77 1 98.94 114 VAL B CA 1
ATOM 2958 C C . VAL B 1 114 ? -16.297 5.234 4.531 1 98.94 114 VAL B C 1
ATOM 2960 O O . VAL B 1 114 ? -17.281 4.766 5.105 1 98.94 114 VAL B O 1
ATOM 2963 N N . MET B 1 115 ? -16.328 6.285 3.695 1 98.88 115 MET B N 1
ATOM 2964 C CA . MET B 1 115 ? -17.562 7.027 3.404 1 98.88 115 MET B CA 1
ATOM 2965 C C . MET B 1 115 ? -18.281 6.43 2.201 1 98.88 115 MET B C 1
ATOM 2967 O O . MET B 1 115 ? -17.641 6.027 1.226 1 98.88 115 MET B O 1
ATOM 2971 N N . ALA B 1 116 ? -19.578 6.379 2.25 1 98.94 116 ALA B N 1
ATOM 2972 C CA . ALA B 1 116 ? -20.438 5.934 1.151 1 98.94 116 ALA B CA 1
ATOM 2973 C C . ALA B 1 116 ? -21.719 6.766 1.08 1 98.94 116 ALA B C 1
ATOM 2975 O O . ALA B 1 116 ? -22.078 7.445 2.045 1 98.94 116 ALA B O 1
ATOM 2976 N N . LYS B 1 117 ? -22.312 6.727 -0.083 1 98.81 117 LYS B N 1
ATOM 2977 C CA . LYS B 1 117 ? -23.672 7.262 -0.18 1 98.81 117 LYS B CA 1
ATOM 2978 C C . LYS B 1 117 ? -24.672 6.363 0.545 1 98.81 117 LYS B C 1
ATOM 2980 O O . LYS B 1 117 ? -24.641 5.141 0.391 1 98.81 117 LYS B O 1
ATOM 2985 N N . LYS B 1 118 ? -25.578 6.965 1.302 1 98.62 118 LYS B N 1
ATOM 2986 C CA . LYS B 1 118 ? -26.594 6.207 2.02 1 98.62 118 LYS B CA 1
ATOM 2987 C C . LYS B 1 118 ? -27.484 5.43 1.054 1 98.62 118 LYS B C 1
ATOM 2989 O O . LYS B 1 118 ? -27.906 4.309 1.349 1 98.62 118 LYS B O 1
ATOM 2994 N N . SER B 1 119 ? -27.703 5.969 -0.05 1 98.38 119 SER B N 1
ATOM 2995 C CA . SER B 1 119 ? -28.625 5.375 -1.016 1 98.38 119 SER B CA 1
ATOM 2996 C C . SER B 1 119 ? -28.094 4.043 -1.535 1 98.38 119 SER B C 1
ATOM 2998 O O . SER B 1 119 ? -28.859 3.223 -2.051 1 98.38 119 SER B O 1
ATOM 3000 N N . ARG B 1 120 ? -26.844 3.826 -1.444 1 97.69 120 ARG B N 1
ATOM 3001 C CA . ARG B 1 120 ? -26.234 2.59 -1.924 1 97.69 120 ARG B CA 1
ATOM 3002 C C . ARG B 1 120 ? -26.469 1.448 -0.941 1 97.69 120 ARG B C 1
ATOM 3004 O O . ARG B 1 120 ? -26.312 0.277 -1.298 1 97.69 120 ARG B O 1
ATOM 3011 N N . GLN B 1 121 ? -26.734 1.726 0.287 1 97.81 121 GLN B N 1
ATOM 3012 C CA . GLN B 1 121 ? -27.031 0.745 1.327 1 97.81 121 GLN B CA 1
ATOM 3013 C C . GLN B 1 121 ? -25.922 -0.297 1.431 1 97.81 121 GLN B C 1
ATOM 3015 O O . GLN B 1 121 ? -26.188 -1.499 1.464 1 97.81 121 GLN B O 1
ATOM 3020 N N . ILE B 1 122 ? -24.688 0.148 1.392 1 97.62 122 ILE B N 1
ATOM 3021 C CA . ILE B 1 122 ? -23.531 -0.72 1.493 1 97.62 122 ILE B CA 1
ATOM 3022 C C . ILE B 1 122 ? -23.328 -1.147 2.945 1 97.62 122 ILE B C 1
ATOM 3024 O O . ILE B 1 122 ? -23.359 -0.315 3.855 1 97.62 122 ILE B O 1
ATOM 3028 N N . SER B 1 123 ? -23.172 -2.426 3.139 1 95.56 123 SER B N 1
ATOM 3029 C CA . SER B 1 123 ? -22.828 -3 4.438 1 95.56 123 SER B CA 1
ATOM 3030 C C . SER B 1 123 ? -21.547 -3.824 4.359 1 95.56 123 SER B C 1
ATOM 3032 O O . SER B 1 123 ? -21.422 -4.688 3.488 1 95.56 123 SER B O 1
ATOM 3034 N N . ILE B 1 124 ? -20.641 -3.496 5.238 1 95.31 124 ILE B N 1
ATOM 3035 C CA . ILE B 1 124 ? -19.375 -4.207 5.297 1 95.31 124 ILE B CA 1
ATOM 3036 C C . ILE B 1 124 ? -19.359 -5.148 6.5 1 95.31 124 ILE B C 1
ATOM 3038 O O . ILE B 1 124 ? -19.344 -4.699 7.648 1 95.31 124 ILE B O 1
ATOM 3042 N N . GLU B 1 125 ? -19.359 -6.41 6.285 1 89.5 125 GLU B N 1
ATOM 3043 C CA . GLU B 1 125 ? -19.344 -7.402 7.355 1 89.5 125 GLU B CA 1
ATOM 3044 C C . GLU B 1 125 ? -17.938 -7.902 7.629 1 89.5 125 GLU B C 1
ATOM 3046 O O . GLU B 1 125 ? -17.547 -8.102 8.781 1 89.5 125 GLU B O 1
ATOM 3051 N N . ASN B 1 126 ? -17.25 -8.141 6.535 1 89.06 126 ASN B N 1
ATOM 3052 C CA . ASN B 1 126 ? -15.852 -8.547 6.602 1 89.06 126 ASN B CA 1
ATOM 3053 C C . ASN B 1 126 ? -14.969 -7.656 5.73 1 89.06 126 ASN B C 1
ATOM 3055 O O . ASN B 1 126 ? -15.438 -7.09 4.742 1 89.06 126 ASN B O 1
ATOM 3059 N N . THR B 1 127 ? -13.719 -7.59 6.148 1 89.81 127 THR B N 1
ATOM 3060 C CA . THR B 1 127 ? -12.812 -6.684 5.449 1 89.81 127 THR B CA 1
ATOM 3061 C C . THR B 1 127 ? -12.648 -7.102 3.99 1 89.81 127 THR B C 1
ATOM 3063 O O . THR B 1 127 ? -12.422 -6.258 3.121 1 89.81 127 THR B O 1
ATOM 3066 N N . ILE B 1 128 ? -12.773 -8.344 3.701 1 87.62 128 ILE B N 1
ATOM 3067 C CA . ILE B 1 128 ? -12.594 -8.82 2.336 1 87.62 128 ILE B CA 1
ATOM 3068 C C . ILE B 1 128 ? -13.711 -8.281 1.449 1 87.62 128 ILE B C 1
ATOM 3070 O O . ILE B 1 128 ? -13.586 -8.258 0.223 1 87.62 128 ILE B O 1
ATOM 3074 N N . ASP B 1 129 ? -14.875 -7.832 2.104 1 93.5 129 ASP B N 1
ATOM 3075 C CA . ASP B 1 129 ? -15.977 -7.238 1.353 1 93.5 129 ASP B CA 1
ATOM 3076 C C . ASP B 1 129 ? -15.508 -6.02 0.56 1 93.5 129 ASP B C 1
ATOM 3078 O O . ASP B 1 129 ? -16.047 -5.719 -0.505 1 93.5 129 ASP B O 1
ATOM 3082 N N . PHE B 1 130 ? -14.477 -5.379 1.015 1 97.19 130 PHE B N 1
ATOM 3083 C CA . PHE B 1 130 ? -13.984 -4.172 0.365 1 97.19 130 PHE B CA 1
ATOM 3084 C C . PHE B 1 130 ? -13.492 -4.477 -1.045 1 97.19 130 PHE B C 1
ATOM 3086 O O . PHE B 1 130 ? -13.523 -3.609 -1.92 1 97.19 130 PHE B O 1
ATOM 3093 N N . ALA B 1 131 ? -13.078 -5.699 -1.261 1 95.81 131 ALA B N 1
ATOM 3094 C CA . ALA B 1 131 ? -12.453 -6.062 -2.529 1 95.81 131 ALA B CA 1
ATOM 3095 C C . ALA B 1 131 ? -13.445 -5.949 -3.684 1 95.81 131 ALA B C 1
ATOM 3097 O O . ALA B 1 131 ? -13.047 -5.863 -4.848 1 95.81 131 ALA B O 1
ATOM 3098 N N . GLN B 1 132 ? -14.711 -5.941 -3.426 1 95.5 132 GLN B N 1
ATOM 3099 C CA . GLN B 1 132 ? -15.719 -5.938 -4.48 1 95.5 132 GLN B CA 1
ATOM 3100 C C . GLN B 1 132 ? -16.094 -4.512 -4.875 1 95.5 132 GLN B C 1
ATOM 3102 O O . GLN B 1 132 ? -16.875 -4.305 -5.809 1 95.5 132 GLN B O 1
ATOM 3107 N N . TYR B 1 133 ? -15.562 -3.531 -4.133 1 98 133 TYR B N 1
ATOM 3108 C CA . TYR B 1 133 ? -15.953 -2.143 -4.352 1 98 133 TYR B CA 1
ATOM 3109 C C . TYR B 1 133 ? -14.82 -1.354 -5 1 98 133 TYR B C 1
ATOM 3111 O O . TYR B 1 133 ? -13.672 -1.804 -5.016 1 98 133 TYR B O 1
ATOM 3119 N N . ARG B 1 134 ? -15.227 -0.217 -5.695 1 98.38 134 ARG B N 1
ATOM 3120 C CA . ARG B 1 134 ? -14.273 0.802 -6.121 1 98.38 134 ARG B CA 1
ATOM 3121 C C . ARG B 1 134 ? -14.031 1.827 -5.02 1 98.38 134 ARG B C 1
ATOM 3123 O O . ARG B 1 134 ? -14.938 2.59 -4.668 1 98.38 134 ARG B O 1
ATOM 3130 N N . ILE B 1 135 ? -12.805 1.897 -4.488 1 98.94 135 ILE B N 1
ATOM 3131 C CA . ILE B 1 135 ? -12.539 2.68 -3.289 1 98.94 135 ILE B CA 1
ATOM 3132 C C . ILE B 1 135 ? -11.609 3.846 -3.631 1 98.94 135 ILE B C 1
ATOM 3134 O O . ILE B 1 135 ? -10.492 3.641 -4.102 1 98.94 135 ILE B O 1
ATOM 3138 N N . GLY B 1 136 ? -12.062 5.102 -3.43 1 98.94 136 GLY B N 1
ATOM 3139 C CA . GLY B 1 136 ? -11.203 6.262 -3.592 1 98.94 136 GLY B CA 1
ATOM 3140 C C . GLY B 1 136 ? -10.211 6.434 -2.455 1 98.94 136 GLY B C 1
ATOM 3141 O O . GLY B 1 136 ? -10.57 6.277 -1.285 1 98.94 136 GLY B O 1
ATOM 3142 N N . VAL B 1 137 ? -8.945 6.703 -2.789 1 98.88 137 VAL B N 1
ATOM 3143 C CA . VAL B 1 137 ? -7.906 6.934 -1.795 1 98.88 137 VAL B CA 1
ATOM 3144 C C . VAL B 1 137 ? -6.926 7.988 -2.309 1 98.88 137 VAL B C 1
ATOM 3146 O O . VAL B 1 137 ? -6.926 8.32 -3.498 1 98.88 137 VAL B O 1
ATOM 3149 N N . ILE B 1 138 ? -6.199 8.547 -1.432 1 98.88 138 ILE B N 1
ATOM 3150 C CA . ILE B 1 138 ? -5.035 9.375 -1.747 1 98.88 138 ILE B CA 1
ATOM 3151 C C . ILE B 1 138 ? -3.756 8.602 -1.416 1 98.88 138 ILE B C 1
ATOM 3153 O O . ILE B 1 138 ? -3.635 8.031 -0.333 1 98.88 138 ILE B O 1
ATOM 3157 N N . ARG B 1 139 ? -2.854 8.625 -2.32 1 98.06 139 ARG B N 1
ATOM 3158 C CA . ARG B 1 139 ? -1.605 7.883 -2.174 1 98.06 139 ARG B CA 1
ATOM 3159 C C . ARG B 1 139 ? -0.889 8.266 -0.883 1 98.06 139 ARG B C 1
ATOM 3161 O O . ARG B 1 139 ? -0.754 9.453 -0.572 1 98.06 139 ARG B O 1
ATOM 3168 N N . ASP B 1 140 ? -0.447 7.309 -0.083 1 98.12 140 ASP B N 1
ATOM 3169 C CA . ASP B 1 140 ? 0.352 7.426 1.133 1 98.12 140 ASP B CA 1
ATOM 3170 C C . ASP B 1 140 ? -0.449 8.086 2.254 1 98.12 140 ASP B C 1
ATOM 3172 O O . ASP B 1 140 ? 0.05 8.242 3.371 1 98.12 140 ASP B O 1
ATOM 3176 N N . ASP B 1 141 ? -1.725 8.438 1.913 1 98.62 141 ASP B N 1
ATOM 3177 C CA . ASP B 1 141 ? -2.598 8.945 2.965 1 98.62 141 ASP B CA 1
ATOM 3178 C C . ASP B 1 141 ? -2.988 7.84 3.941 1 98.62 141 ASP B C 1
ATOM 3180 O O . ASP B 1 141 ? -2.918 6.656 3.605 1 98.62 141 ASP B O 1
ATOM 3184 N N . VAL B 1 142 ? -3.375 8.203 5.098 1 98.62 142 VAL B N 1
ATOM 3185 C CA . VAL B 1 142 ? -3.709 7.27 6.172 1 98.62 142 VAL B CA 1
ATOM 3186 C C . VAL B 1 142 ? -4.863 6.371 5.738 1 98.62 142 VAL B C 1
ATOM 3188 O O . VAL B 1 142 ? -4.906 5.191 6.09 1 98.62 142 VAL B O 1
ATOM 3191 N N . GLY B 1 143 ? -5.812 6.914 5.012 1 98.69 143 GLY B N 1
ATOM 3192 C CA . GLY B 1 143 ? -6.898 6.086 4.516 1 98.69 143 GLY B CA 1
ATOM 3193 C C . GLY B 1 143 ? -6.422 4.914 3.68 1 98.69 143 GLY B C 1
ATOM 3194 O O . GLY B 1 143 ? -6.84 3.773 3.9 1 98.69 143 GLY B O 1
ATOM 3195 N N . GLU B 1 144 ? -5.539 5.199 2.75 1 98.38 144 GLU B N 1
ATOM 3196 C CA . GLU B 1 144 ? -4.984 4.129 1.925 1 98.38 144 GLU B CA 1
ATOM 3197 C C . GLU B 1 144 ? -4.184 3.141 2.77 1 98.38 144 GLU B C 1
ATOM 3199 O O . GLU B 1 144 ? -4.328 1.926 2.613 1 98.38 144 GLU B O 1
ATOM 3204 N N . GLN B 1 145 ? -3.342 3.641 3.629 1 97.44 145 GLN B N 1
ATOM 3205 C CA . GLN B 1 145 ? -2.453 2.797 4.422 1 97.44 145 GLN B CA 1
ATOM 3206 C C . GLN B 1 145 ? -3.248 1.853 5.32 1 97.44 145 GLN B C 1
ATOM 3208 O O . GLN B 1 145 ? -2.893 0.681 5.465 1 97.44 145 GLN B O 1
ATOM 3213 N N . LEU B 1 146 ? -4.297 2.371 5.867 1 97.31 146 LEU B N 1
ATOM 3214 C CA . LEU B 1 146 ? -5.113 1.533 6.742 1 97.31 146 LEU B CA 1
ATOM 3215 C C . LEU B 1 146 ? -5.871 0.485 5.934 1 97.31 146 LEU B C 1
ATOM 3217 O O . LEU B 1 146 ? -6.051 -0.645 6.395 1 97.31 146 LEU B O 1
ATOM 3221 N N . MET B 1 147 ? -6.332 0.864 4.707 1 97.06 147 MET B N 1
ATOM 3222 C CA . MET B 1 147 ? -6.953 -0.124 3.828 1 97.06 147 MET B CA 1
ATOM 3223 C C . MET B 1 147 ? -5.977 -1.251 3.502 1 97.06 147 MET B C 1
ATOM 3225 O O . MET B 1 147 ? -6.348 -2.426 3.535 1 97.06 147 MET B O 1
ATOM 3229 N N . LEU B 1 148 ? -4.77 -0.89 3.217 1 95 148 LEU B N 1
ATOM 3230 C CA . LEU B 1 148 ? -3.742 -1.878 2.904 1 95 148 LEU B CA 1
ATOM 3231 C C . LEU B 1 148 ? -3.479 -2.787 4.102 1 95 148 LEU B C 1
ATOM 3233 O O . LEU B 1 148 ? -3.312 -3.998 3.941 1 95 148 LEU B O 1
ATOM 3237 N N . GLU B 1 149 ? -3.463 -2.254 5.281 1 92.81 149 GLU B N 1
ATOM 3238 C CA . GLU B 1 149 ? -3.25 -3.039 6.492 1 92.81 149 GLU B CA 1
ATOM 3239 C C . GLU B 1 149 ? -4.355 -4.074 6.684 1 92.81 149 GLU B C 1
ATOM 3241 O O . GLU B 1 149 ? -4.125 -5.137 7.258 1 92.81 149 GLU B O 1
ATOM 3246 N N . LEU B 1 150 ? -5.5 -3.762 6.18 1 93 150 LEU B N 1
ATOM 3247 C CA . LEU B 1 150 ? -6.633 -4.672 6.305 1 93 150 LEU B CA 1
ATOM 3248 C C . LEU B 1 150 ? -6.57 -5.766 5.246 1 93 150 LEU B C 1
ATOM 3250 O O . LEU B 1 150 ? -7.395 -6.684 5.246 1 93 150 LEU B O 1
ATOM 3254 N N . GLY B 1 151 ? -5.676 -5.602 4.324 1 92.06 151 GLY B N 1
ATOM 3255 C CA . GLY B 1 151 ? -5.543 -6.598 3.271 1 92.06 151 GLY B CA 1
ATOM 3256 C C . GLY B 1 151 ? -6.367 -6.277 2.039 1 92.06 151 GLY B C 1
ATOM 3257 O O . GLY B 1 151 ? -6.516 -7.117 1.15 1 92.06 151 GLY B O 1
ATOM 3258 N N . VAL B 1 152 ? -6.914 -5.059 1.956 1 96.12 152 VAL B N 1
ATOM 3259 C CA . VAL B 1 152 ? -7.672 -4.66 0.775 1 96.12 152 VAL B CA 1
ATOM 3260 C C . VAL B 1 152 ? -6.734 -4.531 -0.423 1 96.12 152 VAL B C 1
ATOM 3262 O O . VAL B 1 152 ? -5.699 -3.863 -0.342 1 96.12 152 VAL B O 1
ATOM 3265 N N . PRO B 1 153 ? -7.09 -5.156 -1.526 1 96.69 153 PRO B N 1
ATOM 3266 C CA . PRO B 1 153 ? -6.18 -5.098 -2.674 1 96.69 153 PRO B CA 1
ATOM 3267 C C . PRO B 1 153 ? -6.145 -3.721 -3.328 1 96.69 153 PRO B C 1
ATOM 3269 O O . PRO B 1 153 ? -7.176 -3.047 -3.416 1 96.69 153 PRO B O 1
ATOM 3272 N N . ARG B 1 154 ? -4.984 -3.336 -3.801 1 96.56 154 ARG B N 1
ATOM 3273 C CA . ARG B 1 154 ? -4.801 -2.057 -4.477 1 96.56 154 ARG B CA 1
ATOM 3274 C C . ARG B 1 154 ? -5.648 -1.98 -5.742 1 96.56 154 ARG B C 1
ATOM 3276 O O . ARG B 1 154 ? -6.121 -0.904 -6.113 1 96.56 154 ARG B O 1
ATOM 3283 N N . ASP B 1 155 ? -5.863 -3.135 -6.32 1 95.56 155 ASP B N 1
ATOM 3284 C CA . ASP B 1 155 ? -6.633 -3.146 -7.559 1 95.56 155 ASP B CA 1
ATOM 3285 C C . ASP B 1 155 ? -8.078 -2.732 -7.309 1 95.56 155 ASP B C 1
ATOM 3287 O O . ASP B 1 155 ? -8.82 -2.447 -8.25 1 95.56 155 ASP B O 1
ATOM 3291 N N . SER B 1 156 ? -8.477 -2.666 -6.078 1 97 156 SER B N 1
ATOM 3292 C CA . SER B 1 156 ? -9.805 -2.18 -5.715 1 97 156 SER B CA 1
ATOM 3293 C C . SER B 1 156 ? -9.773 -0.689 -5.395 1 97 156 SER B C 1
ATOM 3295 O O . SER B 1 156 ? -10.82 -0.089 -5.125 1 97 156 SER B O 1
ATOM 3297 N N . MET B 1 157 ? -8.633 -0.094 -5.434 1 98.12 157 MET B N 1
ATOM 3298 C CA . MET B 1 157 ? -8.484 1.301 -5.027 1 98.12 157 MET B CA 1
ATOM 3299 C C . MET B 1 157 ? -8.227 2.195 -6.234 1 98.12 157 MET B C 1
ATOM 3301 O O . MET B 1 157 ? -7.477 1.821 -7.137 1 98.12 157 MET B O 1
ATOM 3305 N N . GLN B 1 158 ? -8.93 3.273 -6.25 1 98.25 158 GLN B N 1
ATOM 3306 C CA . GLN B 1 158 ? -8.727 4.332 -7.234 1 98.25 158 GLN B CA 1
ATOM 3307 C C . GLN B 1 158 ? -8.078 5.559 -6.594 1 98.25 158 GLN B C 1
ATOM 3309 O O . GLN B 1 158 ? -8.68 6.211 -5.738 1 98.25 158 GLN B O 1
ATOM 3314 N N . GLU B 1 159 ? -6.883 5.855 -7.074 1 97.81 159 GLU B N 1
ATOM 3315 C CA . GLU B 1 159 ? -6.113 6.93 -6.449 1 97.81 159 GLU B CA 1
ATOM 3316 C C . GLU B 1 159 ? -6.387 8.273 -7.125 1 97.81 159 GLU B C 1
ATOM 3318 O O . GLU B 1 159 ? -6.527 8.336 -8.352 1 97.81 159 GLU B O 1
ATOM 3323 N N . ASN B 1 160 ? -6.535 9.273 -6.371 1 98.31 160 ASN B N 1
ATOM 3324 C CA . ASN B 1 160 ? -6.523 10.672 -6.797 1 98.31 160 ASN B CA 1
ATOM 3325 C C . ASN B 1 160 ? -5.797 11.555 -5.789 1 98.31 160 ASN B C 1
ATOM 3327 O O . ASN B 1 160 ? -5.938 11.375 -4.578 1 98.31 160 ASN B O 1
ATOM 3331 N N . SER B 1 161 ? -5.004 12.539 -6.254 1 97.75 161 SER B N 1
ATOM 3332 C CA . SER B 1 161 ? -4.207 13.359 -5.352 1 97.75 161 SER B CA 1
ATOM 3333 C C . SER B 1 161 ? -5.035 14.5 -4.762 1 97.75 161 SER B C 1
ATOM 3335 O O . SER B 1 161 ? -4.59 15.18 -3.838 1 97.75 161 SER B O 1
ATOM 3337 N N . VAL B 1 162 ? -6.219 14.68 -5.293 1 98.19 162 VAL B N 1
ATOM 3338 C CA . VAL B 1 162 ? -7.051 15.812 -4.902 1 98.19 162 VAL B CA 1
ATOM 3339 C C . VAL B 1 162 ? -8.32 15.305 -4.211 1 98.19 162 VAL B C 1
ATOM 3341 O O . VAL B 1 162 ? -9.156 14.656 -4.84 1 98.19 162 VAL B O 1
ATOM 3344 N N . ALA B 1 163 ? -8.5 15.68 -3.008 1 98.69 163 ALA B N 1
ATOM 3345 C CA . ALA B 1 163 ? -9.633 15.227 -2.209 1 98.69 163 ALA B CA 1
ATOM 3346 C C . ALA B 1 163 ? -10.953 15.703 -2.803 1 98.69 163 ALA B C 1
ATOM 3348 O O . ALA B 1 163 ? -11.938 14.953 -2.838 1 98.69 163 ALA B O 1
ATOM 3349 N N . GLU B 1 164 ? -10.961 16.906 -3.256 1 98.5 164 GLU B N 1
ATOM 3350 C CA . GLU B 1 164 ? -12.18 17.453 -3.852 1 98.5 164 GLU B CA 1
ATOM 3351 C C . GLU B 1 164 ? -12.664 16.578 -5.008 1 98.5 164 GLU B C 1
ATOM 3353 O O . GLU B 1 164 ? -13.867 16.344 -5.156 1 98.5 164 GLU B O 1
ATOM 3358 N N . THR B 1 165 ? -11.781 16.109 -5.805 1 98.75 165 THR B N 1
ATOM 3359 C CA . THR B 1 165 ? -12.117 15.227 -6.922 1 98.75 165 THR B CA 1
ATOM 3360 C C . THR B 1 165 ? -12.711 13.914 -6.418 1 98.75 165 THR B C 1
ATOM 3362 O O . THR B 1 165 ? -13.672 13.406 -6.992 1 98.75 165 THR B O 1
ATOM 3365 N N . LEU B 1 166 ? -12.188 13.398 -5.359 1 98.94 166 LEU B N 1
ATOM 3366 C CA . LEU B 1 166 ? -12.711 12.172 -4.777 1 98.94 166 LEU B CA 1
ATOM 3367 C C . LEU B 1 166 ? -14.125 12.383 -4.234 1 98.94 166 LEU B C 1
ATOM 3369 O O . LEU B 1 166 ? -14.984 11.508 -4.367 1 98.94 166 LEU B O 1
ATOM 3373 N N . ALA B 1 167 ? -14.328 13.547 -3.662 1 98.88 167 ALA B N 1
ATOM 3374 C CA . ALA B 1 167 ? -15.68 13.883 -3.225 1 98.88 167 ALA B CA 1
ATOM 3375 C C . ALA B 1 167 ? -16.656 13.867 -4.398 1 98.88 167 ALA B C 1
ATOM 3377 O O . ALA B 1 167 ? -17.75 13.305 -4.297 1 98.88 167 ALA B O 1
ATOM 3378 N N . GLN B 1 168 ? -16.234 14.469 -5.484 1 98.88 168 GLN B N 1
ATOM 3379 C CA . GLN B 1 168 ? -17.062 14.5 -6.684 1 98.88 168 GLN B CA 1
ATOM 3380 C C . GLN B 1 168 ? -17.328 13.086 -7.207 1 98.88 168 GLN B C 1
ATOM 3382 O O . GLN B 1 168 ? -18.453 12.758 -7.574 1 98.88 168 GLN B O 1
ATOM 3387 N N . GLN B 1 169 ? -16.297 12.258 -7.215 1 98.94 169 GLN B N 1
ATOM 3388 C CA . GLN B 1 169 ? -16.422 10.891 -7.723 1 98.94 169 GLN B CA 1
ATOM 3389 C C . GLN B 1 169 ? -17.359 10.062 -6.852 1 98.94 169 GLN B C 1
ATOM 3391 O O . GLN B 1 169 ? -18.156 9.266 -7.367 1 98.94 169 GLN B O 1
ATOM 3396 N N . LEU B 1 170 ? -17.312 10.25 -5.578 1 98.94 170 LEU B N 1
ATOM 3397 C CA . LEU B 1 170 ? -18.219 9.555 -4.676 1 98.94 170 LEU B CA 1
ATOM 3398 C C . LEU B 1 170 ? -19.656 10 -4.91 1 98.94 170 LEU B C 1
ATOM 3400 O O . LEU B 1 170 ? -20.562 9.164 -5.035 1 98.94 170 LEU B O 1
ATOM 3404 N N . ALA B 1 171 ? -19.828 11.32 -4.984 1 98.81 171 ALA B N 1
ATOM 3405 C CA . ALA B 1 171 ? -21.172 11.883 -5.16 1 98.81 171 ALA B CA 1
ATOM 3406 C C . ALA B 1 171 ? -21.797 11.43 -6.477 1 98.81 171 ALA B C 1
ATOM 3408 O O . ALA B 1 171 ? -23 11.164 -6.543 1 98.81 171 ALA B O 1
ATOM 3409 N N . LYS B 1 172 ? -21.016 11.266 -7.492 1 98.5 172 LYS B N 1
ATOM 3410 C CA . LYS B 1 172 ? -21.5 10.93 -8.828 1 98.5 172 LYS B CA 1
ATOM 3411 C C . LYS B 1 172 ? -21.531 9.422 -9.039 1 98.5 172 LYS B C 1
ATOM 3413 O O . LYS B 1 172 ? -21.906 8.945 -10.109 1 98.5 172 LYS B O 1
ATOM 3418 N N . GLY B 1 173 ? -21 8.68 -8.125 1 98.31 173 GLY B N 1
ATOM 3419 C CA . GLY B 1 173 ? -21.062 7.23 -8.203 1 98.31 173 GLY B CA 1
ATOM 3420 C C . GLY B 1 173 ? -19.953 6.629 -9.039 1 98.31 173 GLY B C 1
ATOM 3421 O O . GLY B 1 173 ? -20.047 5.492 -9.508 1 98.31 173 GLY B O 1
ATOM 3422 N N . ARG B 1 174 ? -18.891 7.359 -9.281 1 98.62 174 ARG B N 1
ATOM 3423 C CA . ARG B 1 174 ? -17.734 6.848 -10.008 1 98.62 174 ARG B CA 1
ATOM 3424 C C . ARG B 1 174 ? -16.844 5.996 -9.102 1 98.62 174 ARG B C 1
ATOM 3426 O O . ARG B 1 174 ? -16.062 5.176 -9.578 1 98.62 174 ARG B O 1
ATOM 3433 N N . ILE B 1 175 ? -16.906 6.25 -7.809 1 98.88 175 ILE B N 1
ATOM 3434 C CA . ILE B 1 175 ? -16.422 5.336 -6.781 1 98.88 175 ILE B CA 1
ATOM 3435 C C . ILE B 1 175 ? -17.547 4.984 -5.82 1 98.88 175 ILE B C 1
ATOM 3437 O O . ILE B 1 175 ? -18.531 5.723 -5.719 1 98.88 175 ILE B O 1
ATOM 3441 N N . ASP B 1 176 ? -17.359 3.832 -5.18 1 98.88 176 ASP B N 1
ATOM 3442 C CA . ASP B 1 176 ? -18.375 3.35 -4.246 1 98.88 176 ASP B CA 1
ATOM 3443 C C . ASP B 1 176 ? -18.094 3.822 -2.826 1 98.88 176 ASP B C 1
ATOM 3445 O O . ASP B 1 176 ? -19.016 4.082 -2.051 1 98.88 176 ASP B O 1
ATOM 3449 N N . LEU B 1 177 ? -16.859 3.865 -2.533 1 98.94 177 LEU B N 1
ATOM 3450 C CA . LEU B 1 177 ? -16.359 4.141 -1.192 1 98.94 177 LEU B CA 1
ATOM 3451 C C . LEU B 1 177 ? -15.195 5.137 -1.237 1 98.94 177 LEU B C 1
ATOM 3453 O O . LEU B 1 177 ? -14.492 5.23 -2.246 1 98.94 177 LEU B O 1
ATOM 3457 N N . TRP B 1 178 ? -15.008 5.891 -0.177 1 98.94 178 TRP B N 1
ATOM 3458 C CA . TRP B 1 178 ? -13.891 6.812 -0.013 1 98.94 178 TRP B CA 1
ATOM 3459 C C . TRP B 1 178 ? -13.273 6.676 1.373 1 98.94 178 TRP B C 1
ATOM 3461 O O . TRP B 1 178 ? -13.914 6.984 2.381 1 98.94 178 TRP B O 1
ATOM 3471 N N . ALA B 1 179 ? -12.062 6.156 1.437 1 98.94 179 ALA B N 1
ATOM 3472 C CA . ALA B 1 179 ? -11.344 6.043 2.699 1 98.94 179 ALA B CA 1
ATOM 3473 C C . ALA B 1 179 ? -10.625 7.344 3.039 1 98.94 179 ALA B C 1
ATOM 3475 O O . ALA B 1 179 ? -9.641 7.707 2.387 1 98.94 179 ALA B O 1
ATOM 3476 N N . TYR B 1 180 ? -11.086 8.031 4.082 1 98.94 180 TYR B N 1
ATOM 3477 C CA . TYR B 1 180 ? -10.578 9.367 4.355 1 98.94 180 TYR B CA 1
ATOM 3478 C C . TYR B 1 180 ? -10.969 9.828 5.754 1 98.94 180 TYR B C 1
ATOM 3480 O O . TYR B 1 180 ? -11.633 9.094 6.492 1 98.94 180 TYR B O 1
ATOM 3488 N N . GLU B 1 181 ? -10.422 10.93 6.184 1 98.88 181 GLU B N 1
ATOM 3489 C CA . GLU B 1 181 ? -10.836 11.539 7.445 1 98.88 181 GLU B CA 1
ATOM 3490 C C . GLU B 1 181 ? -12.258 12.07 7.363 1 98.88 181 GLU B C 1
ATOM 3492 O O . GLU B 1 181 ? -12.617 12.766 6.406 1 98.88 181 GLU B O 1
ATOM 3497 N N . GLU B 1 182 ? -13.07 11.789 8.297 1 98.69 182 GLU B N 1
ATOM 3498 C CA . GLU B 1 182 ? -14.516 12 8.227 1 98.69 182 GLU B CA 1
ATOM 3499 C C . GLU B 1 182 ? -14.852 13.484 8.109 1 98.69 182 GLU B C 1
ATOM 3501 O O . GLU B 1 182 ? -15.641 13.875 7.246 1 98.69 182 GLU B O 1
ATOM 3506 N N . ASN B 1 183 ? -14.273 14.305 8.922 1 97.88 183 ASN B N 1
ATOM 3507 C CA . ASN B 1 183 ? -14.586 15.727 8.914 1 97.88 183 ASN B CA 1
ATOM 3508 C C . ASN B 1 183 ? -14.125 16.406 7.625 1 97.88 183 ASN B C 1
ATOM 3510 O O . ASN B 1 183 ? -14.82 17.266 7.082 1 97.88 183 ASN B O 1
ATOM 3514 N N . VAL B 1 184 ? -12.945 16.016 7.199 1 98.75 184 VAL B N 1
ATOM 3515 C CA . VAL B 1 184 ? -12.414 16.594 5.973 1 98.75 184 VAL B CA 1
ATOM 3516 C C . VAL B 1 184 ? -13.266 16.156 4.781 1 98.75 184 VAL B C 1
ATOM 3518 O O . VAL B 1 184 ? -13.57 16.969 3.904 1 98.75 184 VAL B O 1
ATOM 3521 N N . ALA B 1 185 ? -13.656 14.883 4.742 1 98.88 185 ALA B N 1
ATOM 3522 C CA . ALA B 1 185 ? -14.531 14.398 3.682 1 98.88 185 ALA B CA 1
ATOM 3523 C C . ALA B 1 185 ? -15.836 15.188 3.641 1 98.88 185 ALA B C 1
ATOM 3525 O O . ALA B 1 185 ? -16.266 15.625 2.574 1 98.88 185 ALA B O 1
ATOM 3526 N N . LYS B 1 186 ? -16.406 15.375 4.785 1 98.56 186 LYS B N 1
ATOM 3527 C CA . LYS B 1 186 ? -17.672 16.109 4.863 1 98.56 186 LYS B CA 1
ATOM 3528 C C . LYS B 1 186 ? -17.484 17.547 4.414 1 98.56 186 LYS B C 1
ATOM 3530 O O . LYS B 1 186 ? -18.375 18.125 3.768 1 98.56 186 LYS B O 1
ATOM 3535 N N . TRP B 1 187 ? -16.359 18.125 4.754 1 98.12 187 TRP B N 1
ATOM 3536 C CA . TRP B 1 187 ? -16.062 19.484 4.297 1 98.12 187 TRP B CA 1
ATOM 3537 C C . TRP B 1 187 ? -16.078 19.562 2.773 1 98.12 187 TRP B C 1
ATOM 3539 O O . TRP B 1 187 ? -16.719 20.438 2.193 1 98.12 187 TRP B O 1
ATOM 3549 N N . TRP B 1 188 ? -15.414 18.641 2.127 1 98.62 188 TRP B N 1
ATOM 3550 C CA . TRP B 1 188 ? -15.305 18.656 0.672 1 98.62 188 TRP B CA 1
ATOM 3551 C C . TRP B 1 188 ? -16.641 18.344 0.022 1 98.62 188 TRP B C 1
ATOM 3553 O O . TRP B 1 188 ? -17 18.922 -1.007 1 98.62 188 TRP B O 1
ATOM 3563 N N . ILE B 1 189 ? -17.391 17.422 0.616 1 98.81 189 ILE B N 1
ATOM 3564 C CA . ILE B 1 189 ? -18.719 17.094 0.106 1 98.81 189 ILE B CA 1
ATOM 3565 C C . ILE B 1 189 ? -19.594 18.344 0.129 1 98.81 189 ILE B C 1
ATOM 3567 O O . ILE B 1 189 ? -20.281 18.641 -0.851 1 98.81 189 ILE B O 1
ATOM 3571 N N . LYS B 1 190 ? -19.547 19.047 1.211 1 98.44 190 LYS B N 1
ATOM 3572 C CA . LYS B 1 190 ? -20.297 20.297 1.323 1 98.44 190 LYS B CA 1
ATOM 3573 C C . LYS B 1 190 ? -19.812 21.328 0.311 1 98.44 190 LYS B C 1
ATOM 3575 O O . LYS B 1 190 ? -20.609 22 -0.331 1 98.44 190 LYS B O 1
ATOM 3580 N N . GLN B 1 191 ? -18.547 21.406 0.112 1 97.38 191 GLN B N 1
ATOM 3581 C CA . GLN B 1 191 ? -17.938 22.391 -0.775 1 97.38 191 GLN B CA 1
ATOM 3582 C C . GLN B 1 191 ? -18.375 22.188 -2.219 1 97.38 191 GLN B C 1
ATOM 3584 O O . GLN B 1 191 ? -18.516 23.141 -2.982 1 97.38 191 GLN B O 1
ATOM 3589 N N . ILE B 1 192 ? -18.609 20.953 -2.564 1 98.19 192 ILE B N 1
ATOM 3590 C CA . ILE B 1 192 ? -18.969 20.672 -3.945 1 98.19 192 ILE B CA 1
ATOM 3591 C C . ILE B 1 192 ? -20.5 20.734 -4.094 1 98.19 192 ILE B C 1
ATOM 3593 O O . ILE B 1 192 ? -21.031 20.375 -5.145 1 98.19 192 ILE B O 1
ATOM 3597 N N . GLY B 1 193 ? -21.203 21.047 -3.045 1 98.38 193 GLY B N 1
ATOM 3598 C CA . GLY B 1 193 ? -22.609 21.406 -3.156 1 98.38 193 GLY B CA 1
ATOM 3599 C C . GLY B 1 193 ? -23.547 20.266 -2.789 1 98.38 193 GLY B C 1
ATOM 3600 O O . GLY B 1 193 ? -24.734 20.297 -3.115 1 98.38 193 GLY B O 1
ATOM 3601 N N . TYR B 1 194 ? -23.016 19.25 -2.094 1 98.75 194 TYR B N 1
ATOM 3602 C CA . TYR B 1 194 ? -23.859 18.125 -1.701 1 98.75 194 TYR B CA 1
ATOM 3603 C C . TYR B 1 194 ? -24.188 18.188 -0.215 1 98.75 194 TYR B C 1
ATOM 3605 O O . TYR B 1 194 ? -23.469 18.828 0.561 1 98.75 194 TYR B O 1
ATOM 3613 N N . ASP B 1 195 ? -25.297 17.531 0.145 1 98.62 195 ASP B N 1
ATOM 3614 C CA . ASP B 1 195 ? -25.688 17.406 1.542 1 98.62 195 ASP B CA 1
ATOM 3615 C C . ASP B 1 195 ? -24.922 16.281 2.234 1 98.62 195 ASP B C 1
ATOM 3617 O O . ASP B 1 195 ? -25.047 15.109 1.862 1 98.62 195 ASP B O 1
ATOM 3621 N N . THR B 1 196 ? -24.219 16.641 3.213 1 98.5 196 THR B N 1
ATOM 3622 C CA . THR B 1 196 ? -23.391 15.664 3.898 1 98.5 196 THR B CA 1
ATOM 3623 C C . THR B 1 196 ? -24.234 14.57 4.531 1 98.5 196 THR B C 1
ATOM 3625 O O . THR B 1 196 ? -23.766 13.461 4.758 1 98.5 196 THR B O 1
ATOM 3628 N N . SER B 1 197 ? -25.5 14.836 4.805 1 98.44 197 SER B N 1
ATOM 3629 C CA . SER B 1 197 ? -26.391 13.859 5.43 1 98.44 197 SER B CA 1
ATOM 3630 C C . SER B 1 197 ? -26.734 12.727 4.461 1 98.44 197 SER B C 1
ATOM 3632 O O . SER B 1 197 ? -27.266 11.688 4.871 1 98.44 197 SER B O 1
ATOM 3634 N N . ASP B 1 198 ? -26.438 12.891 3.229 1 98.75 198 ASP B N 1
ATOM 3635 C CA . ASP B 1 198 ? -26.672 11.852 2.227 1 98.75 198 ASP B CA 1
ATOM 3636 C C . ASP B 1 198 ? -25.562 10.812 2.232 1 98.75 198 ASP B C 1
ATOM 3638 O O . ASP B 1 198 ? -25.641 9.812 1.515 1 98.75 198 ASP B O 1
ATOM 3642 N N . PHE B 1 199 ? -24.625 11.023 3.002 1 98.88 199 PHE B N 1
ATOM 3643 C CA . PHE B 1 199 ? -23.453 10.141 3.096 1 98.88 199 PHE B CA 1
ATOM 3644 C C . PHE B 1 199 ? -23.312 9.594 4.512 1 98.88 199 PHE B C 1
ATOM 3646 O O . PHE B 1 199 ? -23.828 10.172 5.465 1 98.88 199 PHE B O 1
ATOM 3653 N N . GLU B 1 200 ? -22.578 8.492 4.648 1 98.69 200 GLU B N 1
ATOM 3654 C CA . GLU B 1 200 ? -22.375 7.875 5.957 1 98.69 200 GLU B CA 1
ATOM 3655 C C . GLU B 1 200 ? -21.062 7.098 5.996 1 98.69 200 GLU B C 1
ATOM 3657 O O . GLU B 1 200 ? -20.562 6.641 4.961 1 98.69 200 GLU B O 1
ATOM 3662 N N . ALA B 1 201 ? -20.516 7.012 7.168 1 98.62 201 ALA B N 1
ATOM 3663 C CA . ALA B 1 201 ? -19.406 6.094 7.402 1 98.62 201 ALA B CA 1
ATOM 3664 C C . ALA B 1 201 ? -19.891 4.656 7.52 1 98.62 201 ALA B C 1
ATOM 3666 O O . ALA B 1 201 ? -20.578 4.305 8.484 1 98.62 201 ALA B O 1
ATOM 3667 N N . VAL B 1 202 ? -19.469 3.811 6.617 1 98.5 202 VAL B N 1
ATOM 3668 C CA . VAL B 1 202 ? -19.938 2.432 6.652 1 98.5 202 VAL B CA 1
ATOM 3669 C C . VAL B 1 202 ? -18.938 1.56 7.406 1 98.5 202 VAL B C 1
ATOM 3671 O O . VAL B 1 202 ? -19.234 0.407 7.734 1 98.5 202 VAL B O 1
ATOM 3674 N N . PHE B 1 203 ? -17.781 2.08 7.684 1 98.5 203 PHE B N 1
ATOM 3675 C CA . PHE B 1 203 ? -16.734 1.396 8.414 1 98.5 203 PHE B CA 1
ATOM 3676 C C . PHE B 1 203 ? -15.766 2.4 9.047 1 98.5 203 PHE B C 1
ATOM 3678 O O . PHE B 1 203 ? -15.398 3.393 8.414 1 98.5 203 PHE B O 1
ATOM 3685 N N . VAL B 1 204 ? -15.438 2.23 10.289 1 98.31 204 VAL B N 1
ATOM 3686 C CA . VAL B 1 204 ? -14.414 3.035 10.938 1 98.31 204 VAL B CA 1
ATOM 3687 C C . VAL B 1 204 ? -13.062 2.318 10.859 1 98.31 204 VAL B C 1
ATOM 3689 O O . VAL B 1 204 ? -12.891 1.248 11.445 1 98.31 204 VAL B O 1
ATOM 3692 N N . LEU B 1 205 ? -12.148 2.924 10.133 1 98.06 205 LEU B N 1
ATOM 3693 C CA . LEU B 1 205 ? -10.82 2.34 9.984 1 98.06 205 LEU B CA 1
ATOM 3694 C C . LEU B 1 205 ? -9.984 2.562 11.242 1 98.06 205 LEU B C 1
ATOM 3696 O O . LEU B 1 205 ? -9.289 1.652 11.703 1 98.06 205 LEU B O 1
ATOM 3700 N N . ARG B 1 206 ? -10.062 3.803 11.75 1 98.19 206 ARG B N 1
ATOM 3701 C CA . ARG B 1 206 ? -9.25 4.133 12.914 1 98.19 206 ARG B CA 1
ATOM 3702 C C . ARG B 1 206 ? -9.711 5.438 13.555 1 98.19 206 ARG B C 1
ATOM 3704 O O . ARG B 1 206 ? -10.086 6.383 12.859 1 98.19 206 ARG B O 1
ATOM 3711 N N . GLU B 1 207 ? -9.672 5.406 14.828 1 98.44 207 GLU B N 1
ATOM 3712 C CA . GLU B 1 207 ? -9.688 6.641 15.609 1 98.44 207 GLU B CA 1
ATOM 3713 C C . GLU B 1 207 ? -8.312 6.949 16.188 1 98.44 207 GLU B C 1
ATOM 3715 O O . GLU B 1 207 ? -7.566 6.039 16.547 1 98.44 207 GLU B O 1
ATOM 3720 N N . GLY B 1 208 ? -8.008 8.258 16.172 1 98.19 208 GLY B N 1
ATOM 3721 C CA . GLY B 1 208 ? -6.688 8.648 16.656 1 98.19 208 GLY B CA 1
ATOM 3722 C C . GLY B 1 208 ? -6.523 10.148 16.797 1 98.19 208 GLY B C 1
ATOM 3723 O O . GLY B 1 208 ? -7.453 10.844 17.203 1 98.19 208 GLY B O 1
ATOM 3724 N N . GLU B 1 209 ? -5.234 10.555 16.531 1 98.75 209 GLU B N 1
ATOM 3725 C CA . GLU B 1 209 ? -4.918 11.969 16.703 1 98.75 209 GLU B CA 1
ATOM 3726 C C . GLU B 1 209 ? -4.004 12.469 15.586 1 98.75 209 GLU B C 1
ATOM 3728 O O . GLU B 1 209 ? -3.227 11.695 15.023 1 98.75 209 GLU B O 1
ATOM 3733 N N . LEU B 1 210 ? -4.148 13.742 15.281 1 98.88 210 LEU B N 1
ATOM 3734 C CA . LEU B 1 210 ? -3.305 14.461 14.328 1 98.88 210 LEU B CA 1
ATOM 3735 C C . LEU B 1 210 ? -2.119 15.109 15.031 1 98.88 210 LEU B C 1
ATOM 3737 O O . LEU B 1 210 ? -2.254 15.602 16.156 1 98.88 210 LEU B O 1
ATOM 3741 N N . TYR B 1 211 ? -0.966 15.148 14.336 1 98.94 211 TYR B N 1
ATOM 3742 C CA . TYR B 1 211 ? 0.278 15.68 14.883 1 98.94 211 TYR B CA 1
ATOM 3743 C C . TYR B 1 211 ? 1.051 16.453 13.828 1 98.94 211 TYR B C 1
ATOM 3745 O O . TYR B 1 211 ? 0.712 16.422 12.641 1 98.94 211 TYR B O 1
ATOM 3753 N N . TYR B 1 212 ? 2.016 17.188 14.281 1 98.94 212 TYR B N 1
ATOM 3754 C CA . TYR B 1 212 ? 3.164 17.594 13.477 1 98.94 212 TYR B CA 1
ATOM 3755 C C . TYR B 1 212 ? 4.211 16.5 13.43 1 98.94 212 TYR B C 1
ATOM 3757 O O . TYR B 1 212 ? 4.734 16.078 14.469 1 98.94 212 TYR B O 1
ATOM 3765 N N . ALA B 1 213 ? 4.508 16 12.273 1 98.94 213 ALA B N 1
ATOM 3766 C CA . ALA B 1 213 ? 5.488 14.938 12.086 1 98.94 213 ALA B CA 1
ATOM 3767 C C . ALA B 1 213 ? 6.828 15.5 11.617 1 98.94 213 ALA B C 1
ATOM 3769 O O . ALA B 1 213 ? 6.941 15.992 10.492 1 98.94 213 ALA B O 1
ATOM 3770 N N . PHE B 1 214 ? 7.836 15.422 12.461 1 98.88 214 PHE B N 1
ATOM 3771 C CA . PHE B 1 214 ? 9.172 15.914 12.148 1 98.88 214 PHE B CA 1
ATOM 3772 C C . PHE B 1 214 ? 10.047 14.797 11.609 1 98.88 214 PHE B C 1
ATOM 3774 O O . PHE B 1 214 ? 10 13.664 12.102 1 98.88 214 PHE B O 1
ATOM 3781 N N . ASN B 1 215 ? 10.805 15.172 10.578 1 98.38 215 ASN B N 1
ATOM 3782 C CA . ASN B 1 215 ? 11.859 14.227 10.219 1 98.38 215 ASN B CA 1
ATOM 3783 C C . ASN B 1 215 ? 12.68 13.82 11.438 1 98.38 215 ASN B C 1
ATOM 3785 O O . ASN B 1 215 ? 12.938 14.641 12.328 1 98.38 215 ASN B O 1
ATOM 3789 N N . LEU B 1 216 ? 13.203 12.602 11.422 1 97.06 216 LEU B N 1
ATOM 3790 C CA . LEU B 1 216 ? 13.898 12.023 12.562 1 97.06 216 LEU B CA 1
ATOM 3791 C C . LEU B 1 216 ? 15.219 12.75 12.828 1 97.06 216 LEU B C 1
ATOM 3793 O O . LEU B 1 216 ? 15.75 12.703 13.938 1 97.06 216 LEU B O 1
ATOM 3797 N N . ALA B 1 217 ? 15.734 13.445 11.859 1 96.81 217 ALA B N 1
ATOM 3798 C CA . ALA B 1 217 ? 17.031 14.086 11.969 1 96.81 217 ALA B CA 1
ATOM 3799 C C . ALA B 1 217 ? 16.922 15.453 12.641 1 96.81 217 ALA B C 1
ATOM 3801 O O . ALA B 1 217 ? 17.938 16.062 13.008 1 96.81 217 ALA B O 1
ATOM 3802 N N . VAL B 1 218 ? 15.711 15.922 12.844 1 98.25 218 VAL B N 1
ATOM 3803 C CA . VAL B 1 218 ? 15.523 17.219 13.477 1 98.25 218 VAL B CA 1
ATOM 3804 C C . VAL B 1 218 ? 15.969 17.156 14.938 1 98.25 218 VAL B C 1
ATOM 3806 O O . VAL B 1 218 ? 15.672 16.188 15.641 1 98.25 218 VAL B O 1
ATOM 3809 N N . ASP B 1 219 ? 16.641 18.172 15.375 1 97.88 219 ASP B N 1
ATOM 3810 C CA . ASP B 1 219 ? 17.094 18.25 16.766 1 97.88 219 ASP B CA 1
ATOM 3811 C C . ASP B 1 219 ? 15.906 18.172 17.734 1 97.88 219 ASP B C 1
ATOM 3813 O O . ASP B 1 219 ? 14.961 18.953 17.625 1 97.88 219 ASP B O 1
ATOM 3817 N N . GLU B 1 220 ? 16 17.328 18.656 1 97.69 220 GLU B N 1
ATOM 3818 C CA . GLU B 1 220 ? 14.93 17.109 19.625 1 97.69 220 GLU B CA 1
ATOM 3819 C C . GLU B 1 220 ? 14.625 18.375 20.422 1 97.69 220 GLU B C 1
ATOM 3821 O O . GLU B 1 220 ? 13.5 18.562 20.875 1 97.69 220 GLU B O 1
ATOM 3826 N N . LYS B 1 221 ? 15.594 19.219 20.516 1 97.75 221 LYS B N 1
ATOM 3827 C CA . LYS B 1 221 ? 15.367 20.469 21.219 1 97.75 221 LYS B CA 1
ATOM 3828 C C . LYS B 1 221 ? 14.297 21.312 20.531 1 97.75 221 LYS B C 1
ATOM 3830 O O . LYS B 1 221 ? 13.531 22.016 21.188 1 97.75 221 LYS B O 1
ATOM 3835 N N . LEU B 1 222 ? 14.273 21.203 19.219 1 98.31 222 LEU B N 1
ATOM 3836 C CA . LEU B 1 222 ? 13.281 21.969 18.453 1 98.31 222 LEU B CA 1
ATOM 3837 C C . LEU B 1 222 ? 11.891 21.375 18.656 1 98.31 222 LEU B C 1
ATOM 3839 O O . LEU B 1 222 ? 10.922 22.125 18.812 1 98.31 222 LEU B O 1
ATOM 3843 N N . THR B 1 223 ? 11.758 20.047 18.688 1 98.62 223 THR B N 1
ATOM 3844 C CA . THR B 1 223 ? 10.461 19.422 18.906 1 98.62 223 THR B CA 1
ATOM 3845 C C . THR B 1 223 ? 9.961 19.688 20.328 1 98.62 223 THR B C 1
ATOM 3847 O O . THR B 1 223 ? 8.773 19.938 20.531 1 98.62 223 THR B O 1
ATOM 3850 N N . GLU B 1 224 ? 10.883 19.703 21.25 1 98.44 224 GLU B N 1
ATOM 3851 C CA . GLU B 1 224 ? 10.531 20 22.641 1 98.44 224 GLU B CA 1
ATOM 3852 C C . GLU B 1 224 ? 10.031 21.438 22.781 1 98.44 224 GLU B C 1
ATOM 3854 O O . GLU B 1 224 ? 9.078 21.688 23.531 1 98.44 224 GLU B O 1
ATOM 3859 N N . LYS B 1 225 ? 10.727 22.281 22.141 1 98.06 225 LYS B N 1
ATOM 3860 C CA . LYS B 1 225 ? 10.336 23.688 22.188 1 98.06 225 LYS B CA 1
ATOM 3861 C C . LYS B 1 225 ? 8.914 23.875 21.656 1 98.06 225 LYS B C 1
ATOM 3863 O O . LYS B 1 225 ? 8.094 24.547 22.297 1 98.06 225 LYS B O 1
ATOM 3868 N N . LEU B 1 226 ? 8.594 23.328 20.516 1 98.75 226 LEU B N 1
ATOM 3869 C CA . LEU B 1 226 ? 7.25 23.453 19.969 1 98.75 226 LEU B CA 1
ATOM 3870 C C . LEU B 1 226 ? 6.227 22.781 20.875 1 98.75 226 LEU B C 1
ATOM 3872 O O . LEU B 1 226 ? 5.113 23.281 21.031 1 98.75 226 LEU B O 1
ATOM 3876 N N . GLN B 1 227 ? 6.59 21.609 21.438 1 98.88 227 GLN B N 1
ATOM 3877 C CA . GLN B 1 227 ? 5.684 20.922 22.359 1 98.88 227 GLN B CA 1
ATOM 3878 C C . GLN B 1 227 ? 5.324 21.797 23.547 1 98.88 227 GLN B C 1
ATOM 3880 O O . GLN B 1 227 ? 4.168 21.844 23.969 1 98.88 227 GLN B O 1
ATOM 3885 N N . ARG B 1 228 ? 6.324 22.5 24.062 1 98.62 228 ARG B N 1
ATOM 3886 C CA . ARG B 1 228 ? 6.062 23.422 25.172 1 98.62 228 ARG B CA 1
ATOM 3887 C C . ARG B 1 228 ? 5.082 24.5 24.75 1 98.62 228 ARG B C 1
ATOM 3889 O O . ARG B 1 228 ? 4.18 24.875 25.5 1 98.62 228 ARG B O 1
ATOM 3896 N N . GLY B 1 229 ? 5.293 25 23.562 1 98.75 229 GLY B N 1
ATOM 3897 C CA . GLY B 1 229 ? 4.371 25.984 23.031 1 98.75 229 GLY B CA 1
ATOM 3898 C C . GLY B 1 229 ? 2.951 25.469 22.891 1 98.75 229 GLY B C 1
ATOM 3899 O O . GLY B 1 229 ? 1.995 26.156 23.234 1 98.75 229 GLY B O 1
ATOM 3900 N N . ILE B 1 230 ? 2.775 24.281 22.406 1 98.81 230 ILE B N 1
ATOM 3901 C CA . ILE B 1 230 ? 1.458 23.672 22.234 1 98.81 230 ILE B CA 1
ATOM 3902 C C . ILE B 1 230 ? 0.811 23.469 23.609 1 98.81 230 ILE B C 1
ATOM 3904 O O . ILE B 1 230 ? -0.372 23.766 23.797 1 98.81 230 ILE B O 1
ATOM 3908 N N . ASP B 1 231 ? 1.59 23 24.531 1 98.62 231 ASP B N 1
ATOM 3909 C CA . ASP B 1 231 ? 1.092 22.812 25.891 1 98.62 231 ASP B CA 1
ATOM 3910 C C . ASP B 1 231 ? 0.62 24.141 26.5 1 98.62 231 ASP B C 1
ATOM 3912 O O . ASP B 1 231 ? -0.41 24.188 27.172 1 98.62 231 ASP B O 1
ATOM 3916 N N . GLU B 1 232 ? 1.369 25.141 26.219 1 98.19 232 GLU B N 1
ATOM 3917 C CA . GLU B 1 232 ? 0.978 26.469 26.703 1 98.19 232 GLU B CA 1
ATOM 3918 C C . GLU B 1 232 ? -0.354 26.906 26.109 1 98.19 232 GLU B C 1
ATOM 3920 O O . GLU B 1 232 ? -1.218 27.422 26.812 1 98.19 232 GLU B O 1
ATOM 3925 N N . MET B 1 233 ? -0.533 26.688 24.812 1 98.06 233 MET B N 1
ATOM 3926 C CA . MET B 1 233 ? -1.78 27.047 24.141 1 98.06 233 MET B CA 1
ATOM 3927 C C . MET B 1 233 ? -2.961 26.297 24.734 1 98.06 233 MET B C 1
ATOM 3929 O O . MET B 1 233 ? -4.062 26.828 24.844 1 98.06 233 MET B O 1
ATOM 3933 N N . LYS B 1 234 ? -2.742 25.078 25.125 1 97.88 234 LYS B N 1
ATOM 3934 C CA . LYS B 1 234 ? -3.816 24.219 25.625 1 97.88 234 LYS B CA 1
ATOM 3935 C C . LYS B 1 234 ? -4.117 24.5 27.094 1 97.88 234 LYS B C 1
ATOM 3937 O O . LYS B 1 234 ? -5.25 24.312 27.547 1 97.88 234 LYS B O 1
ATOM 3942 N N . ASN B 1 235 ? -3.135 25.062 27.828 1 97.12 235 ASN B N 1
ATOM 3943 C CA . ASN B 1 235 ? -3.271 25.172 29.266 1 97.12 235 ASN B CA 1
ATOM 3944 C C . ASN B 1 235 ? -3.512 26.625 29.688 1 97.12 235 ASN B C 1
ATOM 3946 O O . ASN B 1 235 ? -3.826 26.891 30.859 1 97.12 235 ASN B O 1
ATOM 3950 N N . THR B 1 236 ? -3.357 27.5 28.766 1 96.25 236 THR B N 1
ATOM 3951 C CA . THR B 1 236 ? -3.553 28.906 29.078 1 96.25 236 THR B CA 1
ATOM 3952 C C . THR B 1 236 ? -4.973 29.344 28.734 1 96.25 236 THR B C 1
ATOM 3954 O O . THR B 1 236 ? -5.449 29.125 27.625 1 96.25 236 THR B O 1
ATOM 3957 N N . ILE B 1 237 ? -5.641 29.953 29.672 1 94.38 237 ILE B N 1
ATOM 3958 C CA . ILE B 1 237 ? -6.988 30.453 29.438 1 94.38 237 ILE B CA 1
ATOM 3959 C C . ILE B 1 237 ? -6.922 31.812 28.734 1 94.38 237 ILE B C 1
ATOM 3961 O O . ILE B 1 237 ? -6.184 32.688 29.156 1 94.38 237 ILE B O 1
ATOM 3965 N N . GLY B 1 238 ? -7.594 31.906 27.734 1 87.62 238 GLY B N 1
ATOM 3966 C CA . GLY B 1 238 ? -7.617 33.125 26.938 1 87.62 238 GLY B CA 1
ATOM 3967 C C . GLY B 1 238 ? -8.703 34.094 27.375 1 87.62 238 GLY B C 1
ATOM 3968 O O . GLY B 1 238 ? -9.234 33.969 28.484 1 87.62 238 GLY B O 1
ATOM 3969 N N . GLU B 1 239 ? -8.938 35.094 26.641 1 86 239 GLU B N 1
ATOM 3970 C CA . GLU B 1 239 ? -9.859 36.188 26.938 1 86 239 GLU B CA 1
ATOM 3971 C C . GLU B 1 239 ? -11.305 35.688 26.969 1 86 239 GLU B C 1
ATOM 3973 O O . GLU B 1 239 ? -12.133 36.25 27.688 1 86 239 GLU B O 1
ATOM 3978 N N . ALA B 1 240 ? -11.578 34.656 26.203 1 89.44 240 ALA B N 1
ATOM 3979 C CA . ALA B 1 240 ? -12.945 34.156 26.062 1 89.44 240 ALA B CA 1
ATOM 3980 C C . ALA B 1 240 ? -13.281 33.156 27.156 1 89.44 240 ALA B C 1
ATOM 3982 O O . ALA B 1 240 ? -14.312 32.469 27.094 1 89.44 240 ALA B O 1
ATOM 3983 N N . GLY B 1 241 ? -12.383 32.875 28.047 1 93 241 GLY B N 1
ATOM 3984 C CA . GLY B 1 241 ? -12.625 31.969 29.156 1 93 241 GLY B CA 1
ATOM 3985 C C . GLY B 1 241 ? -12.344 30.516 28.797 1 93 241 GLY B C 1
ATOM 3986 O O . GLY B 1 241 ? -12.641 29.625 29.578 1 93 241 GLY B O 1
ATOM 3987 N N . MET B 1 242 ? -11.875 30.344 27.641 1 95.5 242 MET B N 1
ATOM 3988 C CA . MET B 1 242 ? -11.438 29.031 27.203 1 95.5 242 MET B CA 1
ATOM 3989 C C . MET B 1 242 ? -9.945 29.016 26.875 1 95.5 242 MET B C 1
ATOM 3991 O O . MET B 1 242 ? -9.305 30.078 26.875 1 95.5 242 MET B O 1
ATOM 3995 N N . SER B 1 243 ? -9.445 27.875 26.672 1 97.25 243 SER B N 1
ATOM 3996 C CA . SER B 1 243 ? -8.023 27.812 26.359 1 97.25 243 SER B CA 1
ATOM 3997 C C . SER B 1 243 ? -7.707 28.516 25.062 1 97.25 243 SER B C 1
ATOM 3999 O O . SER B 1 243 ? -8.57 28.641 24.172 1 97.25 243 SER B O 1
ATOM 4001 N N . LYS B 1 244 ? -6.5 28.969 24.938 1 97.69 244 LYS B N 1
ATOM 4002 C CA . LYS B 1 244 ? -6.062 29.578 23.688 1 97.69 244 LYS B CA 1
ATOM 4003 C C . LYS B 1 244 ? -6.211 28.609 22.516 1 97.69 244 LYS B C 1
ATOM 4005 O O . LYS B 1 244 ? -6.531 29.016 21.406 1 97.69 244 LYS B O 1
ATOM 4010 N N . TYR B 1 245 ? -6.012 27.391 22.828 1 98.25 245 TYR B N 1
ATOM 4011 C CA . TYR B 1 245 ? -6.223 26.344 21.828 1 98.25 245 TYR B CA 1
ATOM 4012 C C . TYR B 1 245 ? -7.684 26.297 21.391 1 98.25 245 TYR B C 1
ATOM 4014 O O . TYR B 1 245 ? -7.973 26.25 20.188 1 98.25 245 TYR B O 1
ATOM 4022 N N . GLN B 1 246 ? -8.539 26.297 22.297 1 97.56 246 GLN B N 1
ATOM 4023 C CA . GLN B 1 246 ? -9.961 26.219 21.984 1 97.56 246 GLN B CA 1
ATOM 4024 C C . GLN B 1 246 ? -10.414 27.453 21.203 1 97.56 246 GLN B C 1
ATOM 4026 O O . GLN B 1 246 ? -11.289 27.359 20.344 1 97.56 246 GLN B O 1
ATOM 4031 N N . GLU B 1 247 ? -9.867 28.609 21.516 1 97.25 247 GLU B N 1
ATOM 4032 C CA . GLU B 1 247 ? -10.172 29.812 20.734 1 97.25 247 GLU B CA 1
ATOM 4033 C C . GLU B 1 247 ? -9.805 29.625 19.266 1 97.25 247 GLU B C 1
ATOM 4035 O O . GLU B 1 247 ? -10.555 30.031 18.375 1 97.25 247 GLU B O 1
ATOM 4040 N N . ILE B 1 248 ? -8.672 29.016 19.031 1 97.31 248 ILE B N 1
ATOM 4041 C CA . ILE B 1 248 ? -8.227 28.75 17.672 1 97.31 248 ILE B CA 1
ATOM 4042 C C . ILE B 1 248 ? -9.203 27.781 16.984 1 97.31 248 ILE B C 1
ATOM 4044 O O . ILE B 1 248 ? -9.656 28.047 15.867 1 97.31 248 ILE B O 1
ATOM 4048 N N . VAL B 1 249 ? -9.547 26.688 17.641 1 97.12 249 VAL B N 1
ATOM 4049 C CA . VAL B 1 249 ? -10.43 25.672 17.094 1 97.12 249 VAL B CA 1
ATOM 4050 C C . VAL B 1 249 ? -11.781 26.297 16.734 1 97.12 249 VAL B C 1
ATOM 4052 O O . VAL B 1 249 ? -12.328 26.047 15.664 1 97.12 249 VAL B O 1
ATOM 4055 N N . ASP B 1 250 ? -12.305 27.172 17.594 1 95.69 250 ASP B N 1
ATOM 4056 C CA . ASP B 1 250 ? -13.641 27.766 17.438 1 95.69 250 ASP B CA 1
ATOM 4057 C C . ASP B 1 250 ? -13.688 28.719 16.266 1 95.69 250 ASP B C 1
ATOM 4059 O O . ASP B 1 250 ? -14.766 29.031 15.742 1 95.69 250 ASP B O 1
ATOM 4063 N N . THR B 1 251 ? -12.531 29.219 15.883 1 94.75 251 THR B N 1
ATOM 4064 C CA . THR B 1 251 ? -12.477 30.094 14.719 1 94.75 251 THR B CA 1
ATOM 4065 C C . THR B 1 251 ? -12.898 29.344 13.461 1 94.75 251 THR B C 1
ATOM 4067 O O . THR B 1 251 ? -13.32 29.969 12.477 1 94.75 251 THR B O 1
ATOM 4070 N N . TYR B 1 252 ? -12.781 28.016 13.461 1 94.69 252 TYR B N 1
ATOM 4071 C CA . TYR B 1 252 ? -13.016 27.234 12.258 1 94.69 252 TYR B CA 1
ATOM 4072 C C . TYR B 1 252 ? -14.25 26.344 12.414 1 94.69 252 TYR B C 1
ATOM 4074 O O . TYR B 1 252 ? -14.523 25.5 11.562 1 94.69 252 TYR B O 1
ATOM 4082 N N . ARG B 1 253 ? -14.914 26.344 13.469 1 83.44 253 ARG B N 1
ATOM 4083 C CA . ARG B 1 253 ? -16.156 25.594 13.672 1 83.44 253 ARG B CA 1
ATOM 4084 C C . ARG B 1 253 ? -17.375 26.422 13.266 1 83.44 253 ARG B C 1
ATOM 4086 O O . ARG B 1 253 ? -17.328 27.656 13.328 1 83.44 253 ARG B O 1
#

pLDDT: mean 93.68, std 12.74, range [31.22, 98.94]

Foldseek 3Di:
DPPPPPPPPPPPPPPPPPDADALQNFQAEEEDFPQQWHDDPRFIHHLVLVLLQQLCVVLVHGHDRVRHYYDQPVVLVVCQQPPQRYKYPFAFDDPVCPVRFDWADFRDKWWWFKKFFVVVVDADPALQVLQVWQEEDEPPHPQVVLNVVSVHDCVSYDYDSDLLVVLVCRVVVVGGIYTGILVRSLVSVVVVPHDSVRMDGNGTSDIGTTTITHGPNRDVVNSVSSNNSSVQQQPDQDPVRHGNSVVSVVVRD/DPPPPPPPPPPPPPPPPPDADALQNFQAEEEDFPQQWHDDPRFIHHLVLVLLQQLCVVLVHGHDRVRHYYDQPVVLVVCQQPPLRYKYPFAFDDPVCPVRFDWADFRDKWWWFKKFFVVVVDADDALQVLQVWQEEDEPPHPQVVLNVVSVHDCVSYDYDSDLLVVLVCRVVVVGGIYTGILVRSLVSVVVVPHDSVRMDGNGTSDIGTTTITHGPNRDVVNSVSSNNSSVQQQPDQDPVRHGNSVVSVVVRD

Radius of gyration: 30.19 Å; Cα contacts (8 Å, |Δi|>4): 997; chains: 2; bounding box: 136×93×57 Å

Organism: NCBI:txid190893

Nearest PDB structures (foldseek):
  4zv1-assembly1_A  TM=8.334E-01  e=8.868E-16  synthetic construct
  2q2c-assembly4_D  TM=7.941E-01  e=4.814E-14  Geobacillus stearothermophilus
  5gzs-assembly1_A-2  TM=7.262E-01  e=3.567E-10  Vibrio cholerae
  3tql-assembly1_A  TM=5.391E-01  e=1.215E-11  Coxiella burnetii
  2iee-assembly1_A  TM=6.658E-01  e=1.379E-09  Bacillus subtilis

Sequence (506 aa):
MKSLLSLSLSLLLFSFPIGAIELNELQFLTEEYPPYNFTQDGETKGISIDLLIAAAKSEGIEIKKEDIKVQPWARAYRTTLIKPDAVLFSTTRTRLREHLFQWVGPLSETRIVVMAKKSRQISIENTIDFAQYRIGVIRDDVGEQLMLELGVPRDSMQENSVAETLAQQLAKGRIDLWAYEENVAKWWIKQIGYDTSDFEAVFVLREGELYYAFNLAVDEKLTEKLQRGIDEMKNTIGEAGMSKYQEIVDTYRMKSLLSLSLSLLLFSFPIGAIELNELQFLTEEYPPYNFTQDGETKGISIDLLIAAAKSEGIEIKKEDIKVQPWARAYRTTLIKPDAVLFSTTRTRLREHLFQWVGPLSETRIVVMAKKSRQISIENTIDFAQYRIGVIRDDVGEQLMLELGVPRDSMQENSVAETLAQQLAKGRIDLWAYEENVAKWWIKQIGYDTSDFEAVFVLREGELYYAFNLAVDEKLTEKLQRGIDEMKNTIGEAGMSKYQEIVDTYR

Secondary structure (DSSP, 8-state):
----------------------GGGSEEEE-SBTTTBEEETTEEESHHHHHHHHHHHHTT----GGGEEE--HHHHHHHHHH-TTEEEEEEE--TTTGGGEEEEEEEEEEEEEEEEEGGG----SSGGGGGGS-EEE-TTSHHHHHHHHTT--GGGEEE-S-HHHHHHHHHHTS-SEEEEEHHHHHHHHHHTT--GGGEEEEEEEEEEEEEEEEETTS-HHHHHHHHHHHHHHHHSB-TTSSBHHHHHHHTT-/----------------------GGGSEEEE-SBTTTBEEETTEEESHHHHHHHHHHHHTT----GGGEEE--HHHHHHHHHH-TTEEEEEEE--TTTGGGEEEEEEEEEEEEEEEEEGGG----SSGGGGGGS-EEE-TTSHHHHHHHHTT--GGGEEE-S-HHHHHHHHHTTS-SEEEEEHHHHHHHHHHTT--GGGEEEEEEEEEEEEEEEEETTS-HHHHHHHHHHHHHHHHSB-TTSSBHHHHHHHTT-

InterPro domains:
  IPR001638 Solute-binding protein family 3/N-terminal domain of MltF [PF00497] (31-236)
  IPR001638 Solute-binding protein family 3/N-terminal domain of MltF [SM00062] (25-249)

Solvent-accessible surface area (backbone atoms only — not comparable to full-atom values): 27601 Å² total; per-residue (Å²): 134,83,77,73,78,76,78,75,77,74,76,75,75,76,73,68,69,76,71,72,86,51,72,67,71,42,45,41,31,28,33,86,44,46,66,36,27,30,73,55,98,88,36,73,40,33,41,56,49,53,47,50,36,52,13,30,43,73,66,77,35,77,55,58,67,87,65,48,44,74,40,54,53,36,60,41,53,49,46,20,67,67,36,54,50,20,29,31,37,81,32,73,66,42,83,79,47,52,87,62,37,40,79,36,71,75,74,40,78,45,46,33,22,31,35,29,51,52,90,68,67,72,79,67,88,48,66,71,58,53,51,80,38,45,27,31,27,33,61,76,32,66,35,36,52,53,41,48,74,64,55,40,46,56,78,24,48,45,75,43,82,46,67,59,59,47,37,50,29,45,76,70,59,76,24,58,31,34,34,32,45,50,67,39,50,41,48,37,30,40,71,75,70,44,65,54,84,52,40,42,71,58,43,78,75,43,76,48,37,23,20,40,34,26,15,70,67,43,59,62,68,50,51,50,48,42,37,51,14,46,50,46,32,60,71,35,68,39,95,85,74,38,26,43,42,53,55,50,49,55,72,70,103,137,82,79,77,77,74,77,75,77,74,74,75,74,76,73,68,68,77,71,72,86,51,73,67,72,43,46,41,32,27,32,84,43,47,65,35,27,28,74,56,96,88,36,72,40,34,41,56,50,54,49,50,35,52,14,29,41,73,65,77,38,77,57,59,65,87,66,48,41,74,42,55,52,35,58,40,54,49,46,21,67,67,36,56,50,20,31,32,36,82,33,73,66,42,83,79,48,53,86,62,37,40,79,33,69,76,73,41,79,45,46,31,22,31,36,29,50,52,89,68,68,71,79,67,88,48,67,70,57,53,51,80,39,44,27,31,26,33,61,76,32,66,36,37,53,54,40,47,75,64,55,41,48,56,75,23,48,45,76,43,81,46,66,57,58,48,37,52,31,44,76,72,58,76,23,57,31,34,33,34,45,48,68,38,50,41,49,39,30,40,72,74,72,44,66,54,84,52,40,41,70,58,42,78,77,43,76,48,37,23,22,41,35,27,15,69,68,43,59,63,67,49,50,50,47,42,37,51,14,45,50,46,32,60,70,35,69,39,94,86,74,39,27,42,42,52,55,50,49,55,73,70,103